Protein AF-A0A4S8KDY4-F1 (afdb_monomer_lite)

Sequence (466 aa):
MEKLSLEQLRSLKEQSDLEVNLLQDSLTKIRTAAARLENAAAALHDLSLRPRGKKLLVPLTASLYVPGKLDDAEKVLVDVGTGYFIEVQHFLLLANSDPSRAVRSRGQSPPGQPHQDPHCRLPRLENAAAALHDLSLRPRGKKLLVPLTASLYVPGKLDDAEKVLVDVGTGYFIESIMVALRGAELLPDELMLEDDDVGEESESGSESEPEEVALSEPSKNAVYNKEALLEKLDDITWPENVEWIHKLTVDHAQEQEIDVNDDLARELAFYTQALDGTRQAFEKLQAVGIPFLRPPDYYAEMVKSDSHMLKVKGKLLVEKKKIEEAEERKKAREAKKLAKEVQAQKTKERAKRKKEDIESVKKWRKQRQQSGFARGNDEELDLPLDEEKGFERSKKRRTGVAPGDRTGGFKRKVGNEKGRKKREFREAKFGHGGRKGMKKQNTAVSTNDFRGFNKDKFRERKRMKK

Structure (mmCIF, N/CA/C/O backbone):
data_AF-A0A4S8KDY4-F1
#
_entry.id   AF-A0A4S8KDY4-F1
#
loop_
_atom_site.group_PDB
_atom_site.id
_atom_site.type_symbol
_atom_site.label_atom_id
_atom_site.label_alt_id
_atom_site.label_comp_id
_atom_site.label_asym_id
_atom_site.label_entity_id
_atom_site.label_seq_id
_atom_site.pdbx_PDB_ins_code
_atom_site.Cartn_x
_atom_site.Cartn_y
_atom_site.Cartn_z
_atom_site.occupancy
_atom_site.B_iso_or_equiv
_atom_site.auth_seq_id
_atom_site.auth_comp_id
_atom_site.auth_asym_id
_atom_site.auth_atom_id
_atom_site.pdbx_PDB_model_num
ATOM 1 N N . MET A 1 1 ? -16.822 41.650 -19.950 1.00 57.56 1 MET A N 1
ATOM 2 C CA . MET A 1 1 ? -16.197 40.488 -20.618 1.00 57.56 1 MET A CA 1
ATOM 3 C C . MET A 1 1 ? -16.114 40.666 -22.132 1.00 57.56 1 MET A C 1
ATOM 5 O O . MET A 1 1 ? -15.032 40.499 -22.665 1.00 57.56 1 MET A O 1
ATOM 9 N N . GLU A 1 2 ? -17.180 41.095 -22.820 1.00 65.19 2 GLU A N 1
ATOM 10 C CA . GLU A 1 2 ? -17.211 41.191 -24.301 1.00 65.19 2 GLU A CA 1
ATOM 11 C C . GLU A 1 2 ? -16.446 42.377 -24.932 1.00 65.19 2 GLU A C 1
ATOM 13 O O . GLU A 1 2 ? -16.324 42.449 -26.149 1.00 65.19 2 GLU A O 1
ATOM 18 N N . LYS A 1 3 ? -15.902 43.305 -24.130 1.00 75.56 3 LYS A N 1
ATOM 19 C CA . LYS A 1 3 ? -15.096 44.454 -24.605 1.00 75.56 3 LYS A CA 1
ATOM 20 C C . LYS A 1 3 ? -13.594 44.335 -24.299 1.00 75.56 3 LYS A C 1
ATOM 22 O O . LYS A 1 3 ? -12.858 45.288 -24.527 1.00 75.56 3 LYS A O 1
ATOM 27 N N . LEU A 1 4 ? -13.150 43.213 -23.727 1.00 78.06 4 LEU A N 1
ATOM 28 C CA . LEU A 1 4 ? -11.756 43.001 -23.316 1.00 78.06 4 LEU A CA 1
ATOM 29 C C . LEU A 1 4 ? -10.984 42.287 -24.427 1.00 78.06 4 LEU A C 1
ATOM 31 O O . LEU A 1 4 ? -11.507 41.367 -25.057 1.00 78.06 4 LEU A O 1
ATOM 35 N N . SER A 1 5 ? -9.736 42.691 -24.661 1.00 84.06 5 SER A N 1
ATOM 36 C CA . SER A 1 5 ? -8.870 41.985 -25.605 1.00 84.06 5 SER A CA 1
ATOM 37 C C . SER A 1 5 ? -8.525 40.585 -25.077 1.00 84.06 5 SER A C 1
ATOM 39 O O . SER A 1 5 ? -8.542 40.326 -23.871 1.00 84.06 5 SER A O 1
ATOM 41 N N . LEU A 1 6 ? -8.182 39.660 -25.978 1.00 82.50 6 LEU A N 1
ATOM 42 C CA . LEU A 1 6 ? -7.815 38.285 -25.607 1.00 82.50 6 LEU A CA 1
ATOM 43 C C . LEU A 1 6 ? -6.642 38.225 -24.616 1.00 82.50 6 LEU A C 1
ATOM 45 O O . LEU A 1 6 ? -6.562 37.305 -23.806 1.00 82.50 6 LEU A O 1
ATOM 49 N N . GLU A 1 7 ? -5.744 39.204 -24.669 1.00 86.50 7 GLU A N 1
ATOM 50 C CA . GLU A 1 7 ? -4.597 39.314 -23.769 1.00 86.50 7 GLU A CA 1
ATOM 51 C C . GLU A 1 7 ? -5.019 39.769 -22.364 1.00 86.50 7 GLU A C 1
ATOM 53 O O . GLU A 1 7 ? -4.597 39.179 -21.370 1.00 86.50 7 GLU A O 1
ATOM 58 N N . GLN A 1 8 ? -5.952 40.723 -22.272 1.00 86.88 8 GLN A N 1
ATOM 59 C CA . GLN A 1 8 ? -6.537 41.156 -20.998 1.00 86.88 8 GLN A CA 1
ATOM 60 C C . GLN A 1 8 ? -7.339 40.036 -20.323 1.00 86.88 8 GLN A C 1
ATOM 62 O O . GLN A 1 8 ? -7.266 39.872 -19.109 1.00 86.88 8 GLN A O 1
ATOM 67 N N . LEU A 1 9 ? -8.065 39.224 -21.100 1.00 86.62 9 LEU A N 1
ATOM 68 C CA . LEU A 1 9 ? -8.805 38.071 -20.574 1.00 86.62 9 LEU A CA 1
ATOM 69 C C . LEU A 1 9 ? -7.879 36.978 -20.022 1.00 86.62 9 LEU A C 1
ATOM 71 O O . LEU A 1 9 ? -8.213 36.349 -19.020 1.00 86.62 9 LEU A O 1
ATOM 75 N N . ARG A 1 10 ? -6.711 36.759 -20.640 1.00 88.81 10 ARG A N 1
ATOM 76 C CA . ARG A 1 10 ? -5.704 35.816 -20.125 1.00 88.81 10 ARG A CA 1
ATOM 77 C C . ARG A 1 10 ? -5.081 36.304 -18.824 1.00 88.81 10 ARG A C 1
ATOM 79 O O . ARG A 1 10 ? -4.996 35.523 -17.885 1.00 88.81 10 ARG A O 1
ATOM 86 N N . SER A 1 11 ? -4.724 37.586 -18.751 1.00 90.25 11 SER A N 1
ATOM 87 C CA . SER A 1 11 ? -4.195 38.180 -17.519 1.00 90.25 11 SER A CA 1
ATOM 88 C C . SER A 1 11 ? -5.213 38.130 -16.373 1.00 90.25 11 SER A C 1
ATOM 90 O O . SER A 1 11 ? -4.851 37.756 -15.262 1.00 90.25 11 SER A O 1
ATOM 92 N N . LEU A 1 12 ? -6.493 38.411 -16.646 1.00 92.38 12 LEU A N 1
ATOM 93 C CA . LEU A 1 12 ? -7.568 38.277 -15.655 1.00 92.38 12 LEU A CA 1
ATOM 94 C C . LEU A 1 12 ? -7.747 36.831 -15.188 1.00 92.38 12 LEU A C 1
ATOM 96 O O . LEU A 1 12 ? -7.930 36.600 -13.999 1.00 92.38 12 LEU A O 1
ATOM 100 N N . LYS A 1 13 ? -7.656 35.857 -16.101 1.00 92.44 13 LYS A N 1
ATOM 101 C CA . LYS A 1 13 ? -7.699 34.439 -15.736 1.00 92.44 13 LYS A CA 1
ATOM 102 C C . LYS A 1 13 ? -6.553 34.081 -14.785 1.00 92.44 13 LYS A C 1
ATOM 104 O O . LYS A 1 13 ? -6.805 33.483 -13.750 1.00 92.44 13 LYS A O 1
ATOM 109 N N . GLU A 1 14 ? -5.320 34.462 -15.116 1.00 94.62 14 GLU A N 1
ATOM 110 C CA . GLU A 1 14 ? -4.153 34.189 -14.266 1.00 94.62 14 GLU A CA 1
ATOM 111 C C . GLU A 1 14 ? -4.283 34.849 -12.886 1.00 94.62 14 GLU A C 1
ATOM 113 O O . GLU A 1 14 ? -3.970 34.222 -11.877 1.00 94.62 14 GLU A O 1
ATOM 118 N N . GLN A 1 15 ? -4.804 36.078 -12.820 1.00 95.19 15 GLN A N 1
ATOM 119 C CA . GLN A 1 15 ? -5.096 36.756 -11.553 1.00 95.19 15 GLN A CA 1
ATOM 120 C C . GLN A 1 15 ? -6.157 36.013 -10.734 1.00 95.19 15 GLN A C 1
ATOM 122 O O . GLN A 1 15 ? -5.937 35.752 -9.554 1.00 95.19 15 GLN A O 1
ATOM 127 N N . SER A 1 16 ? -7.271 35.615 -11.352 1.00 93.75 16 SER A N 1
ATOM 128 C CA . SER A 1 16 ? -8.315 34.845 -10.670 1.00 93.75 16 SER A CA 1
ATOM 129 C C . SER A 1 16 ? -7.817 33.473 -10.208 1.00 93.75 16 SER A C 1
ATOM 131 O O . SER A 1 16 ? -8.140 33.058 -9.100 1.00 93.75 16 SER A O 1
ATOM 133 N N . ASP A 1 17 ? -6.996 32.786 -11.005 1.00 95.38 17 ASP A N 1
ATOM 134 C CA . ASP A 1 17 ? -6.398 31.503 -10.620 1.00 95.38 17 ASP A CA 1
ATOM 135 C C . ASP A 1 17 ? -5.473 31.678 -9.395 1.00 95.38 17 ASP A C 1
ATOM 137 O O . ASP A 1 17 ? -5.507 30.867 -8.468 1.00 95.38 17 ASP A O 1
ATOM 141 N N . LEU A 1 18 ? -4.691 32.765 -9.333 1.00 96.38 18 LEU A N 1
ATOM 142 C CA . LEU A 1 18 ? -3.864 33.100 -8.165 1.00 96.38 18 LEU A CA 1
ATOM 143 C C . LEU A 1 18 ? -4.704 33.415 -6.921 1.00 96.38 18 LEU A C 1
ATOM 145 O O . LEU A 1 18 ? -4.385 32.930 -5.835 1.00 96.38 18 LEU A O 1
ATOM 149 N N . GLU A 1 19 ? -5.778 34.193 -7.065 1.00 95.88 19 GLU A N 1
ATOM 150 C CA . GLU A 1 19 ? -6.697 34.501 -5.963 1.00 95.88 19 GLU A CA 1
ATOM 151 C C . GLU A 1 19 ? -7.376 33.238 -5.429 1.00 95.88 19 GLU A C 1
ATOM 153 O O . GLU A 1 19 ? -7.446 33.039 -4.217 1.00 95.88 19 GLU A O 1
ATOM 158 N N . VAL A 1 20 ? -7.818 32.342 -6.315 1.00 96.38 20 VAL A N 1
ATOM 159 C CA . VAL A 1 20 ? -8.419 31.062 -5.920 1.00 96.38 20 VAL A CA 1
ATOM 160 C C . VAL A 1 20 ? -7.413 30.197 -5.163 1.00 96.38 20 VAL A C 1
ATOM 162 O O . VAL A 1 20 ? -7.766 29.645 -4.121 1.00 96.38 20 VAL A O 1
ATOM 165 N N . ASN A 1 21 ? -6.162 30.118 -5.621 1.00 95.00 21 ASN A N 1
ATOM 166 C CA . ASN A 1 21 ? -5.112 29.378 -4.915 1.00 95.00 21 ASN A CA 1
ATOM 167 C C . ASN A 1 21 ? -4.838 29.973 -3.525 1.00 95.00 21 ASN A C 1
ATOM 169 O O . ASN A 1 21 ? -4.801 29.244 -2.535 1.00 95.00 21 ASN A O 1
ATOM 173 N N . LEU A 1 22 ? -4.745 31.302 -3.415 1.00 96.62 22 LEU A N 1
ATOM 174 C CA . LEU A 1 22 ? -4.582 31.979 -2.127 1.00 96.62 22 LEU A CA 1
ATOM 175 C C . LEU A 1 22 ? -5.762 31.704 -1.181 1.00 96.62 22 LEU A C 1
ATOM 177 O O . LEU A 1 22 ? -5.569 31.475 0.017 1.00 96.62 22 LEU A O 1
ATOM 181 N N . LEU A 1 23 ? -6.991 31.705 -1.705 1.00 95.25 23 LEU A N 1
ATOM 182 C CA . LEU A 1 23 ? -8.186 31.389 -0.926 1.00 95.25 23 LEU A CA 1
ATOM 183 C C . LEU A 1 23 ? -8.181 29.929 -0.462 1.00 95.25 23 LEU A C 1
ATOM 185 O O . LEU A 1 23 ? -8.486 29.670 0.702 1.00 95.25 23 LEU A O 1
ATOM 189 N N . GLN A 1 24 ? -7.764 28.985 -1.305 1.00 95.44 24 GLN A N 1
ATOM 190 C CA . GLN A 1 24 ? -7.598 27.582 -0.914 1.00 95.44 24 GLN A CA 1
ATOM 191 C C . GLN A 1 24 ? -6.543 27.420 0.191 1.00 95.44 24 GLN A C 1
ATOM 193 O O . GLN A 1 24 ? -6.794 26.736 1.188 1.00 95.44 24 GLN A O 1
ATOM 198 N N . ASP A 1 25 ? -5.410 28.112 0.084 1.00 95.94 25 ASP A N 1
ATOM 199 C CA . ASP A 1 25 ? -4.365 28.122 1.112 1.00 95.94 25 ASP A CA 1
ATOM 200 C C . ASP A 1 25 ? -4.856 28.734 2.431 1.00 95.94 25 ASP A C 1
ATOM 202 O O . ASP A 1 25 ? -4.552 28.243 3.519 1.00 95.94 25 ASP A O 1
ATOM 206 N N . SER A 1 26 ? -5.641 29.810 2.373 1.00 96.31 26 SER A N 1
ATOM 207 C CA . SER A 1 26 ? -6.217 30.415 3.580 1.00 96.31 26 SER A CA 1
ATOM 208 C C . SER A 1 26 ? -7.260 29.505 4.237 1.00 96.31 26 SER A C 1
ATOM 210 O O . SER A 1 26 ? -7.258 29.342 5.457 1.00 96.31 26 SER A O 1
ATOM 212 N N . LEU A 1 27 ? -8.092 28.830 3.442 1.00 94.75 27 LEU A N 1
ATOM 213 C CA . LEU A 1 27 ? -9.092 27.886 3.925 1.00 94.75 27 LEU A CA 1
ATOM 214 C C . LEU A 1 27 ? -8.436 26.663 4.577 1.00 94.75 27 LEU A C 1
ATOM 216 O O . LEU A 1 27 ? -8.876 26.233 5.643 1.00 94.75 27 LEU A O 1
ATOM 220 N N . THR A 1 28 ? -7.361 26.123 4.001 1.00 94.19 28 THR A N 1
ATOM 221 C CA . THR A 1 28 ? -6.609 25.017 4.622 1.00 94.19 28 THR A CA 1
ATOM 222 C C . THR A 1 28 ? -5.930 25.450 5.925 1.00 94.19 28 THR A C 1
ATOM 224 O O . THR A 1 28 ? -5.984 24.714 6.915 1.00 94.19 28 THR A O 1
ATOM 227 N N . LYS A 1 29 ? -5.384 26.672 5.995 1.00 92.38 29 LYS A N 1
ATOM 228 C CA . LYS A 1 29 ? -4.855 27.254 7.244 1.00 92.38 29 LYS A CA 1
ATOM 229 C C . LYS A 1 29 ? -5.936 27.402 8.318 1.00 92.38 29 LYS A C 1
ATOM 231 O O . LYS A 1 29 ? -5.707 27.032 9.465 1.00 92.38 29 LYS A O 1
ATOM 236 N N . ILE A 1 30 ? -7.128 27.879 7.959 1.00 92.75 30 ILE A N 1
ATOM 237 C CA . ILE A 1 30 ? -8.248 28.011 8.904 1.00 92.75 30 ILE A CA 1
ATOM 238 C C . ILE A 1 30 ? -8.737 26.635 9.367 1.00 92.75 30 ILE A C 1
ATOM 240 O O . ILE A 1 30 ? -8.945 26.440 10.559 1.00 92.75 30 ILE A O 1
ATOM 244 N N . ARG A 1 31 ? -8.867 25.655 8.463 1.00 91.94 31 ARG A N 1
ATOM 245 C CA . ARG A 1 31 ? -9.265 24.284 8.826 1.00 91.94 31 ARG A CA 1
ATOM 246 C C . ARG A 1 31 ? -8.264 23.620 9.766 1.00 91.94 31 ARG A C 1
ATOM 248 O O . ARG A 1 31 ? -8.667 23.001 10.744 1.00 91.94 31 ARG A O 1
ATOM 255 N N . THR A 1 32 ? -6.968 23.773 9.504 1.00 87.81 32 THR A N 1
ATOM 256 C CA . THR A 1 32 ? -5.926 23.236 10.394 1.00 87.81 32 THR A CA 1
ATOM 257 C C . THR A 1 32 ? -5.910 23.950 11.747 1.00 87.81 32 THR A C 1
ATOM 259 O O . THR A 1 32 ? -5.736 23.292 12.769 1.00 87.81 32 THR A O 1
ATOM 262 N N . ALA A 1 33 ? -6.153 25.264 11.791 1.00 84.69 33 ALA A N 1
ATOM 263 C CA . ALA A 1 33 ? -6.317 26.003 13.043 1.00 84.69 33 ALA A CA 1
ATOM 264 C C . ALA A 1 33 ? -7.569 25.567 13.829 1.00 84.69 33 ALA A C 1
ATOM 266 O O . ALA A 1 33 ? -7.482 25.360 15.036 1.00 84.69 33 ALA A O 1
ATOM 267 N N . ALA A 1 34 ? -8.703 25.365 13.154 1.00 86.38 34 ALA A N 1
ATOM 268 C CA . ALA A 1 34 ? -9.939 24.882 13.770 1.00 86.38 34 ALA A CA 1
ATOM 269 C C . ALA A 1 34 ? -9.760 23.482 14.377 1.00 86.38 34 ALA A C 1
ATOM 271 O O . ALA A 1 34 ? -10.087 23.282 15.542 1.00 86.38 34 ALA A O 1
ATOM 272 N N . ALA A 1 35 ? -9.136 22.553 13.645 1.00 86.19 35 ALA A N 1
ATOM 273 C CA . ALA A 1 35 ? -8.830 21.217 14.158 1.00 86.19 35 ALA A CA 1
ATOM 274 C C . ALA A 1 35 ? -7.904 21.260 15.390 1.00 86.19 35 ALA A C 1
ATOM 276 O O . ALA A 1 35 ? -8.081 20.503 16.341 1.00 86.19 35 ALA A O 1
ATOM 277 N N . ARG A 1 36 ? -6.925 22.179 15.418 1.00 83.44 36 ARG A N 1
ATOM 278 C CA . ARG A 1 36 ? -6.066 22.384 16.600 1.00 83.44 36 ARG A CA 1
ATOM 279 C C . ARG A 1 36 ? -6.860 22.870 17.815 1.00 83.44 36 ARG A C 1
ATOM 281 O O . ARG A 1 36 ? -6.574 22.420 18.921 1.00 83.44 36 ARG A O 1
ATOM 288 N N . LEU A 1 37 ? -7.833 23.761 17.617 1.00 83.06 37 LEU A N 1
ATOM 289 C CA . LEU A 1 37 ? -8.709 24.249 18.688 1.00 83.06 37 LEU A CA 1
ATOM 290 C C . LEU A 1 37 ? -9.651 23.157 19.204 1.00 83.06 37 LEU A C 1
ATOM 292 O O . LEU A 1 37 ? -9.856 23.050 20.408 1.00 83.06 37 LEU A O 1
ATOM 296 N N . GLU A 1 38 ? -10.179 22.318 18.317 1.00 84.12 38 GLU A N 1
ATOM 297 C CA . GLU A 1 38 ? -11.033 21.190 18.692 1.00 84.12 38 GLU A CA 1
ATOM 298 C C . GLU A 1 38 ? -10.259 20.147 19.513 1.00 84.12 38 GLU A C 1
ATOM 300 O O . GLU A 1 38 ? -10.702 19.748 20.591 1.00 84.12 38 GLU A O 1
ATOM 305 N N . ASN A 1 39 ? -9.035 19.810 19.091 1.00 84.56 39 ASN A N 1
ATOM 306 C CA . ASN A 1 39 ? -8.132 18.951 19.863 1.00 84.56 39 ASN A CA 1
ATOM 307 C C . ASN A 1 39 ? -7.792 19.555 21.235 1.00 84.56 39 ASN A C 1
ATOM 309 O O . ASN A 1 39 ? -7.716 18.840 22.233 1.00 84.56 39 ASN A O 1
ATOM 313 N N . ALA A 1 40 ? -7.602 20.874 21.297 1.00 82.56 40 ALA A N 1
ATOM 314 C CA . ALA A 1 40 ? -7.370 21.594 22.545 1.00 82.56 40 ALA A CA 1
ATOM 315 C C . ALA A 1 40 ? -8.585 21.524 23.482 1.00 82.56 40 ALA A C 1
ATOM 317 O O . ALA A 1 40 ? -8.419 21.258 24.672 1.00 82.56 40 ALA A O 1
ATOM 318 N N . ALA A 1 41 ? -9.800 21.685 22.955 1.00 83.00 41 ALA A N 1
ATOM 319 C CA . ALA A 1 41 ? -11.031 21.541 23.725 1.00 83.00 41 ALA A CA 1
ATOM 320 C C . ALA A 1 41 ? -11.220 20.107 24.250 1.00 83.00 41 ALA A C 1
ATOM 322 O O . ALA A 1 41 ? -11.530 19.923 25.428 1.00 83.00 41 ALA A O 1
ATOM 323 N N . ALA A 1 42 ? -10.963 19.093 23.418 1.00 83.50 42 ALA A N 1
ATOM 324 C CA . ALA A 1 42 ? -11.025 17.689 23.820 1.00 83.50 42 ALA A CA 1
ATOM 325 C C . ALA A 1 42 ? -10.010 17.359 24.930 1.00 83.50 42 ALA A C 1
ATOM 327 O O . ALA A 1 42 ? -10.362 16.724 25.925 1.00 83.50 42 ALA A O 1
ATOM 328 N N . ALA A 1 43 ? -8.772 17.854 24.811 1.00 80.75 43 ALA A N 1
ATOM 329 C CA . ALA A 1 43 ? -7.738 17.679 25.830 1.00 80.75 43 ALA A CA 1
ATOM 330 C C . ALA A 1 43 ? -8.107 18.354 27.166 1.00 80.75 43 ALA A C 1
ATOM 332 O O . ALA A 1 43 ? -7.859 17.789 28.230 1.00 80.75 43 ALA A O 1
ATOM 333 N N . LEU A 1 44 ? -8.735 19.536 27.129 1.00 79.69 44 LEU A N 1
ATOM 334 C CA . LEU A 1 44 ? -9.242 20.214 28.331 1.00 79.69 44 LEU A CA 1
ATOM 335 C C . LEU A 1 44 ? -10.389 19.443 28.994 1.00 79.69 44 LEU A C 1
ATOM 337 O O . LEU A 1 44 ? -10.457 19.381 30.222 1.00 79.69 44 LEU A O 1
ATOM 341 N N . HIS A 1 45 ? -11.280 18.850 28.199 1.00 81.25 45 HIS A N 1
ATOM 342 C CA . HIS A 1 45 ? -12.364 18.020 28.715 1.00 81.25 45 HIS A CA 1
ATOM 343 C C . HIS A 1 45 ? -11.822 16.760 29.409 1.00 81.25 45 HIS A C 1
ATOM 345 O O . HIS A 1 45 ? -12.227 16.451 30.527 1.00 81.25 45 HIS A O 1
ATOM 351 N N . ASP A 1 46 ? -10.854 16.071 28.800 1.00 80.56 46 ASP A N 1
ATOM 352 C CA . ASP A 1 46 ? -10.185 14.916 29.414 1.00 80.56 46 ASP A CA 1
ATOM 353 C C . ASP A 1 46 ? -9.416 15.308 30.688 1.00 80.56 46 ASP A C 1
ATOM 355 O O . ASP A 1 46 ? -9.475 14.602 31.696 1.00 80.56 46 ASP A O 1
ATOM 359 N N . LEU A 1 47 ? -8.769 16.479 30.704 1.00 76.75 47 LEU A N 1
ATOM 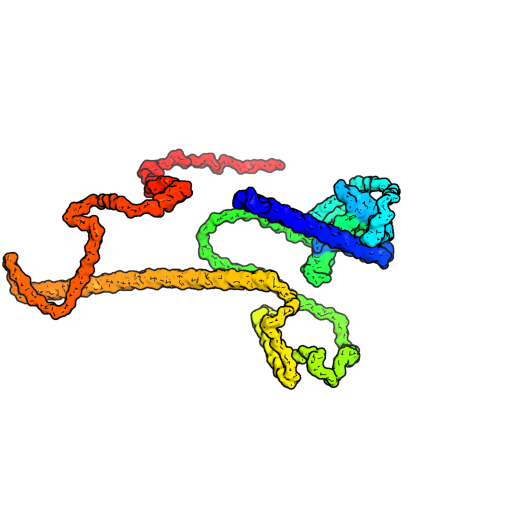360 C CA . LEU A 1 47 ? -8.127 16.999 31.911 1.00 76.75 47 LEU A CA 1
ATOM 361 C C . LEU A 1 47 ? -9.134 17.231 33.049 1.00 76.75 47 LEU A C 1
ATOM 363 O O . LEU A 1 47 ? -8.839 16.897 34.195 1.00 76.75 47 LEU A O 1
ATOM 367 N N . SER A 1 48 ? -10.331 17.735 32.733 1.00 74.06 48 SER A N 1
ATOM 368 C CA . SER A 1 48 ? -11.399 17.977 33.713 1.00 74.06 48 SER A CA 1
ATOM 369 C C . SER A 1 48 ? -11.857 16.717 34.446 1.00 74.06 48 SER A C 1
ATOM 371 O O . SER A 1 48 ? -12.369 16.811 35.560 1.00 74.06 48 SER A O 1
ATOM 373 N N . LEU A 1 49 ? -11.727 15.550 33.813 1.00 75.69 49 LEU A N 1
ATOM 374 C CA . LEU A 1 49 ? -12.164 14.266 34.361 1.00 75.69 49 LEU A CA 1
ATOM 375 C C . LEU A 1 49 ? -11.076 13.586 35.205 1.00 75.69 49 LEU A C 1
ATOM 377 O O . LEU A 1 49 ? -11.329 12.550 35.823 1.00 75.69 49 LEU A O 1
ATOM 381 N N . ARG A 1 50 ? -9.852 14.129 35.231 1.00 69.75 50 ARG A N 1
ATOM 382 C CA . ARG A 1 50 ? -8.694 13.483 35.859 1.00 69.75 50 ARG A CA 1
ATOM 383 C C . ARG A 1 50 ? -8.419 14.043 37.265 1.00 69.75 50 ARG A C 1
ATOM 385 O O . ARG A 1 50 ? -8.375 15.257 37.446 1.00 69.75 50 ARG A O 1
ATOM 392 N N . PRO A 1 51 ? -8.165 13.179 38.269 1.00 66.62 51 PRO A N 1
ATOM 393 C CA . PRO A 1 51 ? -7.779 13.617 39.610 1.00 66.62 51 PRO A CA 1
ATOM 394 C C . PRO A 1 51 ? -6.347 14.179 39.647 1.00 66.62 51 PRO A C 1
ATOM 396 O O . PRO A 1 51 ? -5.494 13.820 38.827 1.00 66.62 51 PRO A O 1
ATOM 399 N N . ARG A 1 52 ? -6.070 15.037 40.641 1.00 67.75 52 ARG A N 1
ATOM 400 C CA . ARG A 1 52 ? -4.746 15.646 40.871 1.00 67.75 52 ARG A CA 1
ATOM 401 C C . ARG A 1 52 ? -3.671 14.571 41.091 1.00 67.75 52 ARG A C 1
ATOM 403 O O . ARG A 1 52 ? -3.915 13.576 41.770 1.00 67.75 52 ARG A O 1
ATOM 410 N N . GLY A 1 53 ? -2.475 14.776 40.532 1.00 69.12 53 GLY A N 1
ATOM 411 C CA . GLY A 1 53 ? -1.323 13.887 40.733 1.00 69.12 53 GLY A CA 1
ATOM 412 C C . GLY A 1 53 ? -1.283 12.617 39.870 1.00 69.12 53 GLY A C 1
ATOM 413 O O . GLY A 1 53 ? -0.454 11.740 40.128 1.00 69.12 53 GLY A O 1
ATOM 414 N N . LYS A 1 54 ? -2.135 12.488 38.841 1.00 73.62 54 LYS A N 1
ATOM 415 C CA . LYS A 1 54 ? -2.065 11.360 37.895 1.00 73.62 54 LYS A CA 1
ATOM 416 C C . LYS A 1 54 ? -0.745 11.389 37.110 1.00 73.62 54 LYS A C 1
ATOM 418 O O . LYS A 1 54 ? -0.297 12.449 36.668 1.00 73.62 54 LYS A O 1
ATOM 423 N N . LYS A 1 55 ? -0.143 10.209 36.923 1.00 76.88 55 LYS A N 1
ATOM 424 C CA . LYS A 1 55 ? 1.030 10.024 36.058 1.00 76.88 55 LYS A CA 1
ATOM 425 C C . LYS A 1 55 ? 0.629 10.194 34.589 1.00 76.88 55 LYS A C 1
ATOM 427 O O . LYS A 1 55 ? -0.386 9.644 34.160 1.00 76.88 55 LYS A O 1
ATOM 432 N N . LEU A 1 56 ? 1.421 10.943 33.836 1.00 77.31 56 LEU A N 1
ATOM 433 C CA . LEU A 1 56 ? 1.262 11.219 32.412 1.00 77.31 56 LEU A CA 1
ATOM 434 C C . LEU A 1 56 ? 2.607 11.000 31.714 1.00 77.31 56 LEU A C 1
ATOM 436 O O . LEU A 1 56 ? 3.659 11.235 32.302 1.00 77.31 56 LEU A O 1
ATOM 440 N N . LEU A 1 57 ? 2.570 10.583 30.454 1.00 78.62 57 LEU A N 1
ATOM 441 C CA . LEU A 1 57 ? 3.739 10.590 29.586 1.00 78.62 57 LEU A CA 1
ATOM 442 C C . LEU A 1 57 ? 3.853 11.948 28.894 1.00 78.62 57 LEU A C 1
ATOM 444 O O . LEU A 1 57 ? 2.942 12.367 28.184 1.00 78.62 57 LEU A O 1
ATOM 448 N N . VAL A 1 58 ? 4.963 12.639 29.128 1.00 76.69 58 VAL A N 1
ATOM 449 C CA . VAL A 1 58 ? 5.262 13.936 28.522 1.00 76.69 58 VAL A CA 1
ATOM 450 C C . VAL A 1 58 ? 6.065 13.698 27.241 1.00 76.69 58 VAL A C 1
ATOM 452 O O . VAL A 1 58 ? 7.166 13.146 27.338 1.00 76.69 58 VAL A O 1
ATOM 455 N N . PRO A 1 59 ? 5.561 14.093 26.056 1.00 75.06 59 PRO A N 1
ATOM 456 C CA . PRO A 1 59 ? 6.319 13.981 24.816 1.00 75.06 59 PRO A CA 1
ATOM 457 C C . PRO A 1 59 ? 7.458 15.007 24.810 1.00 75.06 59 PRO A C 1
ATOM 459 O O . PRO A 1 59 ? 7.227 16.207 24.964 1.00 75.06 59 PRO A O 1
ATOM 462 N N . LEU A 1 60 ? 8.692 14.535 24.631 1.00 71.50 60 LEU A N 1
ATOM 463 C CA . LEU A 1 60 ? 9.861 15.386 24.391 1.00 71.50 60 LEU A CA 1
ATOM 464 C C . LEU A 1 60 ? 10.092 15.600 22.895 1.00 71.50 60 LEU A C 1
ATOM 466 O O . LEU A 1 60 ? 10.427 16.703 22.472 1.00 71.50 60 LEU A O 1
ATOM 470 N N . THR A 1 61 ? 9.900 14.544 22.106 1.00 71.50 61 THR A N 1
ATOM 471 C CA . THR A 1 61 ? 9.954 14.554 20.639 1.00 71.50 61 THR A CA 1
ATOM 472 C C . THR A 1 61 ? 8.868 13.646 20.069 1.00 71.50 61 THR A C 1
ATOM 474 O O . THR A 1 61 ? 8.074 13.084 20.820 1.00 71.50 61 THR A O 1
ATOM 477 N N . ALA A 1 62 ? 8.832 13.481 18.743 1.00 70.69 62 ALA A N 1
ATOM 478 C CA . ALA A 1 62 ? 7.871 12.610 18.065 1.00 70.69 62 ALA A CA 1
ATOM 479 C C . ALA A 1 62 ? 7.888 11.149 18.562 1.00 70.69 62 ALA A C 1
ATOM 481 O O . ALA A 1 62 ? 6.863 10.482 18.475 1.00 70.69 62 ALA A O 1
ATOM 482 N N . SER A 1 63 ? 9.017 10.675 19.101 1.00 78.31 63 SER A N 1
ATOM 483 C CA . SER A 1 63 ? 9.202 9.272 19.501 1.00 78.31 63 SER A CA 1
ATOM 484 C C . SER A 1 63 ? 9.751 9.102 20.919 1.00 78.31 63 SER A C 1
ATOM 486 O O . SER A 1 63 ? 10.014 7.978 21.326 1.00 78.31 63 SER A O 1
ATOM 488 N N . LEU A 1 64 ? 9.953 10.182 21.682 1.00 77.62 64 LEU A N 1
ATOM 489 C CA . LEU A 1 64 ? 10.508 10.120 23.040 1.00 77.62 64 LEU A CA 1
ATOM 490 C C . LEU A 1 64 ? 9.522 10.673 24.057 1.00 77.62 64 LEU A C 1
ATOM 492 O O . LEU A 1 64 ? 9.079 11.818 23.950 1.00 77.62 64 LEU A O 1
ATOM 496 N N . TYR A 1 65 ? 9.261 9.883 25.090 1.00 80.50 65 TYR A N 1
ATOM 497 C CA . TYR A 1 65 ? 8.320 10.192 26.154 1.00 80.50 65 TYR A CA 1
ATOM 498 C C . TYR A 1 65 ? 8.982 10.016 27.515 1.00 80.50 65 TYR A C 1
ATOM 500 O O . TYR A 1 65 ? 9.751 9.082 27.730 1.00 80.50 65 TYR A O 1
ATOM 508 N N . VAL A 1 66 ? 8.663 10.891 28.466 1.00 79.88 66 VAL A N 1
ATOM 509 C CA . VAL A 1 66 ? 9.154 10.769 29.844 1.00 79.88 66 VAL A CA 1
ATOM 510 C C . VAL A 1 66 ? 7.982 10.758 30.819 1.00 79.88 66 VAL A C 1
ATOM 512 O O . VAL A 1 66 ? 7.073 11.583 30.684 1.00 79.88 66 VAL A O 1
ATOM 515 N N . PRO A 1 67 ? 7.962 9.842 31.804 1.00 79.88 67 PRO A N 1
ATOM 516 C CA . PRO A 1 67 ? 6.942 9.858 32.841 1.00 79.88 67 PRO A CA 1
ATOM 517 C C . PRO A 1 67 ? 7.024 11.137 33.687 1.00 79.88 67 PRO A C 1
ATOM 519 O O . PRO A 1 67 ? 8.084 11.555 34.149 1.00 79.88 67 PRO A O 1
ATOM 522 N N . GLY A 1 68 ? 5.874 11.758 33.917 1.00 78.94 68 GLY A N 1
ATOM 523 C CA . GLY A 1 68 ? 5.715 12.927 34.771 1.00 78.94 68 GLY A CA 1
ATOM 524 C C . GLY A 1 68 ? 4.392 12.899 35.528 1.00 78.94 68 GLY A C 1
ATOM 525 O O . GLY A 1 68 ? 3.518 12.069 35.282 1.00 78.94 68 GLY A O 1
ATOM 526 N N . LYS A 1 69 ? 4.235 13.823 36.470 1.00 79.69 69 LYS A N 1
ATOM 527 C CA . LYS A 1 69 ? 3.024 14.034 37.266 1.00 79.69 69 LYS A CA 1
ATOM 528 C C . LYS A 1 69 ? 2.527 15.453 37.074 1.00 79.69 69 LYS A C 1
ATOM 530 O O . LYS A 1 69 ? 3.312 16.397 37.051 1.00 79.69 69 LYS A O 1
ATOM 535 N N . LEU A 1 70 ? 1.216 15.606 36.973 1.00 76.94 70 LEU A N 1
ATOM 536 C CA . LEU A 1 70 ? 0.587 16.918 36.881 1.00 76.94 70 LEU A CA 1
ATOM 537 C C . LEU A 1 70 ? 0.347 17.498 38.281 1.00 76.94 70 LEU A C 1
ATOM 539 O O . LEU A 1 70 ? -0.188 16.788 39.135 1.00 76.94 70 LEU A O 1
ATOM 543 N N . ASP A 1 71 ? 0.729 18.760 38.506 1.00 69.62 71 ASP A N 1
ATOM 544 C CA . ASP A 1 71 ? 0.551 19.428 39.805 1.00 69.62 71 ASP A CA 1
ATOM 545 C C . ASP A 1 71 ? -0.909 19.904 39.981 1.00 69.62 71 ASP A C 1
ATOM 547 O O . ASP A 1 71 ? -1.622 19.375 40.834 1.00 69.62 71 ASP A O 1
ATOM 551 N N . ASP A 1 72 ? -1.385 20.831 39.136 1.00 69.31 72 ASP A N 1
ATOM 552 C CA . ASP A 1 72 ? -2.733 21.418 39.215 1.00 69.31 72 ASP A CA 1
ATOM 553 C C . ASP A 1 72 ? -3.497 21.255 37.890 1.00 69.31 72 ASP A C 1
ATOM 555 O O . ASP A 1 72 ? -3.050 21.720 36.846 1.00 69.31 72 ASP A O 1
ATOM 559 N N . ALA A 1 73 ? -4.675 20.622 37.932 1.00 69.12 73 ALA A N 1
ATOM 560 C CA . ALA A 1 73 ? -5.537 20.417 36.757 1.00 69.12 73 ALA A CA 1
ATOM 561 C C . ALA A 1 73 ? -6.516 21.581 36.493 1.00 69.12 73 ALA A C 1
ATOM 563 O O . ALA A 1 73 ? -7.151 21.634 35.446 1.00 69.12 73 ALA A O 1
ATOM 564 N N . GLU A 1 74 ? -6.647 22.515 37.440 1.00 73.81 74 GLU A N 1
ATOM 565 C CA . GLU A 1 74 ? -7.617 23.619 37.366 1.00 73.81 74 GLU A CA 1
ATOM 566 C C . GLU A 1 74 ? -7.109 24.809 36.551 1.00 73.81 74 GLU A C 1
ATOM 568 O O . GLU A 1 74 ? -7.905 25.624 36.078 1.00 73.81 74 GLU A O 1
ATOM 573 N N . LYS A 1 75 ? -5.787 24.926 36.396 1.00 78.94 75 LYS A N 1
ATOM 574 C CA . LYS A 1 75 ? -5.136 26.079 35.783 1.00 78.94 75 LYS A CA 1
ATOM 575 C C . LYS A 1 75 ? -4.327 25.656 34.572 1.00 78.94 75 LYS A C 1
ATOM 577 O O . LYS A 1 75 ? -3.503 24.748 34.649 1.00 78.94 75 LYS A O 1
ATOM 582 N N . VAL A 1 76 ? -4.550 26.344 33.462 1.00 81.50 76 VAL A N 1
ATOM 583 C CA . VAL A 1 76 ? -3.916 26.056 32.177 1.00 81.50 76 VAL A CA 1
ATOM 584 C C . VAL A 1 76 ? -3.296 27.339 31.645 1.00 81.50 76 VAL A C 1
ATOM 586 O O . VAL A 1 76 ? -3.881 28.414 31.751 1.00 81.50 76 VAL A O 1
ATOM 589 N N . LEU A 1 77 ? -2.103 27.228 31.073 1.00 82.69 77 LEU A N 1
ATOM 590 C CA . LEU A 1 77 ? -1.423 28.314 30.383 1.00 82.69 77 LEU A CA 1
ATOM 591 C C . LEU A 1 77 ? -1.737 28.240 28.891 1.00 82.69 77 LEU A C 1
ATOM 593 O O . LEU A 1 77 ? -1.481 27.225 28.241 1.00 82.69 77 LEU A O 1
ATOM 597 N N . VAL A 1 78 ? -2.278 29.325 28.350 1.00 82.56 78 VAL A N 1
ATOM 598 C CA . VAL A 1 78 ? -2.602 29.463 26.927 1.00 82.56 78 VAL A CA 1
ATOM 599 C C . VAL A 1 78 ? -1.578 30.389 26.280 1.00 82.56 78 VAL A C 1
ATOM 601 O O . VAL A 1 78 ? -1.384 31.512 26.746 1.00 82.56 78 VAL A O 1
ATOM 604 N N . ASP A 1 79 ? -0.928 29.923 25.213 1.00 83.25 79 ASP A N 1
ATOM 605 C CA . ASP A 1 79 ? -0.046 30.751 24.383 1.00 83.25 79 ASP A CA 1
ATOM 606 C C . ASP A 1 79 ? -0.887 31.706 23.526 1.00 83.25 79 ASP A C 1
ATOM 608 O O . ASP A 1 79 ? -1.709 31.275 22.714 1.00 83.25 79 ASP A O 1
ATOM 612 N N . VAL A 1 80 ? -0.677 33.009 23.706 1.00 76.56 80 VAL A N 1
ATOM 613 C CA . VAL A 1 80 ? -1.376 34.072 22.958 1.00 76.56 80 VAL A CA 1
ATOM 614 C C . VAL A 1 80 ? -0.586 34.479 21.706 1.00 76.56 80 VAL A C 1
ATOM 616 O O . VAL A 1 80 ? -1.027 35.306 20.908 1.00 76.56 80 VAL A O 1
ATOM 619 N N . GLY A 1 81 ? 0.583 33.873 21.497 1.00 68.88 81 GLY A N 1
ATOM 620 C CA . GLY A 1 81 ? 1.545 34.244 20.476 1.00 68.88 81 GLY A CA 1
ATOM 621 C C . GLY A 1 81 ? 2.554 35.267 20.993 1.00 68.88 81 GLY A C 1
ATOM 622 O O . GLY A 1 81 ? 2.407 35.864 22.059 1.00 68.88 81 GLY A O 1
ATOM 623 N N . THR A 1 82 ? 3.631 35.475 20.230 1.00 69.06 82 THR A N 1
ATOM 624 C CA . THR A 1 82 ? 4.752 36.385 20.568 1.00 69.06 82 THR A CA 1
ATOM 625 C C . THR A 1 82 ? 5.519 36.048 21.859 1.00 69.06 82 THR A C 1
ATOM 627 O O . THR A 1 82 ? 6.347 36.839 22.300 1.00 69.06 82 THR A O 1
ATOM 630 N N . GLY A 1 83 ? 5.316 34.847 22.417 1.00 72.00 83 GLY A N 1
ATOM 631 C CA . GLY A 1 83 ? 6.033 34.353 23.599 1.00 72.00 83 GLY A CA 1
ATOM 632 C C . GLY A 1 83 ? 5.383 34.713 24.937 1.00 72.00 83 GLY A C 1
ATOM 633 O O . GLY A 1 83 ? 6.043 34.596 25.968 1.00 72.00 83 GLY A O 1
ATOM 634 N N . TYR A 1 84 ? 4.118 35.147 24.932 1.00 78.00 84 TYR A N 1
ATOM 635 C CA . TYR A 1 84 ? 3.347 35.423 26.144 1.00 78.00 84 TYR A CA 1
ATOM 636 C C . TYR A 1 84 ? 2.340 34.308 26.432 1.00 78.00 84 TYR A C 1
ATOM 638 O O . TYR A 1 84 ? 1.620 33.858 25.540 1.00 78.00 84 TYR A O 1
ATOM 646 N N . PHE A 1 85 ? 2.246 33.929 27.706 1.00 79.56 85 PHE A N 1
ATOM 647 C CA . PHE A 1 85 ? 1.319 32.914 28.198 1.00 79.56 85 PHE A CA 1
ATOM 648 C C . PHE A 1 85 ? 0.354 33.540 29.202 1.00 79.56 85 PHE A C 1
ATOM 650 O O . PHE A 1 85 ? 0.772 34.310 30.068 1.00 79.56 85 PHE A O 1
ATOM 657 N N . ILE A 1 86 ? -0.930 33.206 29.092 1.00 80.69 86 ILE A N 1
ATOM 658 C CA . ILE A 1 86 ? -1.955 33.620 30.055 1.00 80.69 86 ILE A CA 1
ATOM 659 C C . ILE A 1 86 ? -2.396 32.401 30.856 1.00 80.69 86 ILE A C 1
ATOM 661 O O . ILE A 1 86 ? -2.762 31.378 30.284 1.00 80.69 86 ILE A O 1
ATOM 665 N N . GLU A 1 87 ? -2.393 32.531 32.178 1.00 82.19 87 GLU A N 1
ATOM 666 C CA . GLU A 1 87 ? -2.976 31.554 33.095 1.00 82.19 87 GLU A CA 1
ATOM 667 C C . GLU A 1 87 ? -4.494 31.737 33.145 1.00 82.19 87 GLU A C 1
ATOM 669 O O . GLU A 1 87 ? -4.996 32.801 33.508 1.00 82.19 87 GLU A O 1
ATOM 674 N N . VAL A 1 88 ? -5.230 30.698 32.757 1.00 80.31 88 VAL A N 1
ATOM 675 C CA . VAL A 1 88 ? -6.694 30.685 32.721 1.00 80.31 88 VAL A CA 1
ATOM 676 C C . VAL A 1 88 ? -7.203 29.438 33.434 1.00 80.31 88 VAL A C 1
ATOM 678 O O . VAL A 1 88 ? -6.594 28.369 33.379 1.00 80.31 88 VAL A O 1
ATOM 681 N N . GLN A 1 89 ? -8.344 29.560 34.109 1.00 78.50 89 GLN A N 1
ATOM 682 C CA . GLN A 1 89 ? -9.025 28.411 34.702 1.00 78.50 89 GLN A CA 1
ATOM 683 C C . GLN A 1 89 ? -9.687 27.560 33.612 1.00 78.50 89 GLN A C 1
ATOM 685 O O . GLN A 1 89 ? -10.402 28.087 32.755 1.00 78.50 89 GLN A O 1
ATOM 690 N N . HIS A 1 90 ? -9.479 26.240 33.646 1.00 72.75 90 HIS A N 1
ATOM 691 C CA . HIS A 1 90 ? -9.908 25.347 32.560 1.00 72.75 90 HIS A CA 1
ATOM 692 C C . HIS A 1 90 ? -11.436 25.350 32.361 1.00 72.75 90 HIS A C 1
ATOM 694 O O . HIS A 1 90 ? -11.907 25.313 31.223 1.00 72.75 90 HIS A O 1
ATOM 700 N N . PHE A 1 91 ? -12.215 25.480 33.444 1.00 68.75 91 PHE A N 1
ATOM 701 C CA . PHE A 1 91 ? -13.682 25.534 33.377 1.00 68.75 91 PHE A CA 1
ATOM 702 C C . PHE A 1 91 ? -14.186 26.761 32.602 1.00 68.75 91 PHE A C 1
ATOM 704 O O . PHE A 1 91 ? -15.204 26.693 31.912 1.00 68.75 91 PHE A O 1
ATOM 711 N N . LEU A 1 92 ? -13.464 27.883 32.693 1.00 64.31 92 LEU A N 1
ATOM 712 C CA . LEU A 1 92 ? -13.818 29.124 32.010 1.00 64.31 92 LEU A CA 1
ATOM 713 C C . LEU A 1 92 ? -13.571 29.003 30.499 1.00 64.31 92 LEU A C 1
ATOM 715 O O . LEU A 1 92 ? -14.302 29.593 29.707 1.00 64.31 92 LEU A O 1
ATOM 719 N N . LEU A 1 93 ? -12.571 28.215 30.091 1.00 66.25 93 LEU A N 1
ATOM 720 C CA . LEU A 1 93 ? -12.297 27.922 28.682 1.00 66.25 93 LEU A CA 1
ATOM 721 C C . LEU A 1 93 ? -13.372 27.010 28.083 1.00 66.25 93 LEU A C 1
ATOM 723 O O . LEU A 1 93 ? -13.904 27.332 27.026 1.00 66.25 93 LEU A O 1
ATOM 727 N N . LEU A 1 94 ? -13.767 25.941 28.786 1.00 65.12 94 LEU A N 1
ATOM 728 C CA . LEU A 1 94 ? -14.838 25.036 28.339 1.00 65.12 94 LEU A CA 1
ATOM 729 C C . LEU A 1 94 ? -16.159 25.778 28.079 1.00 65.12 94 LEU A C 1
ATOM 731 O O . LEU A 1 94 ? -16.829 25.510 27.087 1.00 65.12 94 LEU A O 1
ATOM 735 N N . ALA A 1 95 ? -16.500 26.763 28.915 1.00 60.84 95 ALA A N 1
ATOM 736 C CA . ALA A 1 95 ? -17.717 27.560 28.754 1.00 60.84 95 ALA A CA 1
ATOM 737 C C . ALA A 1 95 ? -17.711 28.493 27.522 1.00 60.84 95 ALA A C 1
ATOM 739 O O . ALA A 1 95 ? -18.782 28.892 27.061 1.00 60.84 95 ALA A O 1
ATOM 740 N N . ASN A 1 96 ? -16.529 28.855 27.008 1.00 58.69 96 ASN A N 1
ATOM 741 C CA . ASN A 1 96 ? -16.354 29.753 25.859 1.00 58.69 96 ASN A CA 1
ATOM 742 C C . ASN A 1 96 ? -16.082 29.011 24.537 1.00 58.69 96 ASN A C 1
ATOM 744 O O . ASN A 1 96 ? -16.146 29.628 23.476 1.00 58.69 96 ASN A O 1
ATOM 748 N N . SER A 1 97 ? -15.804 27.706 24.591 1.00 57.97 97 SER A N 1
ATOM 749 C CA . SER A 1 97 ? -15.568 26.860 23.414 1.00 57.97 97 SER A CA 1
ATOM 750 C C . SER A 1 97 ? -16.846 26.492 22.650 1.00 57.97 97 SER A C 1
ATOM 752 O O . SER A 1 97 ? -16.749 26.039 21.513 1.00 57.97 97 SER A O 1
ATOM 754 N N . ASP A 1 98 ? -18.035 26.706 23.230 1.00 53.81 98 ASP A N 1
ATOM 755 C CA . ASP A 1 98 ? -19.317 26.490 22.551 1.00 53.81 98 ASP A CA 1
ATOM 756 C C . ASP A 1 98 ? -19.614 27.631 21.550 1.00 53.81 98 ASP A C 1
ATOM 758 O O . ASP A 1 98 ? -19.928 28.760 21.961 1.00 53.81 98 ASP A O 1
ATOM 762 N N . PRO A 1 99 ? -19.603 27.370 20.225 1.00 49.44 99 PRO A N 1
ATOM 763 C CA . PRO A 1 99 ? -19.809 28.407 19.208 1.00 49.44 99 PRO A CA 1
ATOM 764 C C . PRO A 1 99 ? -21.204 29.055 19.285 1.00 49.44 99 PRO A C 1
ATOM 766 O O . PRO A 1 99 ? -21.392 30.191 18.851 1.00 49.44 99 PRO A O 1
ATOM 769 N N . SER A 1 100 ? -22.172 28.378 19.909 1.00 45.81 100 SER A N 1
ATOM 770 C CA . SER A 1 100 ? -23.549 28.839 20.130 1.00 45.81 100 SER A CA 1
ATOM 771 C C . SER A 1 100 ? -23.657 30.036 21.087 1.00 45.81 100 SER A C 1
ATOM 773 O O . SER A 1 100 ? -24.661 30.751 21.076 1.00 45.81 100 SER A O 1
ATOM 775 N N . ARG A 1 101 ? -22.645 30.267 21.939 1.00 45.47 101 ARG A N 1
ATOM 776 C CA . ARG A 1 101 ? -22.687 31.264 23.028 1.00 45.47 101 ARG A CA 1
ATOM 777 C C . ARG A 1 101 ? -21.792 32.487 22.781 1.00 45.47 101 ARG A C 1
ATOM 779 O O . ARG A 1 101 ? -22.043 33.547 23.357 1.00 45.47 101 ARG A O 1
ATOM 786 N N . ALA A 1 102 ? -20.831 32.381 21.860 1.00 42.16 102 ALA A N 1
ATOM 787 C CA . ALA A 1 102 ? -19.811 33.394 21.558 1.00 42.16 102 ALA A CA 1
ATOM 788 C C . ALA A 1 102 ? -20.348 34.728 20.986 1.00 42.16 102 ALA A C 1
ATOM 790 O O . ALA A 1 102 ? -19.629 35.725 20.944 1.00 42.16 102 ALA A O 1
ATOM 791 N N . VAL A 1 103 ? -21.623 34.797 20.584 1.00 42.75 103 VAL A N 1
ATOM 792 C CA . VAL A 1 103 ? -22.240 36.033 20.060 1.00 42.75 103 VAL A CA 1
ATOM 793 C C . VAL A 1 103 ? -22.657 37.007 21.181 1.00 42.75 103 VAL A C 1
ATOM 795 O O . VAL A 1 103 ? -22.906 38.177 20.903 1.00 42.75 103 VAL A O 1
ATOM 798 N N . ARG A 1 104 ? -22.706 36.586 22.459 1.00 38.75 104 ARG A N 1
ATOM 799 C CA . ARG A 1 104 ? -23.292 37.407 23.546 1.00 38.75 104 ARG A CA 1
ATOM 800 C C . ARG A 1 104 ? -22.321 38.078 24.522 1.00 38.75 104 ARG A C 1
ATOM 802 O O . ARG A 1 104 ? -22.783 38.866 25.338 1.00 38.75 104 ARG A O 1
ATOM 809 N N . SER A 1 105 ? -21.011 37.858 24.440 1.00 36.69 105 SER A N 1
ATOM 810 C CA . SER A 1 105 ? -20.051 38.435 25.400 1.00 36.69 105 SER A CA 1
ATOM 811 C C . SER A 1 105 ? -18.948 39.257 24.728 1.00 36.69 105 SER A C 1
ATOM 813 O O . SER A 1 105 ? -17.760 38.997 24.898 1.00 36.69 105 SER A O 1
ATOM 815 N N . ARG A 1 106 ? -19.323 40.302 23.979 1.00 35.47 106 ARG A N 1
ATOM 816 C CA . ARG A 1 106 ? -18.409 41.430 23.733 1.00 35.47 106 ARG A CA 1
ATOM 817 C C . ARG A 1 106 ? -18.529 42.406 24.899 1.00 35.47 106 ARG A C 1
ATOM 819 O O . ARG A 1 106 ? -19.388 43.278 24.880 1.00 35.47 106 ARG A O 1
ATOM 826 N N . GLY A 1 107 ? -17.678 42.241 25.905 1.00 33.84 107 GLY A N 1
ATOM 827 C CA . GLY A 1 107 ? -17.523 43.238 26.964 1.00 33.84 107 GLY A CA 1
ATOM 828 C C . GLY A 1 107 ? -17.385 42.641 28.352 1.00 33.84 107 GLY A C 1
ATOM 829 O O . GLY A 1 107 ? -18.293 42.793 29.155 1.00 33.84 107 GLY A O 1
ATOM 830 N N . GLN A 1 108 ? -16.262 41.975 28.625 1.00 30.38 108 GLN A N 1
ATOM 831 C CA . GLN A 1 108 ? -15.628 41.936 29.948 1.00 30.38 108 GLN A CA 1
ATOM 832 C C . GLN A 1 108 ? -14.305 41.173 29.837 1.00 30.38 108 GLN A C 1
ATOM 834 O O . GLN A 1 108 ? -14.276 39.958 29.668 1.00 30.38 108 GLN A O 1
ATOM 839 N N . SER A 1 109 ? -13.202 41.915 29.888 1.00 28.00 109 SER A N 1
ATOM 840 C CA . SER A 1 109 ? -11.854 41.369 30.031 1.00 28.00 109 SER A CA 1
ATOM 841 C C . SER A 1 109 ? -11.646 40.957 31.494 1.00 28.00 109 SER A C 1
ATOM 843 O O . SER A 1 109 ? -11.889 41.794 32.368 1.00 28.00 109 SER A O 1
ATOM 845 N N . PRO A 1 110 ? -11.189 39.734 31.812 1.00 35.28 110 PRO A N 1
ATOM 846 C CA . PRO A 1 110 ? -10.771 39.427 33.172 1.00 35.28 110 PRO A CA 1
ATOM 847 C C . PRO A 1 110 ? -9.409 40.088 33.468 1.00 35.28 110 PRO A C 1
ATOM 849 O O . PRO A 1 110 ? -8.527 40.080 32.604 1.00 35.28 110 PRO A O 1
ATOM 852 N N . PRO A 1 111 ? -9.207 40.666 34.666 1.00 32.69 111 PRO A N 1
ATOM 853 C CA . PRO A 1 111 ? -7.930 41.237 35.059 1.00 32.69 111 PRO A CA 1
ATOM 854 C C . PRO A 1 111 ? -7.026 40.113 35.578 1.00 32.69 111 PRO A C 1
ATOM 856 O O . PRO A 1 111 ? -7.215 39.607 36.679 1.00 32.69 111 PRO A O 1
ATOM 859 N N . GLY A 1 112 ? -6.038 39.713 34.784 1.00 36.19 112 GLY A N 1
ATOM 860 C CA . GLY A 1 112 ? -4.947 38.845 35.221 1.00 36.19 112 GLY A CA 1
ATOM 861 C C . GLY A 1 112 ? -3.637 39.462 34.759 1.00 36.19 112 GLY A C 1
ATOM 862 O O . GLY A 1 112 ? -3.447 39.666 33.562 1.00 36.19 112 GLY A O 1
ATOM 863 N N . GLN A 1 113 ? -2.764 39.840 35.692 1.00 31.45 113 GLN A N 1
ATOM 864 C CA . GLN A 1 113 ? -1.455 40.388 35.343 1.00 31.45 113 GLN A CA 1
ATOM 865 C C . GLN A 1 113 ? -0.635 39.326 34.589 1.00 31.45 113 GLN A C 1
ATOM 867 O O . GLN A 1 113 ? -0.613 38.171 35.018 1.00 31.45 113 GLN A O 1
ATOM 872 N N . PRO A 1 114 ? 0.050 39.684 33.489 1.00 35.41 114 PRO A N 1
ATOM 873 C CA . PRO A 1 114 ? 0.935 38.761 32.793 1.00 35.41 114 PRO A CA 1
ATOM 874 C C . PRO A 1 114 ? 2.106 38.395 33.713 1.00 35.41 114 PRO A C 1
ATOM 876 O O . PRO A 1 114 ? 2.944 39.241 34.030 1.00 35.41 114 PRO A O 1
ATOM 879 N N . HIS A 1 115 ? 2.163 37.139 34.154 1.00 38.81 115 HIS A N 1
ATOM 880 C CA . HIS A 1 115 ? 3.282 36.630 34.939 1.00 38.81 115 HIS A CA 1
ATOM 881 C C . HIS A 1 115 ? 4.482 36.441 34.001 1.00 38.81 115 HIS A C 1
ATOM 883 O O . HIS A 1 115 ? 4.513 35.526 33.181 1.00 38.81 115 HIS A O 1
ATOM 889 N N . GLN A 1 116 ? 5.478 37.325 34.090 1.00 38.03 116 GLN A N 1
ATOM 890 C CA . GLN A 1 116 ? 6.782 37.086 33.473 1.00 38.03 116 GLN A CA 1
ATOM 891 C C . GLN A 1 116 ? 7.596 36.214 34.426 1.00 38.03 116 GLN A C 1
ATOM 893 O O . GLN A 1 116 ? 8.125 36.722 35.409 1.00 38.03 116 GLN A O 1
ATOM 898 N N . ASP A 1 117 ? 7.689 34.913 34.154 1.00 36.81 117 ASP A N 1
ATOM 899 C CA . ASP A 1 117 ? 8.716 34.072 34.772 1.00 36.81 117 ASP A CA 1
ATOM 900 C C . ASP A 1 117 ? 9.967 34.070 33.871 1.00 36.81 117 ASP A C 1
ATOM 902 O O . ASP A 1 117 ? 9.979 33.420 32.820 1.00 36.81 117 ASP A O 1
ATOM 906 N N . PRO A 1 118 ? 11.055 34.779 34.244 1.00 34.09 118 PRO A N 1
ATOM 907 C CA . PRO A 1 118 ? 12.271 34.870 33.428 1.00 34.09 118 PRO A CA 1
ATOM 908 C C . PRO A 1 118 ? 13.038 33.539 33.320 1.00 34.09 118 PRO A C 1
ATOM 910 O O . PRO A 1 118 ? 13.988 33.436 32.546 1.00 34.09 118 PRO A O 1
ATOM 913 N N . HIS A 1 119 ? 12.617 32.502 34.051 1.00 36.38 119 HIS A N 1
ATOM 914 C CA . HIS A 1 119 ? 13.174 31.150 33.980 1.00 36.38 119 HIS A CA 1
ATOM 915 C C . HIS A 1 119 ? 12.540 30.259 32.896 1.00 36.38 119 HIS A C 1
ATOM 917 O O . HIS A 1 119 ? 12.985 29.126 32.710 1.00 36.38 119 HIS A O 1
ATOM 923 N N . CYS A 1 120 ? 11.550 30.758 32.149 1.00 38.38 120 CYS A N 1
ATOM 924 C CA . CYS A 1 120 ? 10.779 29.971 31.187 1.00 38.38 120 CYS A CA 1
ATOM 925 C C . CYS A 1 120 ? 10.862 30.526 29.755 1.00 38.38 120 CYS A C 1
ATOM 927 O O . CYS A 1 120 ? 9.847 30.767 29.110 1.00 38.38 120 CYS A O 1
ATOM 929 N N . ARG A 1 121 ? 12.072 30.672 29.195 1.00 34.06 121 ARG A N 1
ATOM 930 C CA . ARG A 1 121 ? 12.211 30.555 27.733 1.00 34.06 121 ARG A CA 1
ATOM 931 C C . ARG A 1 121 ? 12.089 29.075 27.394 1.00 34.06 121 ARG A C 1
ATOM 933 O O . ARG A 1 121 ? 13.044 28.332 27.594 1.00 34.06 121 ARG A O 1
ATOM 940 N N . LEU A 1 122 ? 10.919 28.643 26.927 1.00 39.50 122 LEU A N 1
ATOM 941 C CA . LEU A 1 122 ? 10.775 27.319 26.325 1.00 39.50 122 LEU A CA 1
ATOM 942 C C . LEU A 1 122 ? 11.681 27.271 25.084 1.00 39.50 122 LEU A C 1
ATOM 944 O O . LEU A 1 122 ? 11.447 28.045 24.150 1.00 39.50 122 LEU A O 1
ATOM 948 N N . PRO A 1 123 ? 12.718 26.417 25.036 1.00 37.53 123 PRO A N 1
ATOM 949 C CA . PRO A 1 123 ? 13.323 26.107 23.758 1.00 37.53 123 PRO A CA 1
ATOM 950 C C . PRO A 1 123 ? 12.247 25.406 22.925 1.00 37.53 123 PRO A C 1
ATOM 952 O O . PRO A 1 123 ? 11.604 24.466 23.397 1.00 37.53 123 PRO A O 1
ATOM 955 N N . ARG A 1 124 ? 12.028 25.853 21.685 1.00 40.25 124 ARG A N 1
ATOM 956 C CA . ARG A 1 124 ? 11.407 24.969 20.697 1.00 40.25 124 ARG A CA 1
ATOM 957 C C . ARG A 1 124 ? 12.362 23.789 20.566 1.00 40.25 124 ARG A C 1
ATOM 959 O O . ARG A 1 124 ? 13.467 23.952 20.056 1.00 40.25 124 ARG A O 1
ATOM 966 N N . LEU A 1 125 ? 11.988 22.647 21.132 1.00 43.09 125 LEU A N 1
ATOM 967 C CA . LEU A 1 125 ? 12.762 21.417 21.034 1.00 43.09 125 LEU A CA 1
ATOM 968 C C . LEU A 1 125 ? 12.602 20.884 19.610 1.00 43.09 125 LEU A C 1
ATOM 970 O O . LEU A 1 125 ? 11.811 19.989 19.349 1.00 43.09 125 LEU A O 1
ATOM 974 N N . GLU A 1 126 ? 13.312 21.506 18.671 1.00 42.75 126 GLU A N 1
ATOM 975 C CA . GLU A 1 126 ? 13.337 21.082 17.269 1.00 42.75 126 GLU A CA 1
ATOM 976 C C . GLU A 1 126 ? 14.191 19.811 17.101 1.00 42.75 126 GLU A C 1
ATOM 978 O O . GLU A 1 126 ? 13.966 19.052 16.166 1.00 42.75 126 GLU A O 1
ATOM 983 N N . ASN A 1 127 ? 15.085 19.511 18.061 1.00 50.09 127 ASN A N 1
ATOM 984 C CA . ASN A 1 127 ? 16.019 18.382 18.007 1.00 50.09 127 ASN A CA 1
ATOM 985 C C . ASN A 1 127 ? 15.988 17.518 19.284 1.00 50.09 127 ASN A C 1
ATOM 987 O O . ASN A 1 127 ? 16.097 18.036 20.400 1.00 50.09 127 ASN A O 1
ATOM 991 N N . ALA A 1 128 ? 15.948 16.189 19.114 1.00 51.94 128 ALA A N 1
ATOM 992 C CA . ALA A 1 128 ? 15.975 15.206 20.205 1.00 51.94 128 ALA A CA 1
ATOM 993 C C . ALA A 1 128 ? 17.235 15.307 21.077 1.00 51.94 128 ALA A C 1
ATOM 995 O O . ALA A 1 128 ? 17.140 15.300 22.302 1.00 51.94 128 ALA A O 1
ATOM 996 N N . ALA A 1 129 ? 18.404 15.497 20.461 1.00 53.81 129 ALA A N 1
ATOM 997 C CA . ALA A 1 129 ? 19.672 15.643 21.174 1.00 53.81 129 ALA A CA 1
ATOM 998 C C . ALA A 1 129 ? 19.713 16.896 22.070 1.00 53.81 129 ALA A C 1
ATOM 1000 O O . ALA A 1 129 ? 20.219 16.847 23.192 1.00 53.81 129 ALA A O 1
ATOM 1001 N N . ALA A 1 130 ? 19.127 18.012 21.617 1.00 58.00 130 ALA A N 1
ATOM 1002 C CA . ALA A 1 130 ? 19.044 19.242 22.406 1.00 58.00 130 ALA A CA 1
ATOM 1003 C C . ALA A 1 130 ? 18.086 19.084 23.598 1.00 58.00 130 ALA A C 1
ATOM 1005 O O . ALA A 1 130 ? 18.403 19.536 24.699 1.00 58.00 130 ALA A O 1
ATOM 1006 N N . ALA A 1 131 ? 16.960 18.387 23.398 1.00 58.91 131 ALA A N 1
ATOM 1007 C CA . ALA A 1 131 ? 16.023 18.036 24.465 1.00 58.91 131 ALA A CA 1
ATOM 1008 C C . ALA A 1 131 ? 16.685 17.151 25.529 1.00 58.91 131 ALA A C 1
ATOM 1010 O O . ALA A 1 131 ? 16.627 17.454 26.718 1.00 58.91 131 ALA A O 1
ATOM 1011 N N . LEU A 1 132 ? 17.375 16.092 25.104 1.00 60.50 132 LEU A N 1
ATOM 1012 C CA . LEU A 1 132 ? 18.054 15.151 25.997 1.00 60.50 132 LEU A CA 1
ATOM 1013 C C . LEU A 1 132 ? 19.215 15.807 26.763 1.00 60.50 132 LEU A C 1
ATOM 1015 O O . LEU A 1 132 ? 19.401 15.541 27.952 1.00 60.50 132 LEU A O 1
ATOM 1019 N N . HIS A 1 133 ? 19.971 16.701 26.118 1.00 59.47 133 HIS A N 1
ATOM 1020 C CA . HIS A 1 133 ? 21.033 17.468 26.771 1.00 59.47 133 HIS A CA 1
ATOM 1021 C C . HIS A 1 133 ? 20.477 18.424 27.841 1.00 59.47 133 HIS A C 1
ATOM 1023 O O . HIS A 1 133 ? 21.015 18.496 28.945 1.00 59.47 133 HIS A O 1
ATOM 1029 N N . ASP A 1 134 ? 19.376 19.120 27.548 1.00 61.03 134 ASP A N 1
ATOM 1030 C CA . ASP A 1 134 ? 18.717 20.034 28.487 1.00 61.03 134 ASP A CA 1
ATOM 1031 C C . ASP A 1 134 ? 18.073 19.288 29.674 1.00 61.03 134 ASP A C 1
ATOM 1033 O O . ASP A 1 134 ? 18.161 19.743 30.815 1.00 61.03 134 ASP A O 1
ATOM 1037 N N . LEU A 1 135 ? 17.506 18.094 29.459 1.00 61.62 135 LEU A N 1
ATOM 1038 C CA . LEU A 1 135 ? 17.016 17.237 30.547 1.00 61.62 135 LEU A CA 1
ATOM 1039 C C . LEU A 1 135 ? 18.140 16.657 31.416 1.00 61.62 135 LEU A C 1
ATOM 1041 O O . LEU A 1 135 ? 17.990 16.603 32.635 1.00 61.62 135 LEU A O 1
ATOM 1045 N N . SER A 1 136 ? 19.279 16.283 30.825 1.00 58.31 136 SER A N 1
ATOM 1046 C CA . SER A 1 136 ? 20.438 15.748 31.560 1.00 58.31 136 SER A CA 1
ATOM 1047 C C . SER A 1 136 ? 21.024 16.738 32.572 1.00 58.31 136 SER A C 1
ATOM 1049 O O . SER A 1 136 ? 21.706 16.319 33.506 1.00 58.31 136 SER A O 1
ATOM 1051 N N . LEU A 1 137 ? 20.790 18.040 32.383 1.00 56.03 137 LEU A N 1
ATOM 1052 C CA . LEU A 1 137 ? 21.256 19.113 33.265 1.00 56.03 137 LEU A CA 1
ATOM 1053 C C . LEU A 1 137 ? 20.237 19.473 34.364 1.00 56.03 137 LEU A C 1
ATOM 1055 O O . LEU A 1 137 ? 20.512 20.327 35.214 1.00 56.03 137 LEU A O 1
ATOM 1059 N N . ARG A 1 138 ? 19.046 18.859 34.365 1.00 56.38 138 ARG A N 1
ATOM 1060 C CA . ARG A 1 138 ? 17.941 19.215 35.265 1.00 56.38 138 ARG A CA 1
ATOM 1061 C C . ARG A 1 138 ? 17.818 18.197 36.414 1.00 56.38 138 ARG A C 1
ATOM 1063 O O . ARG A 1 138 ? 17.510 17.037 36.168 1.00 56.38 138 ARG A O 1
ATOM 1070 N N . PRO A 1 139 ? 18.017 18.607 37.684 1.00 53.75 139 PRO A N 1
ATOM 1071 C CA . PRO A 1 139 ? 17.829 17.723 38.833 1.00 53.75 139 PRO A CA 1
ATOM 1072 C C . PRO A 1 139 ? 16.346 17.396 39.087 1.00 53.75 139 PRO A C 1
ATOM 1074 O O . PRO A 1 139 ? 15.450 18.150 38.690 1.00 53.75 139 PRO A O 1
ATOM 1077 N N . ARG A 1 140 ? 16.121 16.273 39.786 1.00 56.84 140 ARG A N 1
ATOM 1078 C CA . ARG A 1 140 ? 14.816 15.670 40.120 1.00 56.84 140 ARG A CA 1
ATOM 1079 C C . ARG A 1 140 ? 13.823 16.693 40.698 1.00 56.84 140 ARG A C 1
ATOM 1081 O O . ARG A 1 140 ? 14.170 17.468 41.587 1.00 56.84 140 ARG A O 1
ATOM 1088 N N . GLY A 1 141 ? 12.576 16.670 40.216 1.00 57.97 141 GLY A N 1
ATOM 1089 C CA . GLY A 1 141 ? 11.453 17.408 40.815 1.00 57.97 141 GLY A CA 1
ATOM 1090 C C . GLY A 1 141 ? 11.266 18.872 40.391 1.00 57.97 141 GLY A C 1
ATOM 1091 O O . GLY A 1 141 ? 10.476 19.580 41.019 1.00 57.97 141 GLY A O 1
ATOM 1092 N N . LYS A 1 142 ? 11.946 19.356 39.341 1.00 62.94 142 LYS A N 1
ATOM 1093 C CA . LYS A 1 142 ? 11.685 20.701 38.795 1.00 62.94 142 LYS A CA 1
ATOM 1094 C C . LYS A 1 142 ? 10.344 20.763 38.053 1.00 62.94 142 LYS A C 1
ATOM 1096 O O . LYS A 1 142 ? 9.966 19.829 37.348 1.00 62.94 142 LYS A O 1
ATOM 1101 N N . LYS A 1 143 ? 9.653 21.900 38.200 1.00 64.56 143 LYS A N 1
ATOM 1102 C CA . LYS A 1 143 ? 8.426 22.214 37.461 1.00 64.56 143 LYS A CA 1
ATOM 1103 C C . LYS A 1 143 ? 8.749 22.383 35.973 1.00 64.56 143 LYS A C 1
ATOM 1105 O O . LYS A 1 143 ? 9.674 23.115 35.624 1.00 64.56 143 LYS A O 1
ATOM 1110 N N . LEU A 1 144 ? 7.993 21.711 35.116 1.00 72.69 144 LEU A N 1
ATOM 1111 C CA . LEU A 1 144 ? 8.025 21.827 33.663 1.00 72.69 144 LEU A CA 1
ATOM 1112 C C . LEU A 1 144 ? 6.609 22.102 33.152 1.00 72.69 144 LEU A C 1
ATOM 1114 O O . LEU A 1 144 ? 5.622 21.651 33.724 1.00 72.69 144 LEU A O 1
ATOM 1118 N N . LEU A 1 145 ? 6.523 22.853 32.060 1.00 72.00 145 LEU A N 1
ATOM 1119 C CA . LEU A 1 145 ? 5.284 23.030 31.319 1.00 72.00 145 LEU A CA 1
ATOM 1120 C C . LEU A 1 145 ? 5.067 21.835 30.394 1.00 72.00 145 LEU A C 1
ATOM 1122 O O . LEU A 1 145 ? 5.807 21.646 29.432 1.00 72.00 145 LEU A O 1
ATOM 1126 N N . VAL A 1 146 ? 4.058 21.030 30.705 1.00 73.44 146 VAL A N 1
ATOM 1127 C CA . VAL A 1 146 ? 3.632 19.895 29.890 1.00 73.44 146 VAL A CA 1
ATOM 1128 C C . VAL A 1 146 ? 2.757 20.422 28.751 1.00 73.44 146 VAL A C 1
ATOM 1130 O O . VAL A 1 146 ? 1.709 21.009 29.042 1.00 73.44 146 VAL A O 1
ATOM 1133 N N . PRO A 1 147 ? 3.133 20.230 27.474 1.00 74.31 147 PRO A N 1
ATOM 1134 C CA . PRO A 1 147 ? 2.263 20.576 26.359 1.00 74.31 147 PRO A CA 1
ATOM 1135 C C . PRO A 1 147 ? 1.099 19.579 26.294 1.00 74.31 147 PRO A C 1
ATOM 1137 O O . PRO A 1 147 ? 1.309 18.380 26.128 1.00 74.31 147 PRO A O 1
ATOM 1140 N N . LEU A 1 148 ? -0.135 20.069 26.422 1.00 72.69 148 LEU A N 1
ATOM 1141 C CA . LEU A 1 148 ? -1.336 19.274 26.136 1.00 72.69 148 LEU A CA 1
ATOM 1142 C C . LEU A 1 148 ? -1.678 19.328 24.648 1.00 72.69 148 LEU A C 1
ATOM 1144 O O . LEU A 1 148 ? -2.070 18.332 24.051 1.00 72.69 148 LEU A O 1
ATOM 1148 N N . THR A 1 149 ? -1.516 20.506 24.050 1.00 77.94 149 THR A N 1
ATOM 1149 C CA . THR A 1 149 ? -1.634 20.743 22.608 1.00 77.94 149 THR A CA 1
ATOM 1150 C C . THR A 1 149 ? -0.626 21.809 22.184 1.00 77.94 149 THR A C 1
ATOM 1152 O O . THR A 1 149 ? 0.130 22.317 23.008 1.00 77.94 149 THR A O 1
ATOM 1155 N N . ALA A 1 150 ? -0.621 22.189 20.903 1.00 73.25 150 ALA A N 1
ATOM 1156 C CA . ALA A 1 150 ? 0.311 23.179 20.358 1.00 73.25 150 ALA A CA 1
ATOM 1157 C C . ALA A 1 150 ? 0.297 24.549 21.075 1.00 73.25 150 ALA A C 1
ATOM 1159 O O . ALA A 1 150 ? 1.285 25.276 21.000 1.00 73.25 150 ALA A O 1
ATOM 1160 N N . SER A 1 151 ? -0.800 24.908 21.753 1.00 76.06 151 SER A N 1
ATOM 1161 C CA . SER A 1 151 ? -0.973 26.222 22.398 1.00 76.06 151 SER A CA 1
ATOM 1162 C C . SER A 1 151 ? -1.468 26.146 23.847 1.00 76.06 151 SER A C 1
ATOM 1164 O O . SER A 1 151 ? -1.717 27.188 24.447 1.00 76.06 151 SER A O 1
ATOM 1166 N N . LEU A 1 152 ? -1.611 24.942 24.414 1.00 79.44 152 LEU A N 1
ATOM 1167 C CA . LEU A 1 152 ? -2.039 24.738 25.801 1.00 79.44 152 LEU A CA 1
ATOM 1168 C C . LEU A 1 152 ? -0.976 23.988 26.589 1.00 79.44 152 LEU A C 1
ATOM 1170 O O . LEU A 1 152 ? -0.559 22.896 26.199 1.00 79.44 152 LEU A O 1
ATOM 1174 N N . TYR A 1 153 ? -0.621 24.548 27.736 1.00 80.50 153 TYR A N 1
ATOM 1175 C CA . TYR A 1 153 ? 0.408 24.028 28.620 1.00 80.50 153 TYR A CA 1
ATOM 1176 C C . TYR A 1 153 ? -0.121 23.931 30.044 1.00 80.50 153 TYR A C 1
ATOM 1178 O O . TYR A 1 153 ? -0.866 24.798 30.497 1.00 80.50 153 TYR A O 1
ATOM 1186 N N . VAL A 1 154 ? 0.291 22.902 30.776 1.00 78.50 154 VAL A N 1
ATOM 1187 C CA . VAL A 1 154 ? -0.048 22.758 32.196 1.00 78.50 154 VAL A CA 1
ATOM 1188 C C . VAL A 1 154 ? 1.225 22.555 33.009 1.00 78.50 154 VAL A C 1
ATOM 1190 O O . VAL A 1 154 ? 2.095 21.786 32.592 1.00 78.50 154 VAL A O 1
ATOM 1193 N N . PRO A 1 155 ? 1.380 23.231 34.159 1.00 75.56 155 PRO A N 1
ATOM 1194 C CA . PRO A 1 155 ? 2.503 22.980 35.048 1.00 75.56 155 PRO A CA 1
ATOM 1195 C C . PRO A 1 155 ? 2.459 21.548 35.605 1.00 75.56 155 PRO A C 1
ATOM 1197 O O . PRO A 1 155 ? 1.474 21.104 36.196 1.00 75.56 155 PRO A O 1
ATOM 1200 N N . GLY A 1 156 ? 3.561 20.825 35.441 1.00 76.06 156 GLY A N 1
ATOM 1201 C CA . GLY A 1 156 ? 3.777 19.489 35.982 1.00 76.06 156 GLY A CA 1
ATOM 1202 C C . GLY A 1 156 ? 5.200 19.307 36.499 1.00 76.06 156 GLY A C 1
ATOM 1203 O O . GLY A 1 156 ? 6.047 20.191 36.382 1.00 76.06 156 GLY A O 1
ATOM 1204 N N . LYS A 1 157 ? 5.475 18.146 37.080 1.00 76.12 157 LYS A N 1
ATOM 1205 C CA . LYS A 1 157 ? 6.799 17.717 37.539 1.00 76.12 157 LYS A CA 1
ATOM 1206 C C . LYS A 1 157 ? 7.199 16.458 36.794 1.00 76.12 157 LYS A C 1
ATOM 1208 O O . LYS A 1 157 ? 6.389 15.553 36.627 1.00 76.12 157 LYS A O 1
ATOM 1213 N N . LEU A 1 158 ? 8.450 16.391 36.367 1.00 71.25 158 LEU A N 1
ATOM 1214 C CA . LEU A 1 158 ? 8.994 15.188 35.747 1.00 71.25 158 LEU A CA 1
ATOM 1215 C C . LEU A 1 158 ? 9.390 14.175 36.833 1.00 71.25 158 LEU A C 1
ATOM 1217 O O . LEU A 1 158 ? 10.000 14.572 37.832 1.00 71.25 158 LEU A O 1
ATOM 1221 N N . ASP A 1 159 ? 9.049 12.897 36.642 1.00 67.62 159 ASP A N 1
ATOM 1222 C CA . ASP A 1 159 ? 9.655 11.808 37.418 1.00 67.62 159 ASP A CA 1
ATOM 1223 C C . ASP A 1 159 ? 11.100 11.561 36.886 1.00 67.62 159 ASP A C 1
ATOM 1225 O O . ASP A 1 159 ? 11.540 12.226 35.947 1.00 67.62 159 ASP A O 1
ATOM 1229 N N . ASP A 1 160 ? 11.891 10.690 37.529 1.00 64.69 160 ASP A N 1
ATOM 1230 C CA . ASP A 1 160 ? 13.341 10.527 37.283 1.00 64.69 160 ASP A CA 1
ATOM 1231 C C . ASP A 1 160 ? 13.735 10.475 35.784 1.00 64.69 160 ASP A C 1
ATOM 1233 O O . ASP A 1 160 ? 13.379 9.545 35.063 1.00 64.69 160 ASP A O 1
ATOM 1237 N N . ALA A 1 161 ? 14.551 11.441 35.338 1.00 62.94 161 ALA A N 1
ATOM 1238 C CA . ALA A 1 161 ? 14.961 11.636 33.936 1.00 62.94 161 ALA A CA 1
ATOM 1239 C C . ALA A 1 161 ? 15.965 10.594 33.394 1.00 62.94 161 ALA A C 1
ATOM 1241 O O . ALA A 1 161 ? 16.456 10.721 32.277 1.00 62.94 161 ALA A O 1
ATOM 1242 N N . GLU A 1 162 ? 16.309 9.572 34.178 1.00 67.62 162 GLU A N 1
ATOM 1243 C CA . GLU A 1 162 ? 17.242 8.517 33.760 1.00 67.62 162 GLU A CA 1
ATOM 1244 C C . GLU A 1 162 ? 16.573 7.483 32.838 1.00 67.62 162 GLU A C 1
ATOM 1246 O O . GLU A 1 162 ? 17.265 6.826 32.056 1.00 67.62 162 GLU A O 1
ATOM 1251 N N . LYS A 1 163 ? 15.238 7.366 32.905 1.00 73.81 163 LYS A N 1
ATOM 1252 C CA . LYS A 1 163 ? 14.429 6.420 32.128 1.00 73.81 163 LYS A CA 1
ATOM 1253 C C . LYS A 1 163 ? 13.551 7.171 31.128 1.00 73.81 163 LYS A C 1
ATOM 1255 O O . LYS A 1 163 ? 12.723 7.991 31.522 1.00 73.81 163 LYS A O 1
ATOM 1260 N N . VAL A 1 164 ? 13.721 6.873 29.844 1.00 77.00 164 VAL A N 1
ATOM 1261 C CA . VAL A 1 164 ? 12.957 7.462 28.737 1.00 77.00 164 VAL A CA 1
ATOM 1262 C C . VAL A 1 164 ? 12.245 6.342 27.989 1.00 77.00 164 VAL A C 1
ATOM 1264 O O . VAL A 1 164 ? 12.807 5.272 27.787 1.00 77.00 164 VAL A O 1
ATOM 1267 N N . LEU A 1 165 ? 11.006 6.579 27.581 1.00 78.00 165 LEU A N 1
ATOM 1268 C CA . LEU A 1 165 ? 10.221 5.664 26.762 1.00 78.00 165 LEU A CA 1
ATOM 1269 C C . LEU A 1 165 ? 10.382 6.047 25.289 1.00 78.00 165 LEU A C 1
ATOM 1271 O O . LEU A 1 165 ? 10.092 7.183 24.913 1.00 78.00 165 LEU A O 1
ATOM 1275 N N . VAL A 1 166 ? 10.844 5.107 24.467 1.00 79.69 166 VAL A N 1
ATOM 1276 C CA . VAL A 1 166 ? 11.012 5.277 23.019 1.00 79.69 166 VAL A CA 1
ATOM 1277 C C . VAL A 1 166 ? 9.870 4.571 22.294 1.00 79.69 166 VAL A C 1
ATOM 1279 O O . VAL A 1 166 ? 9.682 3.369 22.472 1.00 79.69 166 VAL A O 1
ATOM 1282 N N . ASP A 1 167 ? 9.105 5.312 21.497 1.00 80.31 167 ASP A N 1
ATOM 1283 C CA . ASP A 1 167 ? 8.059 4.777 20.622 1.00 80.31 167 ASP A CA 1
ATOM 1284 C C . ASP A 1 167 ? 8.682 4.215 19.341 1.00 80.31 167 ASP A C 1
ATOM 1286 O O . ASP A 1 167 ? 9.362 4.932 18.603 1.00 80.31 167 ASP A O 1
ATOM 1290 N N . VAL A 1 168 ? 8.443 2.928 19.087 1.00 76.75 168 VAL A N 1
ATOM 1291 C CA . VAL A 1 168 ? 8.977 2.197 17.926 1.00 76.75 168 VAL A CA 1
ATOM 1292 C C . VAL A 1 168 ? 8.000 2.178 16.737 1.00 76.75 168 VAL A C 1
ATOM 1294 O O . VAL A 1 168 ? 8.274 1.543 15.723 1.00 76.75 168 VAL A O 1
ATOM 1297 N N . GLY A 1 169 ? 6.861 2.881 16.827 1.00 57.06 169 GLY A N 1
ATOM 1298 C CA . GLY A 1 169 ? 5.928 3.096 15.711 1.00 57.06 169 GLY A CA 1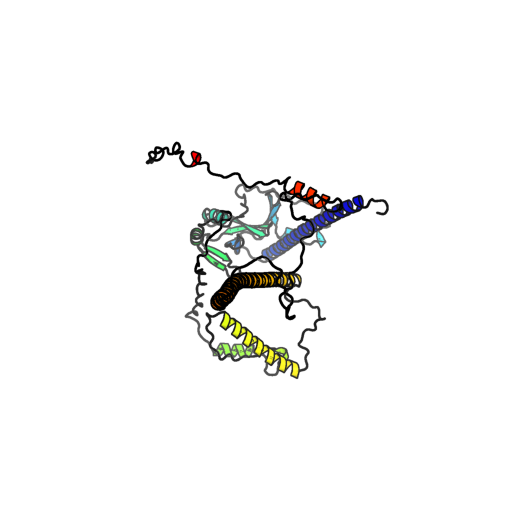
ATOM 1299 C C . GLY A 1 169 ? 4.815 2.050 15.565 1.00 57.06 169 GLY A C 1
ATOM 1300 O O . GLY A 1 169 ? 4.025 2.126 14.626 1.00 57.06 169 GLY A O 1
ATOM 1301 N N . THR A 1 170 ? 4.715 1.096 16.493 1.00 60.00 170 THR A N 1
ATOM 1302 C CA . THR A 1 170 ? 3.707 0.014 16.498 1.00 60.00 170 THR A CA 1
ATOM 1303 C C . THR A 1 170 ? 2.820 0.018 17.748 1.00 60.00 170 THR A C 1
ATOM 1305 O O . THR A 1 170 ? 2.110 -0.949 18.011 1.00 60.00 170 THR A O 1
ATOM 1308 N N . GLY A 1 171 ? 2.839 1.106 18.529 1.00 60.81 171 GLY A N 1
ATOM 1309 C CA . GLY A 1 171 ? 2.110 1.211 19.800 1.00 60.81 171 GLY A CA 1
ATOM 1310 C C . GLY A 1 171 ? 2.832 0.572 20.992 1.00 60.81 171 GLY A C 1
ATOM 1311 O O . GLY A 1 171 ? 2.264 0.499 22.082 1.00 60.81 171 GLY A O 1
ATOM 1312 N N . TYR A 1 172 ? 4.080 0.138 20.803 1.00 71.38 172 TYR A N 1
ATOM 1313 C CA . TYR A 1 172 ? 4.960 -0.348 21.861 1.00 71.38 172 TYR A CA 1
ATOM 1314 C C . TYR A 1 172 ? 5.970 0.732 22.249 1.00 71.38 172 TYR A C 1
ATOM 1316 O O . TYR A 1 172 ? 6.552 1.393 21.390 1.00 71.38 172 TYR A O 1
ATOM 1324 N N . PHE A 1 173 ? 6.197 0.874 23.555 1.00 76.81 173 PHE A N 1
ATOM 1325 C CA . PHE A 1 173 ? 7.193 1.783 24.111 1.00 76.81 173 PHE A CA 1
ATOM 1326 C C . PHE A 1 173 ? 8.302 0.975 24.780 1.00 76.81 173 PHE A C 1
ATOM 1328 O O . PHE A 1 173 ? 8.024 0.137 25.639 1.00 76.81 173 PHE A O 1
ATOM 1335 N N . ILE A 1 174 ? 9.552 1.237 24.406 1.00 79.25 174 ILE A N 1
ATOM 1336 C CA . ILE A 1 174 ? 10.726 0.623 25.029 1.00 79.25 174 ILE A CA 1
ATOM 1337 C C . ILE A 1 174 ? 11.245 1.566 26.110 1.00 79.25 174 ILE A C 1
ATOM 1339 O O . ILE A 1 174 ? 11.582 2.714 25.825 1.00 79.25 174 ILE A O 1
ATOM 1343 N N . GLU A 1 175 ? 11.337 1.085 27.350 1.00 76.19 175 GLU A N 1
ATOM 1344 C CA . GLU A 1 175 ? 12.078 1.789 28.397 1.00 76.19 175 GLU A CA 1
ATOM 1345 C C . GLU A 1 175 ? 13.576 1.703 28.096 1.00 76.19 175 GLU A C 1
ATOM 1347 O O . GLU A 1 175 ? 14.176 0.631 28.135 1.00 76.19 175 GLU A O 1
ATOM 1352 N N . SER A 1 176 ? 14.184 2.846 27.800 1.00 71.19 176 SER A N 1
ATOM 1353 C CA . SER A 1 176 ? 15.611 2.977 27.539 1.00 71.19 176 SER A CA 1
ATOM 1354 C C . SER A 1 176 ? 16.261 3.909 28.556 1.00 71.19 176 SER A C 1
ATOM 1356 O O . SER A 1 176 ? 15.671 4.885 29.030 1.00 71.19 176 SER A O 1
ATOM 1358 N N . ILE A 1 177 ? 17.504 3.596 28.912 1.00 73.12 177 ILE A N 1
ATOM 1359 C CA . ILE A 1 177 ? 18.311 4.425 29.806 1.00 73.12 177 ILE A CA 1
ATOM 1360 C C . ILE A 1 177 ? 18.913 5.557 28.977 1.00 73.12 177 ILE A C 1
ATOM 1362 O O . ILE A 1 177 ? 19.550 5.313 27.953 1.00 73.12 177 ILE A O 1
ATOM 1366 N N . MET A 1 178 ? 18.779 6.800 29.442 1.00 60.91 178 MET A N 1
ATOM 1367 C CA . MET A 1 178 ? 19.191 7.993 28.684 1.00 60.91 178 MET A CA 1
ATOM 1368 C C . MET A 1 178 ? 20.686 7.991 28.290 1.00 60.91 178 MET A C 1
ATOM 1370 O O . MET A 1 178 ? 21.079 8.599 27.296 1.00 60.91 178 MET A O 1
ATOM 1374 N N . VAL A 1 179 ? 21.524 7.266 29.040 1.00 55.47 179 VAL A N 1
ATOM 1375 C CA . VAL A 1 179 ? 22.956 7.059 28.758 1.00 55.47 179 VAL A CA 1
ATOM 1376 C C . VAL A 1 179 ? 23.190 6.185 27.516 1.00 55.47 179 VAL A C 1
ATOM 1378 O O . VAL A 1 179 ? 24.138 6.441 26.780 1.00 55.47 179 VAL A O 1
ATOM 1381 N N . ALA A 1 180 ? 22.326 5.201 27.245 1.00 54.78 180 ALA A N 1
ATOM 1382 C CA . ALA A 1 180 ? 22.461 4.297 26.100 1.00 54.78 180 ALA A CA 1
ATOM 1383 C C . ALA A 1 180 ? 22.216 5.016 24.761 1.00 54.78 180 ALA A C 1
ATOM 1385 O O . ALA A 1 180 ? 22.921 4.765 23.789 1.00 54.78 180 ALA A O 1
ATOM 1386 N N . LEU A 1 181 ? 21.296 5.989 24.735 1.00 55.41 181 LEU A N 1
ATOM 1387 C CA . LEU A 1 181 ? 21.023 6.812 23.548 1.00 55.41 181 LEU A CA 1
ATOM 1388 C C . LEU A 1 181 ? 22.204 7.722 23.164 1.00 55.41 181 LEU A C 1
ATOM 1390 O O . LEU A 1 181 ? 22.378 8.037 21.994 1.00 55.41 181 LEU A O 1
ATOM 1394 N N . ARG A 1 182 ? 23.061 8.107 24.123 1.00 52.00 182 ARG A N 1
ATOM 1395 C CA . ARG A 1 182 ? 24.247 8.945 23.862 1.00 52.00 182 ARG A CA 1
ATOM 1396 C C . ARG A 1 182 ? 25.335 8.201 23.068 1.00 52.00 182 ARG A C 1
ATOM 1398 O O . ARG A 1 182 ? 26.178 8.849 22.458 1.00 52.00 182 ARG A O 1
ATOM 1405 N N . GLY A 1 183 ? 25.342 6.865 23.092 1.00 38.72 183 GLY A N 1
ATOM 1406 C CA . GLY A 1 183 ? 26.363 6.041 22.432 1.00 38.72 183 GLY A CA 1
ATOM 1407 C C . GLY A 1 183 ? 26.112 5.751 20.948 1.00 38.72 183 GLY A C 1
ATOM 1408 O O . GLY A 1 183 ? 27.018 5.258 20.286 1.00 38.72 183 GLY A O 1
ATOM 1409 N N . ALA A 1 184 ? 24.915 6.045 20.429 1.00 45.22 184 ALA A N 1
ATOM 1410 C CA . ALA A 1 184 ? 24.479 5.616 19.097 1.00 45.22 184 ALA A CA 1
ATOM 1411 C C . ALA A 1 184 ? 24.639 6.675 17.983 1.00 45.22 184 ALA A C 1
ATOM 1413 O O . ALA A 1 184 ? 24.344 6.386 16.828 1.00 45.22 184 ALA A O 1
ATOM 1414 N N . GLU A 1 185 ? 25.118 7.886 18.285 1.00 38.47 185 GLU A N 1
ATOM 1415 C CA . GLU A 1 185 ? 25.216 8.983 17.309 1.00 38.47 185 GLU A CA 1
ATOM 1416 C C . GLU A 1 185 ? 26.673 9.380 17.029 1.00 38.47 185 GLU A C 1
ATOM 1418 O O . GLU A 1 185 ? 27.205 10.317 17.620 1.00 38.47 185 GLU A O 1
ATOM 1423 N N . LEU A 1 186 ? 27.321 8.695 16.084 1.00 36.91 186 LEU A N 1
ATOM 1424 C CA . LEU A 1 186 ? 28.469 9.228 15.344 1.00 36.91 186 LEU A CA 1
ATOM 1425 C C . LEU A 1 186 ? 28.448 8.667 13.918 1.00 36.91 186 LEU A C 1
ATOM 1427 O O . LEU A 1 186 ? 28.980 7.589 13.686 1.00 36.91 186 LEU A O 1
ATOM 1431 N N . LEU A 1 187 ? 27.841 9.414 12.988 1.00 30.22 187 LEU A N 1
ATOM 1432 C CA . LEU A 1 187 ? 28.347 9.680 11.630 1.00 30.22 187 LEU A CA 1
ATOM 1433 C C . LEU A 1 187 ? 27.369 10.620 10.887 1.00 30.22 187 LEU A C 1
ATOM 1435 O O . LEU A 1 187 ? 26.217 10.249 10.674 1.00 30.22 187 LEU A O 1
ATOM 1439 N N . PRO A 1 188 ? 27.788 11.844 10.515 1.00 40.09 188 PRO A N 1
ATOM 1440 C CA . PRO A 1 188 ? 27.016 12.725 9.641 1.00 40.09 188 PRO A CA 1
ATOM 1441 C C . PRO A 1 188 ? 27.308 12.422 8.163 1.00 40.09 188 PRO A C 1
ATOM 1443 O O . PRO A 1 188 ? 28.431 12.633 7.703 1.00 40.09 188 PRO A O 1
ATOM 1446 N N . ASP A 1 189 ? 26.287 11.993 7.421 1.00 33.22 189 ASP A N 1
ATOM 1447 C CA . ASP A 1 189 ? 26.297 11.939 5.956 1.00 33.22 189 ASP A CA 1
ATOM 1448 C C . ASP A 1 189 ? 25.950 13.316 5.379 1.00 33.22 189 ASP A C 1
ATOM 1450 O O . ASP A 1 189 ? 24.783 13.682 5.245 1.00 33.22 189 ASP A O 1
ATOM 1454 N N . GLU A 1 190 ? 26.973 14.085 5.011 1.00 39.72 190 GLU A N 1
ATOM 1455 C CA . GLU A 1 190 ? 26.818 15.170 4.043 1.00 39.72 190 GLU A CA 1
ATOM 1456 C C . GLU A 1 190 ? 28.150 15.444 3.329 1.00 39.72 190 GLU A C 1
ATOM 1458 O O . GLU A 1 190 ? 28.929 16.308 3.722 1.00 39.72 190 GLU A O 1
ATOM 1463 N N . LEU A 1 191 ? 28.426 14.702 2.253 1.00 31.14 191 LEU A N 1
ATOM 1464 C CA . LEU A 1 191 ? 29.340 15.139 1.196 1.00 31.14 191 LEU A CA 1
ATOM 1465 C C . LEU A 1 191 ? 28.831 14.624 -0.153 1.00 31.14 191 LEU A C 1
ATOM 1467 O O . LEU A 1 191 ? 29.014 13.469 -0.525 1.00 31.14 191 LEU A O 1
ATOM 1471 N N . MET A 1 192 ? 28.191 15.531 -0.889 1.00 33.50 192 MET A N 1
ATOM 1472 C CA . MET A 1 192 ? 28.016 15.414 -2.330 1.00 33.50 192 MET A CA 1
ATOM 1473 C C . MET A 1 192 ? 29.386 15.372 -3.007 1.00 33.50 192 MET A C 1
ATOM 1475 O O . MET A 1 192 ? 30.159 16.318 -2.852 1.00 33.50 192 MET A O 1
ATOM 1479 N N . LEU A 1 193 ? 29.654 14.335 -3.801 1.00 35.84 193 LEU A N 1
ATOM 1480 C CA . LEU A 1 193 ? 30.682 14.378 -4.834 1.00 35.84 193 LEU A CA 1
ATOM 1481 C C . LEU A 1 193 ? 30.184 13.755 -6.137 1.00 35.84 193 LEU A C 1
ATOM 1483 O O . LEU A 1 193 ? 29.390 12.818 -6.162 1.00 35.84 193 LEU A O 1
ATOM 1487 N N . GLU A 1 194 ? 30.634 14.423 -7.188 1.00 32.97 194 GLU A N 1
ATOM 1488 C CA . GLU A 1 194 ? 30.241 14.375 -8.584 1.00 32.97 194 GLU A CA 1
ATOM 1489 C C . GLU A 1 194 ? 30.692 13.091 -9.293 1.00 32.97 194 GLU A C 1
ATOM 1491 O O . GLU A 1 194 ? 31.524 12.335 -8.798 1.00 32.97 194 GLU A O 1
ATOM 1496 N N . ASP A 1 195 ? 30.107 12.894 -10.475 1.00 39.84 195 ASP A N 1
ATOM 1497 C CA . ASP A 1 195 ? 30.386 11.842 -11.448 1.00 39.84 195 ASP A CA 1
ATOM 1498 C C . ASP A 1 195 ? 31.884 11.531 -11.621 1.00 39.84 195 ASP A C 1
ATOM 1500 O O . ASP A 1 195 ? 32.657 12.421 -11.968 1.00 39.84 195 ASP A O 1
ATOM 1504 N N . ASP A 1 196 ? 32.258 10.250 -11.547 1.00 31.77 196 ASP A N 1
ATOM 1505 C CA . ASP A 1 196 ? 33.353 9.727 -12.362 1.00 31.77 196 ASP A CA 1
ATOM 1506 C C . ASP A 1 196 ? 33.144 8.249 -12.736 1.00 31.77 196 ASP A C 1
ATOM 1508 O O . ASP A 1 196 ? 32.649 7.414 -11.982 1.00 31.77 196 ASP A O 1
ATOM 1512 N N . ASP A 1 197 ? 33.486 8.000 -13.994 1.00 37.53 197 ASP A N 1
ATOM 1513 C CA . ASP A 1 197 ? 33.390 6.783 -14.788 1.00 37.53 197 ASP A CA 1
ATOM 1514 C C . ASP A 1 197 ? 34.366 5.680 -14.316 1.00 37.53 197 ASP A C 1
ATOM 1516 O O . ASP A 1 197 ? 35.407 5.956 -13.725 1.00 37.53 197 ASP A O 1
ATOM 1520 N N . VAL A 1 198 ? 34.083 4.448 -14.761 1.00 34.78 198 VAL A N 1
ATOM 1521 C CA . VAL A 1 198 ? 34.947 3.246 -14.801 1.00 34.78 198 VAL A CA 1
ATOM 1522 C C . VAL A 1 198 ? 34.968 2.319 -13.571 1.00 34.78 198 VAL A C 1
ATOM 1524 O O . VAL A 1 198 ? 35.587 2.604 -12.554 1.00 34.78 198 VAL A O 1
ATOM 1527 N N . GLY A 1 199 ? 34.460 1.093 -13.771 1.00 29.48 199 GLY A N 1
ATOM 1528 C CA . GLY A 1 199 ? 34.909 -0.097 -13.035 1.00 29.48 199 GLY A CA 1
ATOM 1529 C C . GLY A 1 199 ? 33.830 -1.156 -12.833 1.00 29.48 199 GLY A C 1
ATOM 1530 O O . GLY A 1 199 ? 33.080 -1.090 -11.871 1.00 29.48 199 GLY A O 1
ATOM 1531 N N . GLU A 1 200 ? 33.756 -2.153 -13.722 1.00 42.03 200 GLU A N 1
ATOM 1532 C CA . GLU A 1 200 ? 33.134 -3.438 -13.377 1.00 42.03 200 GLU A CA 1
ATOM 1533 C C . GLU A 1 200 ? 33.981 -4.093 -12.275 1.00 42.03 200 GLU A C 1
ATOM 1535 O O . GLU A 1 200 ? 34.981 -4.738 -12.576 1.00 42.03 200 GLU A O 1
ATOM 1540 N N . GLU A 1 201 ? 33.574 -3.945 -11.017 1.00 28.77 201 GLU A N 1
ATOM 1541 C CA . GLU A 1 201 ? 33.936 -4.870 -9.948 1.00 28.77 201 GLU A CA 1
ATOM 1542 C C . GLU A 1 201 ? 32.662 -5.341 -9.248 1.00 28.77 201 GLU A C 1
ATOM 1544 O O . GLU A 1 201 ? 31.784 -4.575 -8.855 1.00 28.77 201 GLU A O 1
ATOM 1549 N N . SER A 1 202 ? 32.537 -6.660 -9.195 1.00 35.78 202 SER A N 1
ATOM 1550 C CA . SER A 1 202 ? 31.533 -7.402 -8.458 1.00 35.78 202 SER A CA 1
ATOM 1551 C C . SER A 1 202 ? 31.717 -7.166 -6.961 1.00 35.78 202 SER A C 1
ATOM 1553 O O . SER A 1 202 ? 32.474 -7.893 -6.317 1.00 35.78 202 SER A O 1
ATOM 1555 N N . GLU A 1 203 ? 31.021 -6.178 -6.406 1.00 27.50 203 GLU A N 1
ATOM 1556 C CA . GLU A 1 203 ? 30.820 -6.102 -4.964 1.00 27.50 203 GLU A CA 1
ATOM 1557 C C . GLU A 1 203 ? 29.676 -7.031 -4.562 1.00 27.50 203 GLU A C 1
ATOM 1559 O O . GLU A 1 203 ? 28.506 -6.839 -4.895 1.00 27.50 203 GLU A O 1
ATOM 1564 N N . SER A 1 204 ? 30.068 -8.092 -3.863 1.00 26.58 204 SER A N 1
ATOM 1565 C CA . SER A 1 204 ? 29.205 -8.910 -3.029 1.00 26.58 204 SER A CA 1
ATOM 1566 C C . SER A 1 204 ? 28.564 -8.000 -1.984 1.00 26.58 204 SER A C 1
ATOM 1568 O O . SER A 1 204 ? 29.184 -7.696 -0.967 1.00 26.58 204 SER A O 1
ATOM 1570 N N . GLY A 1 205 ? 27.337 -7.552 -2.241 1.00 27.81 205 GLY A N 1
ATOM 1571 C CA . GLY A 1 205 ? 26.515 -6.905 -1.230 1.00 27.81 205 GLY A CA 1
ATOM 1572 C C . GLY A 1 205 ? 26.257 -7.896 -0.100 1.00 27.81 205 GLY A C 1
ATOM 1573 O O . GLY A 1 205 ? 25.409 -8.771 -0.242 1.00 27.81 205 GLY A O 1
ATOM 1574 N N . SER A 1 206 ? 26.996 -7.788 1.009 1.00 28.14 206 SER A N 1
ATOM 1575 C CA . SER A 1 206 ? 26.492 -8.292 2.284 1.00 28.14 206 SER A CA 1
ATOM 1576 C C . SER A 1 206 ? 25.386 -7.332 2.700 1.00 28.14 206 SER A C 1
ATOM 1578 O O . SER A 1 206 ? 25.634 -6.349 3.403 1.00 28.14 206 SER A O 1
ATOM 1580 N N . GLU A 1 207 ? 24.175 -7.566 2.193 1.00 31.27 207 GLU A N 1
ATOM 1581 C CA . GLU A 1 207 ? 22.993 -7.119 2.909 1.00 31.27 207 GLU A CA 1
ATOM 1582 C C . GLU A 1 207 ? 23.143 -7.686 4.318 1.00 31.27 207 GLU A C 1
ATOM 1584 O O . GLU A 1 207 ? 23.321 -8.889 4.505 1.00 31.27 207 GLU A O 1
ATOM 1589 N N . SER A 1 208 ? 23.226 -6.793 5.297 1.00 31.56 208 SER A N 1
ATOM 1590 C CA . SER A 1 208 ? 23.098 -7.153 6.696 1.00 31.56 208 SER A CA 1
ATOM 1591 C C . SER A 1 208 ? 21.818 -7.967 6.822 1.00 31.56 208 SER A C 1
ATOM 1593 O O . SER A 1 208 ? 20.727 -7.416 6.652 1.00 31.56 208 SER A O 1
ATOM 1595 N N . GLU A 1 209 ? 21.993 -9.268 7.042 1.00 35.44 209 GLU A N 1
ATOM 1596 C CA . GLU A 1 209 ? 20.962 -10.206 7.465 1.00 35.44 209 GLU A CA 1
ATOM 1597 C C . GLU A 1 209 ? 20.041 -9.478 8.458 1.00 35.44 209 GLU A C 1
ATOM 1599 O O . GLU A 1 209 ? 20.554 -8.849 9.396 1.00 35.44 209 GLU A O 1
ATOM 1604 N N . PRO A 1 210 ? 18.709 -9.490 8.280 1.00 36.59 210 PRO A N 1
ATOM 1605 C CA . PRO A 1 210 ? 17.844 -9.108 9.379 1.00 36.59 210 PRO A CA 1
ATOM 1606 C C . PRO A 1 210 ? 18.178 -10.074 10.516 1.00 36.59 210 PRO A C 1
ATOM 1608 O O . PRO A 1 210 ? 18.005 -11.279 10.348 1.00 36.59 210 PRO A O 1
ATOM 1611 N N . GLU A 1 211 ? 18.723 -9.558 11.625 1.00 40.62 211 GLU A N 1
ATOM 1612 C CA . GLU A 1 211 ? 18.915 -10.333 12.852 1.00 40.62 211 GLU A CA 1
ATOM 1613 C C . GLU A 1 211 ? 17.662 -11.186 13.054 1.00 40.62 211 GLU A C 1
ATOM 1615 O O . GLU A 1 211 ? 16.562 -10.634 13.165 1.00 40.62 211 GLU A O 1
ATOM 1620 N N . GLU A 1 212 ? 17.822 -12.515 13.017 1.00 44.09 212 GLU A N 1
ATOM 1621 C CA . GLU A 1 212 ? 16.749 -13.456 13.314 1.00 44.09 212 GLU A CA 1
ATOM 1622 C C . GLU A 1 212 ? 16.113 -12.993 14.622 1.00 44.09 212 GLU A C 1
ATOM 1624 O O . GLU A 1 212 ? 16.732 -13.047 15.689 1.00 44.09 212 GLU A O 1
ATOM 1629 N N . VAL A 1 213 ? 14.893 -12.457 14.535 1.00 48.62 213 VAL A N 1
ATOM 1630 C CA . VAL A 1 213 ? 14.139 -12.037 15.709 1.00 48.62 213 VAL A CA 1
ATOM 1631 C C . VAL A 1 213 ? 13.804 -13.323 16.445 1.00 48.62 213 VAL A C 1
ATOM 1633 O O . VAL A 1 213 ? 12.813 -13.984 16.140 1.00 48.62 213 VAL A O 1
ATOM 1636 N N . ALA A 1 214 ? 14.682 -13.714 17.369 1.00 51.56 214 ALA A N 1
ATOM 1637 C CA . ALA A 1 214 ? 14.497 -14.878 18.209 1.00 51.56 214 ALA A CA 1
ATOM 1638 C C . ALA A 1 214 ? 13.119 -14.756 18.859 1.00 51.56 214 ALA A C 1
ATOM 1640 O O . ALA A 1 214 ? 12.841 -13.797 19.588 1.00 51.56 214 ALA A O 1
ATOM 1641 N N . LEU A 1 215 ? 12.234 -15.701 18.531 1.00 54.12 215 LEU A N 1
ATOM 1642 C CA . LEU A 1 215 ? 10.900 -15.776 19.108 1.00 54.12 215 LEU A CA 1
ATOM 1643 C C . LEU A 1 215 ? 11.037 -15.688 20.629 1.00 54.12 215 LEU A C 1
ATOM 1645 O O . LEU A 1 215 ? 11.833 -16.409 21.230 1.00 54.12 215 LEU A O 1
ATOM 1649 N N . SER A 1 216 ? 10.280 -14.781 21.247 1.00 57.25 216 SER A N 1
ATOM 1650 C CA . SER A 1 216 ? 10.286 -14.607 22.697 1.00 57.25 216 SER A CA 1
ATOM 1651 C C . SER A 1 216 ? 9.980 -15.947 23.363 1.00 57.25 216 SER A C 1
ATOM 1653 O O . SER A 1 216 ? 8.874 -16.470 23.199 1.00 57.25 216 SER A O 1
ATOM 1655 N N . GLU A 1 217 ? 10.949 -16.504 24.093 1.00 61.53 217 GLU A N 1
ATOM 1656 C CA . GLU A 1 217 ? 10.746 -17.756 24.817 1.00 61.53 217 GLU A CA 1
ATOM 1657 C C . GLU A 1 217 ? 9.527 -17.619 25.744 1.00 61.53 217 GLU A C 1
ATOM 1659 O O . GLU A 1 217 ? 9.383 -16.600 26.435 1.00 61.53 217 GLU A O 1
ATOM 1664 N N . PRO A 1 218 ? 8.626 -18.617 25.775 1.00 60.41 218 PRO A N 1
ATOM 1665 C CA . PRO A 1 218 ? 7.462 -18.559 26.639 1.00 60.41 218 PRO A CA 1
ATOM 1666 C C . PRO A 1 218 ? 7.897 -18.410 28.101 1.00 60.41 218 PRO A C 1
ATOM 1668 O O . PRO A 1 218 ? 8.819 -19.074 28.580 1.00 60.41 218 PRO A O 1
ATOM 1671 N N . SER A 1 219 ? 7.204 -17.523 28.821 1.00 63.22 219 SER A N 1
ATOM 1672 C CA . SER A 1 219 ? 7.369 -17.324 30.262 1.00 63.22 219 SER A CA 1
ATOM 1673 C C . SER A 1 219 ? 7.408 -18.670 30.990 1.00 63.22 219 SER A C 1
ATOM 1675 O O . SER A 1 219 ? 6.476 -19.468 30.889 1.00 63.22 219 SER A O 1
ATOM 1677 N N . LYS A 1 220 ? 8.458 -18.891 31.791 1.00 66.94 220 LYS A N 1
ATOM 1678 C CA . LYS A 1 220 ? 8.667 -20.119 32.585 1.00 66.94 220 LYS A CA 1
ATOM 1679 C C . LYS A 1 220 ? 7.523 -20.429 33.568 1.00 66.94 220 LYS A C 1
ATOM 1681 O O . LYS A 1 220 ? 7.475 -21.527 34.108 1.00 66.94 220 LYS A O 1
ATOM 1686 N N . ASN A 1 221 ? 6.605 -19.482 33.785 1.00 67.62 221 ASN A N 1
ATOM 1687 C CA . ASN A 1 221 ? 5.454 -19.600 34.683 1.00 67.62 221 ASN A CA 1
ATOM 1688 C C . ASN A 1 221 ? 4.122 -19.857 33.952 1.00 67.62 221 ASN A C 1
ATOM 1690 O O . ASN A 1 221 ? 3.063 -19.746 34.571 1.00 67.62 221 ASN A O 1
ATOM 1694 N N . ALA A 1 222 ? 4.130 -20.144 32.646 1.00 70.81 222 ALA A N 1
ATOM 1695 C CA . ALA A 1 222 ? 2.906 -20.437 31.906 1.00 70.81 222 ALA A CA 1
ATOM 1696 C C . ALA A 1 222 ? 2.317 -21.791 32.346 1.00 70.81 222 ALA A C 1
ATOM 1698 O O . ALA A 1 222 ? 2.780 -22.856 31.943 1.00 70.81 222 ALA A O 1
ATOM 1699 N N . VAL A 1 223 ? 1.285 -21.750 33.191 1.00 81.50 223 VAL A N 1
ATOM 1700 C CA . VAL A 1 223 ? 0.514 -22.934 33.587 1.00 81.50 223 VAL A CA 1
ATOM 1701 C C . VAL A 1 223 ? -0.562 -23.192 32.533 1.00 81.50 223 VAL A C 1
ATOM 1703 O O . VAL A 1 223 ? -1.462 -22.374 32.342 1.00 81.50 223 VAL A O 1
ATOM 1706 N N . TYR A 1 224 ? -0.487 -24.337 31.852 1.00 82.31 224 TYR A N 1
ATOM 1707 C CA . TYR A 1 224 ? -1.490 -24.761 30.874 1.00 82.31 224 TYR A CA 1
ATOM 1708 C C . TYR A 1 224 ? -2.729 -25.336 31.580 1.00 82.31 224 TYR A C 1
ATOM 1710 O O . TYR A 1 224 ? -2.814 -26.535 31.844 1.00 82.31 224 TYR A O 1
ATOM 1718 N N . ASN A 1 225 ? -3.695 -24.473 31.911 1.00 89.75 225 ASN A N 1
ATOM 1719 C CA . ASN A 1 225 ? -4.983 -24.900 32.461 1.00 89.75 225 ASN A CA 1
ATOM 1720 C C . ASN A 1 225 ? -5.967 -25.245 31.331 1.00 89.75 225 ASN A C 1
ATOM 1722 O O . ASN A 1 225 ? -6.719 -24.394 30.855 1.00 89.75 225 ASN A O 1
ATOM 1726 N N . LYS A 1 226 ? -5.945 -26.508 30.897 1.00 92.12 226 LYS A N 1
ATOM 1727 C CA . LYS A 1 226 ? -6.796 -27.015 29.812 1.00 92.12 226 LYS A CA 1
ATOM 1728 C C . LYS A 1 226 ? -8.292 -26.939 30.135 1.00 92.12 226 LYS A C 1
ATOM 1730 O O . LYS A 1 226 ? -9.081 -26.636 29.249 1.00 92.12 226 LYS A O 1
ATOM 1735 N N . GLU A 1 227 ? -8.672 -27.217 31.379 1.00 90.94 227 GLU A N 1
ATOM 1736 C CA . GLU A 1 227 ? -10.078 -27.292 31.798 1.00 90.94 227 GLU A CA 1
ATOM 1737 C C . GLU A 1 227 ? -10.746 -25.919 31.722 1.00 90.94 227 GLU A C 1
ATOM 1739 O O . GLU A 1 227 ? -11.787 -25.777 31.088 1.00 90.94 227 GLU A O 1
ATOM 1744 N N . ALA A 1 228 ? -10.083 -24.887 32.252 1.00 91.31 228 ALA A N 1
ATOM 1745 C CA . ALA A 1 228 ? -10.584 -23.517 32.173 1.00 91.31 228 ALA A CA 1
ATOM 1746 C C . ALA A 1 228 ? -10.649 -22.988 30.728 1.00 91.31 228 ALA A C 1
ATOM 1748 O O . ALA A 1 228 ? -11.522 -22.188 30.400 1.00 91.31 228 ALA A O 1
ATOM 1749 N N . LEU A 1 229 ? -9.730 -23.419 29.853 1.00 92.56 229 LEU A N 1
ATOM 1750 C CA . LEU A 1 229 ? -9.759 -23.052 28.433 1.00 92.56 229 LEU A CA 1
ATOM 1751 C C . LEU A 1 229 ? -10.953 -23.675 27.703 1.00 92.56 229 LEU A C 1
ATOM 1753 O O . LEU A 1 229 ? -11.560 -22.999 26.880 1.00 92.56 229 LEU A O 1
ATOM 1757 N N . LEU A 1 230 ? -11.293 -24.931 28.006 1.00 94.00 230 LEU A N 1
ATOM 1758 C CA . LEU A 1 230 ? -12.461 -25.599 27.428 1.00 94.00 230 LEU A CA 1
ATOM 1759 C C . LEU A 1 230 ? -13.768 -24.987 27.943 1.00 94.00 230 LEU A C 1
ATOM 1761 O O . LEU A 1 230 ? -14.634 -24.679 27.137 1.00 94.00 230 LEU A O 1
ATOM 1765 N N . GLU A 1 231 ? -13.866 -24.703 29.245 1.00 94.62 231 GLU A N 1
ATOM 1766 C CA . GLU A 1 231 ? -15.031 -24.016 29.825 1.00 94.62 231 GLU A CA 1
ATOM 1767 C C . GLU A 1 231 ? -15.265 -22.650 29.156 1.00 94.62 231 GLU A C 1
ATOM 1769 O O . GLU A 1 231 ? -16.379 -22.306 28.768 1.00 94.62 231 GLU A O 1
ATOM 1774 N N . LYS A 1 232 ? -14.191 -21.878 28.941 1.00 93.75 232 LYS A N 1
ATOM 1775 C CA . LYS A 1 232 ? -14.279 -20.589 28.243 1.00 93.75 232 LYS A CA 1
ATOM 1776 C C . LYS A 1 232 ? -14.566 -20.729 26.754 1.00 93.75 232 LYS A C 1
ATOM 1778 O O . LYS A 1 232 ? -15.180 -19.832 26.183 1.00 93.75 232 LYS A O 1
ATOM 1783 N N . LEU A 1 233 ? -14.104 -21.802 26.119 1.00 93.25 233 LEU A N 1
ATOM 1784 C CA . LEU A 1 233 ? -14.430 -22.081 24.728 1.00 93.25 233 LEU A CA 1
ATOM 1785 C C . LEU A 1 233 ? -15.934 -22.333 24.596 1.00 93.25 233 LEU A C 1
ATOM 1787 O O . LEU A 1 233 ? -16.568 -21.691 23.764 1.00 93.25 233 LEU A O 1
ATOM 1791 N N . ASP A 1 234 ? -16.506 -23.161 25.468 1.00 91.19 234 ASP A N 1
ATOM 1792 C CA . ASP A 1 234 ? -17.940 -23.457 25.479 1.00 91.19 234 ASP A CA 1
ATOM 1793 C C . ASP A 1 234 ? -18.775 -22.181 25.688 1.00 91.19 234 ASP A C 1
ATOM 1795 O O . ASP A 1 234 ? -19.733 -21.955 24.951 1.00 91.19 234 ASP A O 1
ATOM 1799 N N . ASP A 1 235 ? -18.351 -21.284 26.589 1.00 93.50 235 ASP A N 1
ATOM 1800 C CA . ASP A 1 235 ? -19.002 -19.982 26.819 1.00 93.50 235 ASP A CA 1
ATOM 1801 C C . ASP A 1 235 ? -19.028 -19.068 25.571 1.00 93.50 235 ASP A C 1
ATOM 1803 O O . ASP A 1 235 ? -19.948 -18.264 25.404 1.00 93.50 235 ASP A O 1
ATOM 1807 N N . ILE A 1 236 ? -17.989 -19.125 24.727 1.00 92.31 236 ILE A N 1
ATOM 1808 C CA . ILE A 1 236 ? -17.786 -18.209 23.586 1.00 92.31 236 ILE A CA 1
ATOM 1809 C C . ILE A 1 236 ? -18.300 -18.813 22.271 1.00 92.31 236 ILE A C 1
ATOM 1811 O O . ILE A 1 236 ? -18.630 -18.078 21.335 1.00 92.31 236 ILE A O 1
ATOM 1815 N N . THR A 1 237 ? -18.335 -20.143 22.166 1.00 89.19 237 THR A N 1
ATOM 1816 C CA . THR A 1 237 ? -18.683 -20.835 20.922 1.00 89.19 237 THR A CA 1
ATOM 1817 C C . THR A 1 237 ? -20.096 -20.518 20.446 1.00 89.19 237 THR A C 1
ATOM 1819 O O . THR A 1 237 ? -21.063 -20.450 21.202 1.00 89.19 237 THR A O 1
ATOM 1822 N N . TRP A 1 238 ? -20.221 -20.337 19.131 1.00 84.50 238 TRP A N 1
ATOM 1823 C CA . TRP A 1 238 ? -21.525 -20.216 18.492 1.00 84.50 238 TRP A CA 1
ATOM 1824 C C . TRP A 1 238 ? -22.258 -21.561 18.522 1.00 84.50 238 TRP A C 1
ATOM 1826 O O . TRP A 1 238 ? -21.620 -22.592 18.290 1.00 84.50 238 TRP A O 1
ATOM 1836 N N . PRO A 1 239 ? -23.593 -21.572 18.695 1.00 85.44 239 PRO A N 1
ATOM 1837 C CA . PRO A 1 239 ? -24.361 -22.806 18.629 1.00 85.44 239 PRO A CA 1
ATOM 1838 C C . PRO A 1 239 ? -24.197 -23.488 17.262 1.00 85.44 239 PRO A C 1
ATOM 1840 O O . PRO A 1 239 ? -24.088 -22.840 16.214 1.00 85.44 239 PRO A O 1
ATOM 1843 N N . GLU A 1 240 ? -24.197 -24.821 17.263 1.00 79.56 240 GLU A N 1
ATOM 1844 C CA . GLU A 1 240 ? -23.933 -25.627 16.062 1.00 79.56 240 GLU A CA 1
ATOM 1845 C C . GLU A 1 240 ? -24.967 -25.397 14.947 1.00 79.56 240 GLU A C 1
ATOM 1847 O O . GLU A 1 240 ? -24.616 -25.448 13.771 1.00 79.56 240 GLU A O 1
ATOM 1852 N N . ASN A 1 241 ? -26.200 -25.020 15.305 1.00 83.44 241 ASN A N 1
ATOM 1853 C CA . ASN A 1 241 ? -27.320 -24.789 14.382 1.00 83.44 241 ASN A CA 1
ATOM 1854 C C . ASN A 1 241 ? -27.228 -23.508 13.532 1.00 83.44 241 ASN A C 1
ATOM 1856 O O . ASN A 1 241 ? -28.160 -23.196 12.792 1.00 83.44 241 ASN A O 1
ATOM 1860 N N . VAL A 1 242 ? -26.153 -22.729 13.642 1.00 85.69 242 VAL A N 1
ATOM 1861 C CA . VAL A 1 242 ? -25.995 -21.495 12.863 1.00 85.69 242 VAL A CA 1
ATOM 1862 C C . VAL A 1 242 ? -25.533 -21.819 11.442 1.00 85.69 242 VAL A C 1
ATOM 1864 O O . VAL A 1 242 ? -24.485 -22.442 11.251 1.00 85.69 242 VAL A O 1
ATOM 1867 N N . GLU A 1 243 ? -26.290 -21.343 10.449 1.00 85.06 243 GLU A N 1
ATOM 1868 C CA . GLU A 1 243 ? -25.940 -21.465 9.033 1.00 85.06 243 GLU A CA 1
ATOM 1869 C C . GLU A 1 243 ? -24.548 -20.892 8.741 1.00 85.06 243 GLU A C 1
ATOM 1871 O O . GLU A 1 243 ? -24.125 -19.873 9.295 1.00 85.06 243 GLU A O 1
ATOM 1876 N N . TRP A 1 244 ? -23.834 -21.529 7.812 1.00 87.38 244 TRP A N 1
ATOM 1877 C CA . TRP A 1 244 ? -22.452 -21.170 7.488 1.00 87.38 244 TRP A CA 1
ATOM 1878 C C . TRP A 1 244 ? -22.286 -19.710 7.027 1.00 87.38 244 TRP A C 1
ATOM 1880 O O . TRP A 1 244 ? -21.236 -19.119 7.261 1.00 87.38 244 TRP A O 1
ATOM 1890 N N . ILE A 1 245 ? -23.329 -19.094 6.462 1.00 87.44 245 ILE A N 1
ATOM 1891 C CA . ILE A 1 245 ? -23.347 -17.691 6.008 1.00 87.44 245 ILE A CA 1
ATOM 1892 C C . ILE A 1 245 ? -23.046 -16.706 7.145 1.00 87.44 245 ILE A C 1
ATOM 1894 O O . ILE A 1 245 ? -22.503 -15.635 6.903 1.00 87.44 245 ILE A O 1
ATOM 1898 N N . HIS A 1 246 ? -23.379 -17.053 8.388 1.00 87.31 246 HIS A N 1
ATOM 1899 C CA . HIS A 1 246 ? -23.082 -16.200 9.538 1.00 87.31 246 HIS A CA 1
ATOM 1900 C C . HIS A 1 246 ? -21.660 -16.398 10.070 1.00 87.31 246 HIS A C 1
ATOM 1902 O O . HIS A 1 246 ? -21.130 -15.509 10.728 1.00 87.31 246 HIS A O 1
ATOM 1908 N N . LYS A 1 247 ? -21.044 -17.553 9.785 1.00 87.62 247 LYS A N 1
ATOM 1909 C CA . LYS A 1 247 ? -19.679 -17.882 10.215 1.00 87.62 247 LYS A CA 1
ATOM 1910 C C . LYS A 1 247 ? -18.652 -17.401 9.187 1.00 87.62 247 LYS A C 1
ATOM 1912 O O . LYS A 1 247 ? -17.657 -16.801 9.565 1.00 87.62 247 LYS A O 1
ATOM 1917 N N . LEU A 1 248 ? -18.895 -17.664 7.897 1.00 89.06 248 LEU A N 1
ATOM 1918 C CA . LEU A 1 248 ? -17.985 -17.405 6.766 1.00 89.06 248 LEU A CA 1
ATOM 1919 C C . LEU A 1 248 ? -16.544 -17.897 6.997 1.00 89.06 248 LEU A C 1
ATOM 1921 O O . LEU A 1 248 ? -15.606 -17.410 6.370 1.00 89.06 248 LEU A O 1
ATOM 1925 N N . THR A 1 249 ? -16.367 -18.888 7.871 1.00 89.44 249 THR A N 1
ATOM 1926 C CA . THR A 1 249 ? -15.076 -19.504 8.173 1.00 89.44 249 THR A CA 1
ATOM 1927 C C . THR A 1 249 ? -14.876 -20.762 7.337 1.00 89.44 249 THR A C 1
ATOM 1929 O O . THR A 1 249 ? -15.806 -21.542 7.108 1.00 89.44 249 THR A O 1
ATOM 1932 N N . VAL A 1 250 ? -13.654 -20.962 6.857 1.00 90.50 250 VAL A N 1
ATOM 1933 C CA . VAL A 1 250 ? -13.233 -22.194 6.190 1.00 90.50 250 VAL A CA 1
ATOM 1934 C C . VAL A 1 250 ? -11.949 -22.642 6.856 1.00 90.50 250 VAL A C 1
ATOM 1936 O O . VAL A 1 250 ? -10.955 -21.919 6.832 1.00 90.50 250 VAL A O 1
ATOM 1939 N N . ASP A 1 251 ? -11.992 -23.827 7.445 1.00 89.38 251 ASP A N 1
ATOM 1940 C CA . ASP A 1 251 ? -10.834 -24.415 8.095 1.00 89.38 251 ASP A CA 1
ATOM 1941 C C . ASP A 1 251 ? -9.979 -25.123 7.041 1.00 89.38 251 ASP A C 1
ATOM 1943 O O . ASP A 1 251 ? -10.484 -25.885 6.213 1.00 89.38 251 ASP A O 1
ATOM 1947 N N . HIS A 1 252 ? -8.677 -24.853 7.055 1.00 85.75 252 HIS A N 1
ATOM 1948 C CA . HIS A 1 252 ? -7.708 -25.492 6.174 1.00 85.75 252 HIS A CA 1
ATOM 1949 C C . HIS A 1 252 ? -6.721 -26.280 7.030 1.00 85.75 252 HIS A C 1
ATOM 1951 O O . HIS A 1 252 ? -5.985 -25.699 7.826 1.00 85.75 252 HIS A O 1
ATOM 1957 N N . ALA A 1 253 ? -6.716 -27.603 6.878 1.00 80.06 253 ALA A N 1
ATOM 1958 C CA . ALA A 1 253 ? -5.727 -28.458 7.515 1.00 80.06 253 ALA A CA 1
ATOM 1959 C C . ALA A 1 253 ? -4.435 -28.400 6.693 1.00 80.06 253 ALA A C 1
ATOM 1961 O O . ALA A 1 253 ? -4.339 -29.010 5.630 1.00 80.06 253 ALA A O 1
ATOM 1962 N N . GLN A 1 254 ? -3.465 -27.618 7.161 1.00 71.75 254 GLN A N 1
ATOM 1963 C CA . GLN A 1 254 ? -2.159 -27.532 6.525 1.00 71.75 254 GLN A CA 1
ATOM 1964 C C . GLN A 1 254 ? -1.264 -28.656 7.052 1.00 71.75 254 GLN A C 1
ATOM 1966 O O . GLN A 1 254 ? -0.942 -28.694 8.235 1.00 71.75 254 GLN A O 1
ATOM 1971 N N . GLU A 1 255 ? -0.875 -29.578 6.174 1.00 66.69 255 GLU A N 1
ATOM 1972 C CA . GLU A 1 255 ? -0.022 -30.726 6.527 1.00 66.69 255 GLU A CA 1
ATOM 1973 C C . GLU A 1 255 ? 1.473 -30.469 6.268 1.00 66.69 255 GLU A C 1
ATOM 1975 O O . GLU A 1 255 ? 2.318 -31.250 6.696 1.00 66.69 255 GLU A O 1
ATOM 1980 N N . GLN A 1 256 ? 1.822 -29.398 5.548 1.00 71.44 256 GLN A N 1
ATOM 1981 C CA . GLN A 1 256 ? 3.200 -29.137 5.128 1.00 71.44 256 GLN A CA 1
ATOM 1982 C C . GLN A 1 256 ? 3.961 -28.323 6.176 1.00 71.44 256 GLN A C 1
ATOM 1984 O O . GLN A 1 256 ? 3.619 -27.173 6.447 1.00 71.44 256 GLN A O 1
ATOM 1989 N N . GLU A 1 257 ? 5.028 -28.912 6.715 1.00 73.81 257 GLU A N 1
ATOM 1990 C CA . GLU A 1 257 ? 6.053 -28.191 7.466 1.00 73.81 257 GLU A CA 1
ATOM 1991 C C . GLU A 1 257 ? 6.827 -27.292 6.496 1.00 73.81 257 GLU A C 1
ATOM 1993 O O . GLU A 1 257 ? 7.523 -27.769 5.599 1.00 73.81 257 GLU A O 1
ATOM 1998 N N . ILE A 1 258 ? 6.657 -25.981 6.644 1.00 77.38 258 ILE A N 1
ATOM 1999 C CA . ILE A 1 258 ? 7.343 -24.971 5.839 1.00 77.38 258 ILE A CA 1
ATOM 2000 C C . ILE A 1 258 ? 8.436 -24.359 6.699 1.00 77.38 258 ILE A C 1
ATOM 2002 O O . ILE A 1 258 ? 8.204 -24.031 7.865 1.00 77.38 258 ILE A O 1
ATOM 2006 N N . ASP A 1 259 ? 9.619 -24.203 6.116 1.00 83.12 259 ASP A N 1
ATOM 2007 C CA . ASP A 1 259 ? 10.707 -23.488 6.766 1.00 83.12 259 ASP A CA 1
ATOM 2008 C C . ASP A 1 259 ? 10.309 -22.020 6.975 1.00 83.12 259 ASP A C 1
ATOM 2010 O O . ASP A 1 259 ? 9.926 -21.318 6.039 1.00 83.12 259 ASP A O 1
ATOM 2014 N N . VAL A 1 260 ? 10.378 -21.557 8.221 1.00 86.06 260 VAL A N 1
ATOM 2015 C CA . VAL A 1 260 ? 9.952 -20.208 8.607 1.00 86.06 260 VAL A CA 1
ATOM 2016 C C . VAL A 1 260 ? 10.882 -19.150 8.015 1.00 86.06 260 VAL A C 1
ATOM 2018 O O . VAL A 1 260 ? 10.437 -18.024 7.793 1.00 86.06 260 VAL A O 1
ATOM 2021 N N . ASN A 1 261 ? 12.138 -19.501 7.736 1.00 87.44 261 ASN A N 1
ATOM 2022 C CA . ASN A 1 261 ? 13.154 -18.566 7.265 1.00 87.44 261 ASN A CA 1
ATOM 2023 C C . ASN A 1 261 ? 13.120 -18.335 5.742 1.00 87.44 261 ASN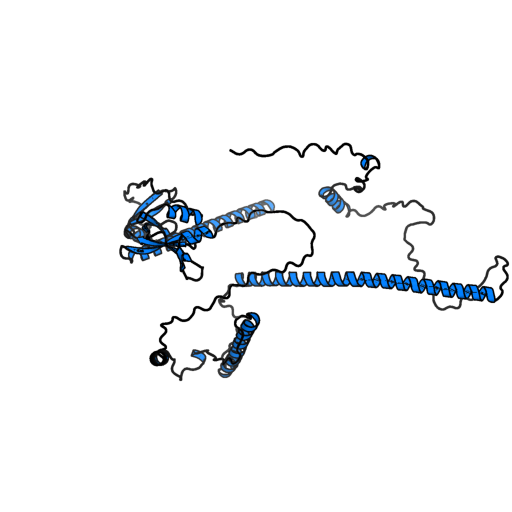 A C 1
ATOM 2025 O O . ASN A 1 261 ? 13.628 -17.317 5.273 1.00 87.44 261 ASN A O 1
ATOM 2029 N N . ASP A 1 262 ? 12.481 -19.217 4.964 1.00 91.94 262 ASP A N 1
ATOM 2030 C CA . ASP A 1 262 ? 12.268 -19.007 3.527 1.00 91.94 262 ASP A CA 1
ATOM 2031 C C . ASP A 1 262 ? 10.961 -18.240 3.279 1.00 91.94 262 ASP A C 1
ATOM 2033 O O . ASP A 1 262 ? 9.870 -18.808 3.171 1.00 91.94 262 ASP A O 1
ATOM 2037 N N . ASP A 1 263 ? 11.082 -16.915 3.176 1.00 91.56 263 ASP A N 1
ATOM 2038 C CA . ASP A 1 263 ? 9.945 -16.014 2.984 1.00 91.56 263 ASP A CA 1
ATOM 2039 C C . ASP A 1 263 ? 9.161 -16.308 1.695 1.00 91.56 263 ASP A C 1
ATOM 2041 O O . ASP A 1 263 ? 7.934 -16.266 1.693 1.00 91.56 263 ASP A O 1
ATOM 2045 N N . LEU A 1 264 ? 9.833 -16.683 0.600 1.00 91.69 264 LEU A N 1
ATOM 2046 C CA . LEU A 1 264 ? 9.155 -16.944 -0.673 1.00 91.69 264 LEU A CA 1
ATOM 2047 C C . LEU A 1 264 ? 8.296 -18.206 -0.594 1.00 91.69 264 LEU A C 1
ATOM 2049 O O . LEU A 1 264 ? 7.150 -18.202 -1.049 1.00 91.69 264 LEU A O 1
ATOM 2053 N N . ALA A 1 265 ? 8.833 -19.282 -0.014 1.00 90.25 265 ALA A N 1
ATOM 2054 C CA . ALA A 1 265 ? 8.080 -20.515 0.190 1.00 90.25 265 ALA A CA 1
ATOM 2055 C C . ALA A 1 265 ? 6.910 -20.304 1.164 1.00 90.25 265 ALA A C 1
ATOM 2057 O O . ALA A 1 265 ? 5.801 -20.786 0.916 1.00 90.25 265 ALA A O 1
ATOM 2058 N N . ARG A 1 266 ? 7.132 -19.524 2.227 1.00 91.81 266 ARG A N 1
ATOM 2059 C CA . ARG A 1 266 ? 6.117 -19.164 3.222 1.00 91.81 266 ARG A CA 1
ATOM 2060 C C . ARG A 1 266 ? 4.972 -18.340 2.626 1.00 91.81 266 ARG A C 1
ATOM 2062 O O . ARG A 1 266 ? 3.807 -18.687 2.817 1.00 91.81 266 ARG A O 1
ATOM 2069 N N . GLU A 1 267 ? 5.278 -17.313 1.840 1.00 92.25 267 GLU A N 1
ATOM 2070 C CA . GLU A 1 267 ? 4.270 -16.493 1.157 1.00 92.25 267 GLU A CA 1
ATOM 2071 C C . GLU A 1 267 ? 3.479 -17.300 0.118 1.00 92.25 267 GLU A C 1
ATOM 2073 O O . GLU A 1 267 ? 2.257 -17.163 0.005 1.00 92.25 267 GLU A O 1
ATOM 2078 N N . LEU A 1 268 ? 4.145 -18.200 -0.615 1.00 91.69 268 LEU A N 1
ATOM 2079 C CA . LEU A 1 268 ? 3.465 -19.111 -1.537 1.00 91.69 268 LEU A CA 1
ATOM 2080 C C . LEU A 1 268 ? 2.502 -20.045 -0.802 1.00 91.69 268 LEU A C 1
ATOM 2082 O O . LEU A 1 268 ? 1.386 -20.258 -1.278 1.00 91.69 268 LEU A O 1
ATOM 2086 N N . ALA A 1 269 ? 2.887 -20.559 0.364 1.00 91.19 269 ALA A N 1
ATOM 2087 C CA . ALA A 1 269 ? 2.012 -21.393 1.170 1.00 91.19 269 ALA A CA 1
ATOM 2088 C C . ALA A 1 269 ? 0.762 -20.631 1.635 1.00 91.19 269 ALA A C 1
ATOM 2090 O O . ALA A 1 269 ? -0.354 -21.103 1.402 1.00 91.19 269 ALA A O 1
ATOM 2091 N N . PHE A 1 270 ? 0.921 -19.422 2.184 1.00 92.06 270 PHE A N 1
ATOM 2092 C CA . PHE A 1 270 ? -0.211 -18.567 2.565 1.00 92.06 270 PHE A CA 1
ATOM 2093 C C . PHE A 1 270 ? -1.123 -18.259 1.377 1.00 92.06 270 PHE A C 1
ATOM 2095 O O . PHE A 1 270 ? -2.351 -18.310 1.492 1.00 92.06 270 PHE A O 1
ATOM 2102 N N . TYR A 1 271 ? -0.532 -18.000 0.210 1.00 94.31 271 TYR A N 1
ATOM 2103 C CA . TYR A 1 271 ? -1.284 -17.787 -1.017 1.00 94.31 271 TYR A CA 1
ATOM 2104 C C . TYR A 1 271 ? -2.105 -19.023 -1.409 1.00 94.31 271 TYR A C 1
ATOM 2106 O O . TYR A 1 271 ? -3.294 -18.897 -1.707 1.00 94.31 271 TYR A O 1
ATOM 2114 N N . THR A 1 272 ? -1.509 -20.219 -1.385 1.00 92.19 272 THR A N 1
ATOM 2115 C CA . THR A 1 272 ? -2.218 -21.467 -1.719 1.00 92.19 272 THR A CA 1
ATOM 2116 C C . THR A 1 272 ? -3.330 -21.795 -0.724 1.00 92.19 272 THR A C 1
ATOM 2118 O O . THR A 1 272 ? -4.437 -22.124 -1.148 1.00 92.19 272 THR A O 1
ATOM 2121 N N . GLN A 1 273 ? -3.091 -21.593 0.575 1.00 92.75 273 GLN A N 1
ATOM 2122 C CA . GLN A 1 273 ? -4.091 -21.755 1.629 1.00 92.75 273 GLN A CA 1
ATOM 2123 C C . GLN A 1 273 ? -5.291 -20.824 1.406 1.00 92.75 273 GLN A C 1
ATOM 2125 O O . GLN A 1 273 ? -6.443 -21.264 1.443 1.00 92.75 273 GLN A O 1
ATOM 2130 N N . ALA A 1 274 ? -5.041 -19.539 1.127 1.00 94.50 274 ALA A N 1
ATOM 2131 C CA . ALA A 1 274 ? -6.098 -18.571 0.846 1.00 94.50 274 ALA A CA 1
ATOM 2132 C C . ALA A 1 274 ? -6.870 -18.918 -0.438 1.00 94.50 274 ALA A C 1
ATOM 2134 O O . ALA A 1 274 ? -8.095 -18.768 -0.492 1.00 94.50 274 ALA A O 1
ATOM 2135 N N . LEU A 1 275 ? -6.175 -19.406 -1.467 1.00 93.88 275 LEU A N 1
ATOM 2136 C CA . LEU A 1 275 ? -6.775 -19.811 -2.735 1.00 93.88 275 LEU A CA 1
ATOM 2137 C C . LEU A 1 275 ? -7.721 -21.004 -2.543 1.00 93.88 275 LEU A C 1
ATOM 2139 O O . LEU A 1 275 ? -8.868 -20.951 -2.995 1.00 93.88 275 LEU A O 1
ATOM 2143 N N . ASP A 1 276 ? -7.285 -22.046 -1.839 1.00 93.25 276 ASP A N 1
ATOM 2144 C CA . ASP A 1 276 ? -8.106 -23.231 -1.588 1.00 93.25 276 ASP A CA 1
ATOM 2145 C C . ASP A 1 276 ? -9.276 -22.934 -0.644 1.00 93.25 276 ASP A C 1
ATOM 2147 O O . ASP A 1 276 ? -10.400 -23.367 -0.909 1.00 93.25 276 ASP A O 1
ATOM 2151 N N . GLY A 1 277 ? -9.066 -22.107 0.386 1.00 93.38 277 GLY A N 1
ATOM 2152 C CA . GLY A 1 277 ? -10.156 -21.608 1.229 1.00 93.38 277 GLY A CA 1
ATOM 2153 C C . GLY A 1 277 ? -11.207 -20.836 0.420 1.00 93.38 277 GLY A C 1
ATOM 2154 O O . GLY A 1 277 ? -12.411 -21.043 0.589 1.00 93.38 277 GLY A O 1
ATOM 2155 N N . THR A 1 278 ? -10.765 -20.011 -0.535 1.00 93.69 278 THR A N 1
ATOM 2156 C CA . THR A 1 278 ? -11.658 -19.263 -1.435 1.00 93.69 278 THR A CA 1
ATOM 2157 C C . THR A 1 278 ? -12.452 -20.193 -2.354 1.00 93.69 278 THR A C 1
ATOM 2159 O O . THR A 1 278 ? -13.641 -19.961 -2.574 1.00 93.69 278 THR A O 1
ATOM 2162 N N . ARG A 1 279 ? -11.839 -21.267 -2.870 1.00 93.94 279 ARG A N 1
ATOM 2163 C CA . ARG A 1 279 ? -12.531 -22.273 -3.699 1.00 93.94 279 ARG A CA 1
ATOM 2164 C C . ARG A 1 279 ? -13.643 -22.980 -2.930 1.00 93.94 279 ARG A C 1
ATOM 2166 O O . ARG A 1 279 ? -14.765 -23.051 -3.420 1.00 93.94 279 ARG A O 1
ATOM 2173 N N . GLN A 1 280 ? -13.365 -23.429 -1.708 1.00 93.44 280 GLN A N 1
ATOM 2174 C CA . GLN A 1 280 ? -14.381 -24.064 -0.864 1.00 93.44 280 GLN A CA 1
ATOM 2175 C C . GLN A 1 280 ? -15.513 -23.092 -0.509 1.00 93.44 280 GLN A C 1
ATOM 2177 O O . GLN A 1 280 ? -16.688 -23.461 -0.510 1.00 93.44 280 GLN A O 1
ATOM 2182 N N . ALA A 1 281 ? -15.178 -21.828 -0.229 1.00 93.12 281 ALA A N 1
ATOM 2183 C CA . ALA A 1 281 ? -16.180 -20.799 0.020 1.00 93.12 281 ALA A CA 1
ATOM 2184 C C . ALA A 1 281 ? -17.063 -20.550 -1.214 1.00 93.12 281 ALA A C 1
ATOM 2186 O O . ALA A 1 281 ? -18.275 -20.395 -1.080 1.00 93.12 281 ALA A O 1
ATOM 2187 N N . PHE A 1 282 ? -16.477 -20.561 -2.414 1.00 92.00 282 PHE A N 1
ATOM 2188 C CA . PHE A 1 282 ? -17.201 -20.407 -3.674 1.00 92.00 282 PHE A CA 1
ATOM 2189 C C . PHE A 1 282 ? -18.232 -21.520 -3.881 1.00 92.00 282 PHE A C 1
ATOM 2191 O O . PHE A 1 282 ? -19.384 -21.226 -4.186 1.00 92.00 282 PHE A O 1
ATOM 2198 N N . GLU A 1 283 ? -17.848 -22.782 -3.672 1.00 92.75 283 GLU A N 1
ATOM 2199 C CA . GLU A 1 283 ? -18.756 -23.931 -3.804 1.00 92.75 283 GLU A CA 1
ATOM 2200 C C . GLU A 1 283 ? -19.956 -23.809 -2.858 1.00 92.75 283 GLU A C 1
ATOM 2202 O O . GLU A 1 283 ? -21.106 -23.998 -3.265 1.00 92.75 283 GLU A O 1
ATOM 2207 N N . LYS A 1 284 ? -19.704 -23.405 -1.608 1.00 91.44 284 LYS A N 1
ATOM 2208 C CA . LYS A 1 284 ? -20.756 -23.179 -0.611 1.00 91.44 284 LYS A CA 1
ATOM 2209 C C . LYS A 1 284 ? -21.669 -22.007 -0.989 1.00 91.44 284 LYS A C 1
ATOM 2211 O O . LYS A 1 284 ? -22.887 -22.135 -0.900 1.00 91.44 284 LYS A O 1
ATOM 2216 N N . LEU A 1 285 ? -21.120 -20.880 -1.449 1.00 92.12 285 LEU A N 1
ATOM 2217 C CA . LEU A 1 285 ? -21.912 -19.717 -1.878 1.00 92.12 285 LEU A CA 1
ATOM 2218 C C . LEU A 1 285 ? -22.745 -20.014 -3.130 1.00 92.12 285 LEU A C 1
ATOM 2220 O O . LEU A 1 285 ? -23.887 -19.561 -3.234 1.00 92.12 285 LEU A O 1
ATOM 2224 N N . GLN A 1 286 ? -22.204 -20.813 -4.050 1.00 92.25 286 GLN A N 1
ATOM 2225 C CA . GLN A 1 286 ? -22.915 -21.264 -5.240 1.00 92.25 286 GLN A CA 1
ATOM 2226 C C . GLN A 1 286 ? -24.081 -22.193 -4.883 1.00 92.25 286 GLN A C 1
ATOM 2228 O O . GLN A 1 286 ? -25.155 -22.047 -5.463 1.00 92.25 286 GLN A O 1
ATOM 2233 N N . ALA A 1 287 ? -23.904 -23.094 -3.909 1.00 92.38 287 ALA A N 1
ATOM 2234 C CA . ALA A 1 287 ? -24.972 -23.971 -3.424 1.00 92.38 287 ALA A CA 1
ATOM 2235 C C . ALA A 1 287 ? -26.139 -23.190 -2.793 1.00 92.38 287 ALA A C 1
ATOM 2237 O O . ALA A 1 287 ? -27.297 -23.556 -2.981 1.00 92.38 287 ALA A O 1
ATOM 2238 N N . VAL A 1 288 ? -25.843 -22.094 -2.086 1.00 90.94 288 VAL A N 1
ATOM 2239 C CA . VAL A 1 288 ? -26.861 -21.200 -1.502 1.00 90.94 288 VAL A CA 1
ATOM 2240 C C . VAL A 1 288 ? -27.470 -20.257 -2.556 1.00 90.94 288 VAL A C 1
ATOM 2242 O O . VAL A 1 288 ? -28.563 -19.729 -2.368 1.00 90.94 288 VAL A O 1
ATOM 2245 N N . GLY A 1 289 ? -26.799 -20.056 -3.695 1.00 90.62 289 GLY A N 1
ATOM 2246 C CA . GLY A 1 289 ? -27.273 -19.186 -4.774 1.00 90.62 289 GLY A CA 1
ATOM 2247 C C . GLY A 1 289 ? -27.068 -17.690 -4.507 1.00 90.62 289 GLY A C 1
ATOM 2248 O O . GLY A 1 289 ? -27.787 -16.864 -5.069 1.00 90.62 289 GLY A O 1
ATOM 2249 N N . ILE A 1 290 ? -26.098 -17.322 -3.662 1.00 89.75 290 ILE A N 1
ATOM 2250 C CA . ILE A 1 290 ? -25.787 -15.918 -3.352 1.00 89.75 290 ILE A CA 1
ATOM 2251 C C . ILE A 1 290 ? -24.779 -15.367 -4.375 1.00 89.75 290 ILE A C 1
ATOM 2253 O O . ILE A 1 290 ? -23.722 -15.971 -4.576 1.00 89.75 290 ILE A O 1
ATOM 2257 N N . PRO A 1 291 ? -25.039 -14.200 -4.999 1.00 91.12 291 PRO A N 1
ATOM 2258 C CA . PRO A 1 291 ? -24.054 -13.526 -5.839 1.00 91.12 291 PRO A CA 1
ATOM 2259 C C . PRO A 1 291 ? -22.835 -13.100 -5.014 1.00 91.12 291 PRO A C 1
ATOM 2261 O O . PRO A 1 291 ? -22.957 -12.321 -4.074 1.00 91.12 291 PRO A O 1
ATOM 2264 N N . PHE A 1 292 ? -21.651 -13.583 -5.383 1.00 90.00 292 PHE A N 1
ATOM 2265 C CA . PHE A 1 292 ? -20.405 -13.305 -4.654 1.00 90.00 292 PHE A CA 1
ATOM 2266 C C . PHE A 1 292 ? -19.395 -12.481 -5.471 1.00 90.00 292 PHE A C 1
ATOM 2268 O O . PHE A 1 292 ? -18.476 -11.891 -4.905 1.00 90.00 292 PHE A O 1
ATOM 2275 N N . LEU A 1 293 ? -19.538 -12.410 -6.802 1.00 91.81 293 LEU A N 1
ATOM 2276 C CA . LEU A 1 293 ? -18.697 -11.545 -7.631 1.00 91.81 293 LEU A CA 1
ATOM 2277 C C . LEU A 1 293 ? -19.162 -10.100 -7.519 1.00 91.81 293 LEU A C 1
ATOM 2279 O O . LEU A 1 293 ? -20.334 -9.796 -7.735 1.00 91.81 293 LEU A O 1
ATOM 2283 N N . ARG A 1 294 ? -18.213 -9.197 -7.272 1.00 94.06 294 ARG A N 1
ATOM 2284 C CA . ARG A 1 294 ? -18.454 -7.758 -7.356 1.00 94.06 294 ARG A CA 1
ATOM 2285 C C . ARG A 1 294 ? -18.744 -7.366 -8.815 1.00 94.06 294 ARG A C 1
ATOM 2287 O O . ARG A 1 294 ? -17.854 -7.527 -9.654 1.00 94.06 294 ARG A O 1
ATOM 2294 N N . PRO A 1 295 ? -19.920 -6.792 -9.128 1.00 95.12 295 PRO A N 1
ATOM 2295 C CA . PRO A 1 295 ? -20.195 -6.272 -10.464 1.00 95.12 295 PRO A CA 1
ATOM 2296 C C . PRO A 1 295 ? -19.261 -5.100 -10.817 1.00 95.12 295 PRO A C 1
ATOM 2298 O O . PRO A 1 295 ? -18.967 -4.282 -9.940 1.00 95.12 295 PRO A O 1
ATOM 2301 N N . PRO A 1 296 ? -18.819 -4.966 -12.084 1.00 91.75 296 PRO A N 1
ATOM 2302 C CA . PRO A 1 296 ? -17.926 -3.879 -12.497 1.00 91.75 296 PRO A CA 1
ATOM 2303 C C . PRO A 1 296 ? -18.578 -2.494 -12.377 1.00 91.75 296 PRO A C 1
ATOM 2305 O O . PRO A 1 296 ? -17.884 -1.524 -12.089 1.00 91.75 296 PRO A O 1
ATOM 2308 N N . ASP A 1 297 ? -19.903 -2.422 -12.518 1.00 94.62 297 ASP A N 1
ATOM 2309 C CA . ASP A 1 297 ? -20.684 -1.182 -12.417 1.00 94.62 297 ASP A CA 1
ATOM 2310 C C . ASP A 1 297 ? -21.078 -0.825 -10.971 1.00 94.62 297 ASP A C 1
ATOM 2312 O O . ASP A 1 297 ? -21.749 0.179 -10.730 1.00 94.62 297 ASP A O 1
ATOM 2316 N N . TYR A 1 298 ? -20.671 -1.629 -9.981 1.00 94.38 298 TYR A N 1
ATOM 2317 C CA . TYR A 1 298 ? -20.953 -1.355 -8.575 1.00 94.38 298 TYR A CA 1
ATOM 2318 C C . TYR A 1 298 ? -19.833 -0.513 -7.940 1.00 94.38 298 TYR A C 1
ATOM 2320 O O . TYR A 1 298 ? -18.783 -1.020 -7.509 1.00 94.38 298 TYR A O 1
ATOM 2328 N N . TYR A 1 299 ? -20.074 0.799 -7.887 1.00 93.06 299 TYR A N 1
ATOM 2329 C CA . TYR A 1 299 ? -19.202 1.787 -7.253 1.00 93.06 299 TYR A CA 1
ATOM 2330 C C . TYR A 1 299 ? -19.600 1.995 -5.789 1.00 93.06 299 TYR A C 1
ATOM 2332 O O . TYR A 1 299 ? -20.569 2.686 -5.485 1.00 93.06 299 TYR A O 1
ATOM 2340 N N . ALA A 1 300 ? -18.823 1.401 -4.888 1.00 93.50 300 ALA A N 1
ATOM 2341 C CA . ALA A 1 300 ? -18.908 1.593 -3.446 1.00 93.50 300 ALA A CA 1
ATOM 2342 C C . ALA A 1 300 ? -17.542 2.035 -2.906 1.00 93.50 300 ALA A C 1
ATOM 2344 O O . ALA A 1 300 ? -16.524 1.904 -3.594 1.00 93.50 300 ALA A O 1
ATOM 2345 N N . GLU A 1 301 ? -17.520 2.561 -1.684 1.00 94.50 301 GLU A N 1
ATOM 2346 C CA . GLU A 1 301 ? -16.274 2.929 -1.018 1.00 94.50 301 GLU A CA 1
ATOM 2347 C C . GLU A 1 301 ? -15.384 1.691 -0.833 1.00 94.50 301 GLU A C 1
ATOM 2349 O O . GLU A 1 301 ? -15.807 0.661 -0.308 1.00 94.50 301 GLU A O 1
ATOM 2354 N N . MET A 1 302 ? -14.146 1.786 -1.316 1.00 95.56 302 MET A N 1
ATOM 2355 C CA . MET A 1 302 ? -13.149 0.724 -1.231 1.00 95.56 302 MET A CA 1
ATOM 2356 C C . MET A 1 302 ? -12.175 1.017 -0.093 1.00 95.56 302 MET A C 1
ATOM 2358 O O . MET A 1 302 ? -11.877 2.175 0.183 1.00 95.56 302 MET A O 1
ATOM 2362 N N . VAL A 1 303 ? -11.583 -0.031 0.491 1.00 95.81 303 VAL A N 1
ATOM 2363 C CA . VAL A 1 303 ? -10.570 0.085 1.565 1.00 95.81 303 VAL A CA 1
ATOM 2364 C C . VAL A 1 303 ? -9.420 1.030 1.187 1.00 95.81 303 VAL A C 1
ATOM 2366 O O . VAL A 1 303 ? -8.871 1.731 2.034 1.00 95.81 303 VAL A O 1
ATOM 2369 N N . LYS A 1 304 ? -9.040 1.053 -0.097 1.00 96.69 304 LYS A N 1
ATOM 2370 C CA . LYS A 1 304 ? -8.026 1.960 -0.644 1.00 96.69 304 LYS A CA 1
ATOM 2371 C C . LYS A 1 304 ? -8.682 2.931 -1.614 1.00 96.69 304 LYS A C 1
ATOM 2373 O O . LYS A 1 304 ? -9.425 2.511 -2.497 1.00 96.69 304 LYS A O 1
ATOM 2378 N N . SER A 1 305 ? -8.337 4.210 -1.492 1.00 97.06 305 SER A N 1
ATOM 2379 C CA . SER A 1 305 ? -8.829 5.251 -2.391 1.00 97.06 305 SER A CA 1
ATOM 2380 C C . SER A 1 305 ? -8.248 5.124 -3.803 1.00 97.06 305 SER A C 1
ATOM 2382 O O . SER A 1 305 ? -7.104 4.696 -3.999 1.00 97.06 305 SER A O 1
ATOM 2384 N N . ASP A 1 306 ? -9.004 5.583 -4.799 1.00 95.12 306 ASP A N 1
ATOM 2385 C CA . ASP A 1 306 ? -8.563 5.577 -6.199 1.00 95.12 306 ASP A CA 1
ATOM 2386 C C . ASP A 1 306 ? -7.294 6.407 -6.410 1.00 95.12 306 ASP A C 1
ATOM 2388 O O . ASP A 1 306 ? -6.411 6.027 -7.178 1.00 95.12 306 ASP A O 1
ATOM 2392 N N . SER A 1 307 ? -7.142 7.511 -5.672 1.00 95.69 307 SER A N 1
ATOM 2393 C CA . SER A 1 307 ? -5.931 8.334 -5.721 1.00 95.69 307 SER A CA 1
ATOM 2394 C C . SER A 1 307 ? -4.692 7.571 -5.239 1.00 95.69 307 SER A C 1
ATOM 2396 O O . SER A 1 307 ? -3.610 7.735 -5.808 1.00 95.69 307 SER A O 1
ATOM 2398 N N . HIS A 1 308 ? -4.834 6.698 -4.237 1.00 96.25 308 HIS A N 1
ATOM 2399 C CA . HIS A 1 308 ? -3.765 5.805 -3.800 1.00 96.25 308 HIS A CA 1
ATOM 2400 C C . HIS A 1 308 ? -3.476 4.727 -4.856 1.00 96.25 308 HIS A C 1
ATOM 2402 O O . HIS A 1 308 ? -2.318 4.536 -5.237 1.00 96.25 308 HIS A O 1
ATOM 2408 N N . MET A 1 309 ? -4.506 4.077 -5.406 1.00 96.25 309 MET A N 1
ATOM 2409 C CA . MET A 1 309 ? -4.337 3.037 -6.431 1.00 96.25 309 MET A CA 1
ATOM 2410 C C . MET A 1 309 ? -3.737 3.566 -7.739 1.00 96.25 309 MET A C 1
ATOM 2412 O O . MET A 1 309 ? -2.941 2.874 -8.374 1.00 96.25 309 MET A O 1
ATOM 2416 N N . LEU A 1 310 ? -4.029 4.813 -8.118 1.00 96.88 310 LEU A N 1
ATOM 2417 C CA . LEU A 1 310 ? -3.391 5.481 -9.254 1.00 96.88 310 LEU A CA 1
ATOM 2418 C C . LEU A 1 310 ? -1.885 5.662 -9.044 1.00 96.88 310 LEU A C 1
ATOM 2420 O O . LEU A 1 310 ? -1.114 5.464 -9.983 1.00 96.88 310 LEU A O 1
ATOM 2424 N N . LYS A 1 311 ? -1.444 5.973 -7.818 1.00 97.19 311 LYS A N 1
ATOM 2425 C CA . LYS A 1 311 ? -0.012 6.060 -7.488 1.00 97.19 311 LYS A CA 1
ATOM 2426 C C . LYS A 1 311 ? 0.666 4.695 -7.598 1.00 97.19 311 LYS A C 1
ATOM 2428 O O . LYS A 1 311 ? 1.734 4.603 -8.200 1.00 97.19 311 LYS A O 1
ATOM 2433 N N . VAL A 1 312 ? 0.038 3.640 -7.073 1.00 97.56 312 VAL A N 1
ATOM 2434 C CA . VAL A 1 312 ? 0.551 2.260 -7.175 1.00 97.56 312 VAL A CA 1
ATOM 2435 C C . VAL A 1 312 ? 0.649 1.831 -8.639 1.00 97.56 312 VAL A C 1
ATOM 2437 O O . VAL A 1 312 ? 1.707 1.398 -9.091 1.00 97.56 312 VAL A O 1
ATOM 2440 N N . LYS A 1 313 ? -0.413 2.048 -9.424 1.00 97.62 313 LYS A N 1
ATOM 2441 C CA . LYS A 1 313 ? -0.419 1.774 -10.866 1.00 97.62 313 LYS A CA 1
ATOM 2442 C C . LYS A 1 313 ? 0.664 2.569 -11.600 1.00 97.62 313 LYS A C 1
ATOM 2444 O O . LYS A 1 313 ? 1.322 2.026 -12.483 1.00 97.62 313 LYS A O 1
ATOM 2449 N N . GLY A 1 314 ? 0.878 3.827 -11.218 1.00 97.56 314 GLY A N 1
ATOM 2450 C CA . GLY A 1 314 ? 1.957 4.664 -11.737 1.00 97.56 314 GLY A CA 1
ATOM 2451 C C . GLY A 1 314 ? 3.339 4.046 -11.515 1.00 97.56 314 GLY A C 1
ATOM 2452 O O . GLY A 1 314 ? 4.109 3.946 -12.468 1.00 97.56 314 GLY A O 1
ATOM 2453 N N . LYS A 1 315 ? 3.632 3.564 -10.299 1.00 97.69 315 LYS A N 1
ATOM 2454 C CA . LYS A 1 315 ? 4.903 2.887 -9.979 1.00 97.69 315 LYS A CA 1
ATOM 2455 C C . LYS A 1 315 ? 5.103 1.612 -10.803 1.00 97.69 315 LYS A C 1
ATOM 2457 O O . LYS A 1 315 ? 6.137 1.471 -11.449 1.00 97.69 315 LYS A O 1
ATOM 2462 N N . LEU A 1 316 ? 4.080 0.762 -10.892 1.00 97.31 316 LEU A N 1
ATOM 2463 C CA . LEU A 1 316 ? 4.133 -0.475 -11.683 1.00 97.31 316 LEU A CA 1
ATOM 2464 C C . LEU A 1 316 ? 4.391 -0.212 -13.173 1.00 97.31 316 LEU A C 1
ATOM 2466 O O . LEU A 1 316 ? 5.141 -0.938 -13.820 1.00 97.31 316 LEU A O 1
ATOM 2470 N N . LEU A 1 317 ? 3.785 0.835 -13.740 1.00 97.06 317 LEU A N 1
ATOM 2471 C CA . LEU A 1 317 ? 4.030 1.218 -15.133 1.00 97.06 317 LEU A CA 1
ATOM 2472 C C . LEU A 1 317 ? 5.461 1.717 -15.354 1.00 97.06 317 LEU A C 1
ATOM 2474 O O . LEU A 1 317 ? 6.034 1.473 -16.414 1.00 97.06 317 LEU A O 1
ATOM 2478 N N . VAL A 1 318 ? 6.038 2.414 -14.375 1.00 97.56 318 VAL A N 1
ATOM 2479 C CA . VAL A 1 318 ? 7.434 2.859 -14.435 1.00 97.56 318 VAL A CA 1
ATOM 2480 C C . VAL A 1 318 ? 8.384 1.664 -14.363 1.00 97.56 318 VAL A C 1
ATOM 2482 O O . VAL A 1 318 ? 9.316 1.592 -15.158 1.00 97.56 318 VAL A O 1
ATOM 2485 N N . GLU A 1 319 ? 8.143 0.710 -13.467 1.00 97.38 319 GLU A N 1
ATOM 2486 C CA . GLU A 1 319 ? 8.951 -0.511 -13.351 1.00 97.38 319 GLU A CA 1
ATOM 2487 C C . GLU A 1 319 ? 8.885 -1.365 -14.617 1.00 97.38 319 GLU A C 1
ATOM 2489 O O . GLU A 1 319 ? 9.928 -1.743 -15.150 1.00 97.38 319 GLU A O 1
ATOM 2494 N N . LYS A 1 320 ? 7.686 -1.574 -15.175 1.00 97.50 320 LYS A N 1
ATOM 2495 C CA . LYS A 1 320 ? 7.517 -2.278 -16.456 1.00 97.50 320 LYS A CA 1
ATOM 2496 C C . LYS A 1 320 ? 8.311 -1.621 -17.581 1.00 97.50 320 LYS A C 1
ATOM 2498 O O . LYS A 1 320 ? 9.061 -2.305 -18.267 1.00 97.50 320 LYS A O 1
ATOM 2503 N N . LYS A 1 321 ? 8.230 -0.293 -17.715 1.00 97.38 321 LYS A N 1
ATOM 2504 C CA . LYS A 1 321 ? 9.021 0.448 -18.712 1.00 97.38 321 LYS A CA 1
ATOM 2505 C C . LYS A 1 321 ? 10.524 0.278 -18.500 1.00 97.38 321 LYS A C 1
ATOM 2507 O O . LYS A 1 321 ? 11.251 0.076 -19.465 1.00 97.38 321 LYS A O 1
ATOM 2512 N N . LYS A 1 322 ? 11.006 0.318 -17.253 1.00 97.25 322 LYS A N 1
ATOM 2513 C CA . LYS A 1 322 ? 12.430 0.091 -16.947 1.00 97.25 322 LYS A CA 1
ATOM 2514 C C . LYS A 1 322 ? 12.888 -1.306 -17.376 1.00 97.25 322 LYS A C 1
ATOM 2516 O O . LYS A 1 322 ? 13.977 -1.429 -17.939 1.00 97.25 322 LYS A O 1
ATOM 2521 N N . ILE A 1 323 ? 12.068 -2.331 -17.135 1.00 96.00 323 ILE A N 1
ATOM 2522 C CA . ILE A 1 323 ? 12.345 -3.716 -17.540 1.00 96.00 323 ILE A CA 1
ATOM 2523 C C . ILE A 1 323 ? 12.366 -3.828 -19.069 1.00 96.00 323 ILE A C 1
ATOM 2525 O O . ILE A 1 323 ? 13.349 -4.314 -19.624 1.00 96.00 323 ILE A O 1
ATOM 2529 N N . GLU A 1 324 ? 11.347 -3.304 -19.753 1.00 96.88 324 GLU A N 1
ATOM 2530 C CA . GLU A 1 324 ? 11.258 -3.304 -21.220 1.00 96.88 324 GLU A CA 1
ATOM 2531 C C . GLU A 1 324 ? 12.467 -2.610 -21.859 1.00 96.88 324 GLU A C 1
ATOM 2533 O O . GLU A 1 324 ? 13.139 -3.180 -22.719 1.00 96.88 324 GLU A O 1
ATOM 2538 N N . GLU A 1 325 ? 12.832 -1.419 -21.383 1.00 96.88 325 GLU A N 1
ATOM 2539 C CA . GLU A 1 325 ? 14.011 -0.711 -21.878 1.00 96.88 325 GLU A CA 1
ATOM 2540 C C . GLU A 1 325 ? 15.311 -1.489 -21.610 1.00 96.88 325 GLU A C 1
ATOM 2542 O O . GLU A 1 325 ? 16.244 -1.456 -22.417 1.00 96.88 325 GLU A O 1
ATOM 2547 N N . ALA A 1 326 ? 15.429 -2.178 -20.470 1.00 95.75 326 ALA A N 1
ATOM 2548 C CA . ALA A 1 326 ? 16.592 -3.011 -20.169 1.00 95.75 326 ALA A CA 1
ATOM 2549 C C . ALA A 1 326 ? 16.677 -4.224 -21.109 1.00 95.75 326 ALA A C 1
ATOM 2551 O O . ALA A 1 326 ? 17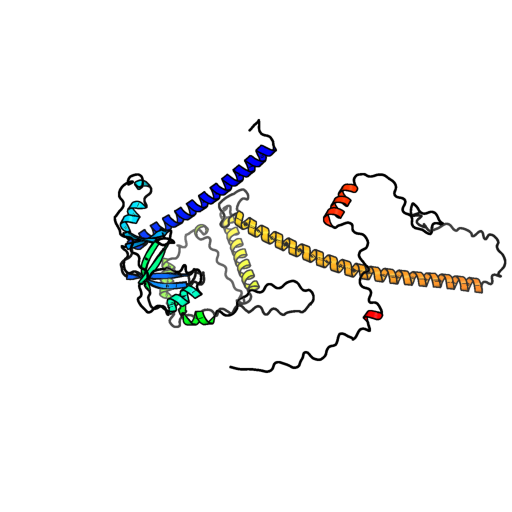.764 -4.534 -21.610 1.00 95.75 326 ALA A O 1
ATOM 2552 N N . GLU A 1 327 ? 15.552 -4.872 -21.407 1.00 95.94 327 GLU A N 1
ATOM 2553 C CA . GLU A 1 327 ? 15.477 -5.955 -22.387 1.00 95.94 327 GLU A CA 1
ATOM 2554 C C . GLU A 1 327 ? 15.810 -5.478 -23.802 1.00 95.94 327 GLU A C 1
ATOM 2556 O O . GLU A 1 327 ? 16.590 -6.126 -24.503 1.00 95.94 327 GLU A O 1
ATOM 2561 N N . GLU A 1 328 ? 15.291 -4.325 -24.223 1.00 96.50 328 GLU A N 1
ATOM 2562 C CA . GLU A 1 328 ? 15.625 -3.724 -25.515 1.00 96.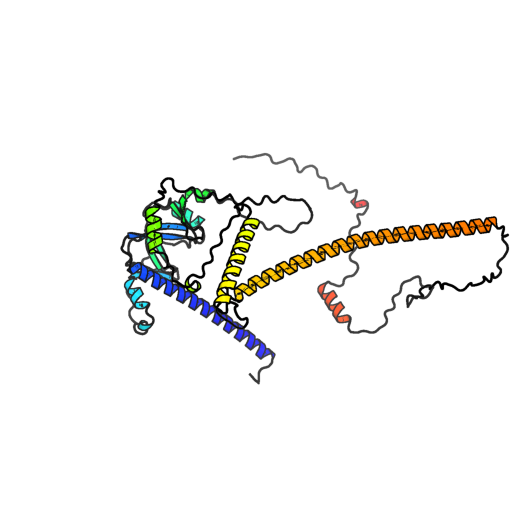50 328 GLU A CA 1
ATOM 2563 C C . GLU A 1 328 ? 17.114 -3.387 -25.609 1.00 96.50 328 GLU A C 1
ATOM 2565 O O . GLU A 1 328 ? 17.757 -3.659 -26.628 1.00 96.50 328 GLU A O 1
ATOM 2570 N N . ARG A 1 329 ? 17.712 -2.866 -24.530 1.00 95.44 329 ARG A N 1
ATOM 2571 C CA . ARG A 1 329 ? 19.162 -2.633 -24.460 1.00 95.44 329 ARG A CA 1
ATOM 2572 C C . ARG A 1 329 ? 19.948 -3.942 -24.572 1.00 95.44 329 ARG A C 1
ATOM 2574 O O . ARG A 1 329 ? 20.949 -3.962 -25.294 1.00 95.44 329 ARG A O 1
ATOM 2581 N N . LYS A 1 330 ? 19.523 -5.026 -23.910 1.00 96.00 330 LYS A N 1
ATOM 2582 C CA . LYS A 1 330 ? 20.153 -6.359 -24.030 1.00 96.00 330 LYS A CA 1
ATOM 2583 C C . LYS A 1 330 ? 20.060 -6.880 -25.470 1.00 96.00 330 LYS A C 1
ATOM 2585 O O . LYS A 1 330 ? 21.099 -7.151 -26.076 1.00 96.00 330 LYS A O 1
ATOM 2590 N N . LYS A 1 331 ? 18.865 -6.862 -26.070 1.00 96.62 331 LYS A N 1
ATOM 2591 C CA . LYS A 1 331 ? 18.626 -7.255 -27.473 1.00 96.62 331 LYS A CA 1
ATOM 2592 C C . LYS A 1 331 ? 19.463 -6.425 -28.451 1.00 96.62 331 LYS A C 1
ATOM 2594 O O . LYS A 1 331 ? 20.078 -6.966 -29.366 1.00 96.62 331 LYS A O 1
ATOM 2599 N N . ALA A 1 332 ? 19.576 -5.113 -28.239 1.00 95.62 332 ALA A N 1
ATOM 2600 C CA . ALA A 1 332 ? 20.401 -4.241 -29.074 1.00 95.62 332 ALA A CA 1
ATOM 2601 C C . ALA A 1 332 ? 21.905 -4.545 -28.947 1.00 95.62 332 ALA A C 1
ATOM 2603 O O . ALA A 1 332 ? 22.643 -4.442 -29.933 1.00 95.62 332 ALA A O 1
ATOM 2604 N N . ARG A 1 333 ? 22.388 -4.920 -27.754 1.00 95.38 333 ARG A N 1
ATOM 2605 C CA . ARG A 1 333 ? 23.782 -5.351 -27.546 1.00 95.38 333 ARG A CA 1
ATOM 2606 C C . ARG A 1 333 ? 24.058 -6.677 -28.256 1.00 95.38 333 ARG A C 1
ATOM 2608 O O . ARG A 1 333 ? 25.072 -6.783 -28.945 1.00 95.38 333 ARG A O 1
ATOM 2615 N N . GLU A 1 334 ? 23.157 -7.647 -28.145 1.00 95.56 334 GLU A N 1
ATOM 2616 C CA . GLU A 1 334 ? 23.250 -8.938 -28.839 1.00 95.56 334 GLU A CA 1
ATOM 2617 C C . GLU A 1 334 ? 23.212 -8.768 -30.358 1.00 95.56 334 GLU A C 1
ATOM 2619 O O . GLU A 1 334 ? 24.102 -9.254 -31.056 1.00 95.56 334 GLU A O 1
ATOM 2624 N N . ALA A 1 335 ? 22.278 -7.966 -30.874 1.00 95.69 335 ALA A N 1
ATOM 2625 C CA . ALA A 1 335 ? 22.194 -7.650 -32.296 1.00 95.69 335 ALA A CA 1
ATOM 2626 C C . ALA A 1 335 ? 23.484 -6.998 -32.818 1.00 95.69 335 ALA A C 1
ATOM 2628 O O . ALA A 1 335 ? 23.957 -7.335 -33.903 1.00 95.69 335 ALA A O 1
ATOM 2629 N N . LYS A 1 336 ? 24.112 -6.104 -32.039 1.00 95.81 336 LYS A N 1
ATOM 2630 C CA . LYS A 1 336 ? 25.413 -5.511 -32.393 1.00 95.81 336 LYS A CA 1
ATOM 2631 C C . LYS A 1 336 ? 26.546 -6.541 -32.396 1.00 95.81 336 LYS A C 1
ATOM 2633 O O . LYS A 1 336 ? 27.407 -6.465 -33.272 1.00 95.81 336 LYS A O 1
ATOM 2638 N N . LYS A 1 337 ? 26.570 -7.483 -31.445 1.00 96.56 337 LYS A N 1
ATOM 2639 C CA . LYS A 1 337 ? 27.557 -8.581 -31.414 1.00 96.56 337 LYS A CA 1
ATOM 2640 C C . LYS A 1 337 ? 27.402 -9.481 -32.645 1.00 96.56 337 LYS A C 1
ATOM 2642 O O . LYS A 1 337 ? 28.375 -9.689 -33.367 1.00 96.56 337 LYS A O 1
ATOM 2647 N N . LEU A 1 338 ? 26.175 -9.906 -32.947 1.00 96.12 338 LEU A N 1
ATOM 2648 C CA . LEU A 1 338 ? 25.865 -10.728 -34.119 1.00 96.12 338 LEU A CA 1
ATOM 2649 C C . LEU A 1 338 ? 26.172 -10.000 -35.432 1.00 96.12 338 LEU A C 1
ATOM 2651 O O . LEU A 1 338 ? 26.770 -10.581 -36.332 1.00 96.12 338 LEU A O 1
ATOM 2655 N N . ALA A 1 339 ? 25.843 -8.711 -35.543 1.00 96.00 339 ALA A N 1
ATOM 2656 C CA . ALA A 1 339 ? 26.142 -7.925 -36.738 1.00 96.00 339 ALA A CA 1
ATOM 2657 C C . ALA A 1 339 ? 27.652 -7.841 -37.021 1.00 96.00 339 ALA A C 1
ATOM 2659 O O . ALA A 1 339 ? 28.062 -7.937 -38.181 1.00 96.00 339 ALA A O 1
ATOM 2660 N N . LYS A 1 340 ? 28.484 -7.703 -35.977 1.00 96.81 340 LYS A N 1
ATOM 2661 C CA . LYS A 1 340 ? 29.950 -7.724 -36.108 1.00 96.81 340 LYS A CA 1
ATOM 2662 C C . LYS A 1 340 ? 30.453 -9.084 -36.596 1.00 96.81 340 LYS A C 1
ATOM 2664 O O . LYS A 1 340 ? 31.262 -9.120 -37.522 1.00 96.81 340 LYS A O 1
ATOM 2669 N N . GLU A 1 341 ? 29.940 -10.177 -36.034 1.00 94.75 341 GLU A N 1
ATOM 2670 C CA . GLU A 1 341 ? 30.308 -11.538 -36.446 1.00 94.75 341 GLU A CA 1
ATOM 2671 C C . GLU A 1 341 ? 29.891 -11.814 -37.899 1.00 94.75 341 GLU A C 1
ATOM 2673 O O . GLU A 1 341 ? 30.710 -12.223 -38.720 1.00 94.75 341 GLU A O 1
ATOM 2678 N N . VAL A 1 342 ? 28.656 -11.469 -38.274 1.00 96.50 342 VAL A N 1
ATOM 2679 C CA . VAL A 1 342 ? 28.157 -11.596 -39.654 1.00 96.50 342 VAL A CA 1
ATOM 2680 C C . VAL A 1 342 ? 29.002 -10.773 -40.626 1.00 96.50 342 VAL A C 1
ATOM 2682 O O . VAL A 1 342 ? 29.294 -11.219 -41.738 1.00 96.50 342 VAL A O 1
ATOM 2685 N N . GLN A 1 343 ? 29.423 -9.568 -40.238 1.00 93.62 343 GLN A N 1
ATOM 2686 C CA . GLN A 1 343 ? 30.292 -8.747 -41.074 1.00 93.62 343 GLN A CA 1
ATOM 2687 C C . GLN A 1 343 ? 31.677 -9.387 -41.249 1.00 93.62 343 GLN A C 1
ATOM 2689 O O . GLN A 1 343 ? 32.187 -9.406 -42.371 1.00 93.62 343 GLN A O 1
ATOM 2694 N N . ALA A 1 344 ? 32.255 -9.953 -40.186 1.00 95.25 344 ALA A N 1
ATOM 2695 C CA . ALA A 1 344 ? 33.523 -10.679 -40.240 1.00 95.25 344 ALA A CA 1
ATOM 2696 C C . ALA A 1 344 ? 33.427 -11.971 -41.075 1.00 95.25 344 ALA A C 1
ATOM 2698 O O . ALA A 1 344 ? 34.342 -12.300 -41.832 1.00 95.25 344 ALA A O 1
ATOM 2699 N N . GLN A 1 345 ? 32.307 -12.690 -41.008 1.00 94.75 345 GLN A N 1
ATOM 2700 C CA . GLN A 1 345 ? 32.065 -13.868 -41.842 1.00 94.75 345 GLN A CA 1
ATOM 2701 C C . GLN A 1 345 ? 31.911 -13.491 -43.317 1.00 94.75 345 GLN A C 1
ATOM 2703 O O . GLN A 1 345 ? 32.562 -14.091 -44.170 1.00 94.75 345 GLN A O 1
ATOM 2708 N N . LYS A 1 346 ? 31.155 -12.430 -43.631 1.00 96.81 346 LYS A N 1
ATOM 2709 C CA . LYS A 1 346 ? 31.007 -11.931 -45.009 1.00 96.81 346 LYS A CA 1
ATOM 2710 C C . LYS A 1 346 ? 32.333 -11.475 -45.614 1.00 96.81 346 LYS A C 1
ATOM 2712 O O . LYS A 1 346 ? 32.552 -11.661 -46.810 1.00 96.81 346 LYS A O 1
ATOM 2717 N N . THR A 1 347 ? 33.232 -10.863 -44.840 1.00 92.62 347 THR A N 1
ATOM 2718 C CA . THR A 1 347 ? 34.562 -10.490 -45.352 1.00 92.62 347 THR A CA 1
ATOM 2719 C C . THR A 1 347 ? 35.439 -11.717 -45.592 1.00 92.62 347 THR A C 1
ATOM 2721 O O . THR A 1 347 ? 36.082 -11.779 -46.642 1.00 92.62 347 THR A O 1
ATOM 2724 N N . LYS A 1 348 ? 35.413 -12.717 -44.695 1.00 95.19 348 LYS A N 1
ATOM 2725 C CA . LYS A 1 348 ? 36.084 -14.015 -44.894 1.00 95.19 348 LYS A CA 1
ATOM 2726 C C . LYS A 1 348 ? 35.562 -14.732 -46.142 1.00 95.19 348 LYS A C 1
ATOM 2728 O O . LYS A 1 348 ? 36.361 -15.170 -46.964 1.00 95.19 348 LYS A O 1
ATOM 2733 N N . GLU A 1 349 ? 34.247 -14.800 -46.327 1.00 95.25 349 GLU A N 1
ATOM 2734 C CA . GLU A 1 349 ? 33.615 -15.418 -47.498 1.00 95.25 349 GLU A CA 1
ATOM 2735 C C . GLU A 1 349 ? 33.992 -14.688 -48.794 1.00 95.25 349 GLU A C 1
ATOM 2737 O O . GLU A 1 349 ? 34.430 -15.314 -49.755 1.00 95.25 349 GLU A O 1
ATOM 2742 N N . ARG A 1 350 ? 33.930 -13.349 -48.812 1.00 95.56 350 ARG A N 1
ATOM 2743 C CA . ARG A 1 350 ? 34.377 -12.548 -49.965 1.00 95.56 350 ARG A CA 1
ATOM 2744 C C . ARG A 1 350 ? 35.854 -12.766 -50.286 1.00 95.56 350 ARG A C 1
ATOM 2746 O O . ARG A 1 350 ? 36.222 -12.751 -51.456 1.00 95.56 350 ARG A O 1
ATOM 2753 N N . ALA A 1 351 ? 36.705 -12.929 -49.275 1.00 94.44 351 ALA A N 1
ATOM 2754 C CA . ALA A 1 351 ? 38.119 -13.219 -49.481 1.00 94.44 351 ALA A CA 1
ATOM 2755 C C . ALA A 1 351 ? 38.336 -14.627 -50.059 1.00 94.44 351 ALA A C 1
ATOM 2757 O O . ALA A 1 351 ? 39.172 -14.773 -50.947 1.00 94.44 351 ALA A O 1
ATOM 2758 N N . LYS A 1 352 ? 37.572 -15.632 -49.604 1.00 95.94 352 LYS A N 1
ATOM 2759 C CA . LYS A 1 352 ? 37.582 -16.991 -50.172 1.00 95.94 352 LYS A CA 1
ATOM 2760 C C . LYS A 1 352 ? 37.145 -16.988 -51.636 1.00 95.94 352 LYS A C 1
ATOM 2762 O O . LYS A 1 352 ? 37.936 -17.394 -52.476 1.00 95.94 352 LYS A O 1
ATOM 2767 N N . ARG A 1 353 ? 35.993 -16.382 -51.949 1.00 94.50 353 ARG A N 1
ATOM 2768 C CA . ARG A 1 353 ? 35.497 -16.245 -53.331 1.00 94.50 353 ARG A CA 1
ATOM 2769 C C . ARG A 1 353 ? 36.531 -15.587 -54.249 1.00 94.50 353 ARG A C 1
ATOM 2771 O O . ARG A 1 353 ? 36.854 -16.120 -55.296 1.00 94.50 353 ARG A O 1
ATOM 2778 N N . LYS A 1 354 ? 37.160 -14.486 -53.813 1.00 95.94 354 LYS A N 1
ATOM 2779 C CA . LYS A 1 354 ? 38.240 -13.843 -54.588 1.00 95.94 354 LYS A CA 1
ATOM 2780 C C . LYS A 1 354 ? 39.442 -14.758 -54.828 1.00 95.94 354 LYS A C 1
ATOM 2782 O O . LYS A 1 354 ? 40.068 -14.654 -55.876 1.00 95.94 354 LYS A O 1
ATOM 2787 N N . LYS A 1 355 ? 39.819 -15.598 -53.858 1.00 96.19 355 LYS A N 1
ATOM 2788 C CA . LYS A 1 355 ? 40.915 -16.563 -54.035 1.00 96.19 355 LYS A CA 1
ATOM 2789 C C . LYS A 1 355 ? 40.525 -17.648 -55.034 1.00 96.19 355 LYS A C 1
ATOM 2791 O O . LYS A 1 355 ? 41.305 -17.900 -55.943 1.00 96.19 355 LYS A O 1
ATOM 2796 N N . GLU A 1 356 ? 39.323 -18.203 -54.907 1.00 95.12 356 GLU A N 1
ATOM 2797 C CA . GLU A 1 356 ? 38.760 -19.189 -55.838 1.00 95.12 356 GLU A CA 1
ATOM 2798 C C . GLU A 1 356 ? 38.697 -18.630 -57.271 1.00 95.12 356 GLU A C 1
ATOM 2800 O O . GLU A 1 356 ? 39.157 -19.285 -58.205 1.00 95.12 356 GLU A O 1
ATOM 2805 N N . ASP A 1 357 ? 38.248 -17.382 -57.440 1.00 94.19 357 ASP A N 1
ATOM 2806 C CA . ASP A 1 357 ? 38.227 -16.675 -58.728 1.00 94.19 357 ASP A CA 1
ATOM 2807 C C . ASP A 1 357 ? 39.645 -16.460 -59.293 1.00 94.19 357 ASP A C 1
ATOM 2809 O O . ASP A 1 357 ? 39.898 -16.624 -60.486 1.00 94.19 357 ASP A O 1
ATOM 2813 N N . ILE A 1 358 ? 40.618 -16.099 -58.450 1.00 93.12 358 ILE A N 1
ATOM 2814 C CA . ILE A 1 358 ? 42.016 -15.951 -58.886 1.00 93.12 358 ILE A CA 1
ATOM 2815 C C . ILE A 1 358 ? 42.604 -17.310 -59.282 1.00 93.12 358 ILE A C 1
ATOM 2817 O O . ILE A 1 358 ? 43.377 -17.393 -60.238 1.00 93.12 358 ILE A O 1
ATOM 2821 N N . GLU A 1 359 ? 42.272 -18.375 -58.560 1.00 93.81 359 GLU A N 1
ATOM 2822 C CA . GLU A 1 359 ? 42.717 -19.734 -58.857 1.00 93.81 359 GLU A CA 1
ATOM 2823 C C . GLU A 1 359 ? 42.101 -20.267 -60.149 1.00 93.81 359 GLU A C 1
ATOM 2825 O O . GLU A 1 359 ? 42.827 -20.853 -60.952 1.00 93.81 359 GLU A O 1
ATOM 2830 N N . SER A 1 360 ? 40.814 -20.020 -60.405 1.00 93.38 360 SER A N 1
ATOM 2831 C CA . SER A 1 360 ? 40.162 -20.387 -61.666 1.00 93.38 360 SER A CA 1
ATOM 2832 C C . SER A 1 360 ? 40.779 -19.634 -62.851 1.00 93.38 360 SER A C 1
ATOM 2834 O O . SER A 1 360 ? 41.138 -20.258 -63.850 1.00 93.38 360 SER A O 1
ATOM 2836 N N . VAL A 1 361 ? 41.054 -18.331 -62.710 1.00 90.00 361 VAL A N 1
ATOM 2837 C CA . VAL A 1 361 ? 41.762 -17.541 -63.734 1.00 90.00 361 VAL A CA 1
ATOM 2838 C C . VAL A 1 361 ? 43.197 -18.032 -63.934 1.00 90.00 361 VAL A C 1
ATOM 2840 O O . VAL A 1 361 ? 43.670 -18.096 -65.067 1.00 90.00 361 VAL A O 1
ATOM 2843 N N . LYS A 1 362 ? 43.919 -18.400 -62.869 1.00 92.19 362 LYS A N 1
ATOM 2844 C CA . LYS A 1 362 ? 45.267 -18.984 -62.986 1.00 92.19 362 LYS A CA 1
ATOM 2845 C C . LYS A 1 362 ? 45.238 -20.340 -63.688 1.00 92.19 362 LYS A C 1
ATOM 2847 O O . LYS A 1 362 ? 46.091 -20.573 -64.540 1.00 92.19 362 LYS A O 1
ATOM 2852 N N . LYS A 1 363 ? 44.271 -21.207 -63.366 1.00 89.88 363 LYS A N 1
ATOM 2853 C CA . LYS A 1 363 ? 44.049 -22.486 -64.058 1.00 89.88 363 LYS A CA 1
ATOM 2854 C C . LYS A 1 363 ? 43.778 -22.247 -65.541 1.00 89.88 363 LYS A C 1
ATOM 2856 O O . LYS A 1 363 ? 44.459 -22.843 -66.365 1.00 89.88 363 LYS A O 1
ATOM 2861 N N . TRP A 1 364 ? 42.902 -21.301 -65.875 1.00 82.25 364 TRP A N 1
ATOM 2862 C CA . TRP A 1 364 ? 42.615 -20.925 -67.260 1.00 82.25 364 TRP A CA 1
ATOM 2863 C C . TRP A 1 364 ? 43.844 -20.355 -67.984 1.00 82.25 364 TRP A C 1
ATOM 2865 O O . TRP A 1 364 ? 44.152 -20.762 -69.099 1.00 82.25 364 TRP A O 1
ATOM 2875 N N . ARG A 1 365 ? 44.626 -19.477 -67.338 1.00 83.31 365 ARG A N 1
ATOM 2876 C CA . ARG A 1 365 ? 45.900 -18.971 -67.886 1.00 83.31 365 ARG A CA 1
ATOM 2877 C C . ARG A 1 365 ? 46.905 -20.096 -68.134 1.00 83.31 365 ARG A C 1
ATOM 2879 O O . ARG A 1 365 ? 47.557 -20.093 -69.172 1.00 83.31 365 ARG A O 1
ATOM 2886 N N . LYS A 1 366 ? 47.025 -21.049 -67.207 1.00 84.50 366 LYS A N 1
ATOM 2887 C CA . LYS A 1 366 ? 47.914 -22.211 -67.340 1.00 84.50 366 LYS A CA 1
ATOM 2888 C C . LYS A 1 366 ? 47.441 -23.147 -68.456 1.00 84.50 366 LYS A C 1
ATOM 2890 O O . LYS A 1 366 ? 48.268 -23.597 -69.238 1.00 84.50 366 LYS A O 1
ATOM 2895 N N . GLN A 1 367 ? 46.133 -23.366 -68.582 1.00 79.81 367 GLN A N 1
ATOM 2896 C CA . GLN A 1 367 ? 45.529 -24.143 -69.665 1.00 79.81 367 GLN A CA 1
ATOM 2897 C C . GLN A 1 367 ? 45.750 -23.470 -71.028 1.00 79.81 367 GLN A C 1
ATOM 2899 O O . GLN A 1 367 ? 46.152 -24.143 -71.967 1.00 79.81 367 GLN A O 1
ATOM 2904 N N . ARG A 1 368 ? 45.616 -22.138 -71.114 1.00 73.19 368 ARG A N 1
ATOM 2905 C CA . ARG A 1 368 ? 45.913 -21.347 -72.324 1.00 73.19 368 ARG A CA 1
ATOM 2906 C C . ARG A 1 368 ? 47.398 -21.357 -72.705 1.00 73.19 368 ARG A C 1
ATOM 2908 O O . ARG A 1 368 ? 47.734 -21.299 -73.882 1.00 73.19 368 ARG A O 1
ATOM 2915 N N . GLN A 1 369 ? 48.294 -21.420 -71.718 1.00 70.06 369 GLN A N 1
ATOM 2916 C CA . GLN A 1 369 ? 49.734 -21.587 -71.948 1.00 70.06 369 GLN A CA 1
ATOM 2917 C C . GLN A 1 369 ? 50.085 -23.014 -72.389 1.00 70.06 369 GLN A C 1
ATOM 2919 O O . GLN A 1 369 ? 50.951 -23.187 -73.239 1.00 70.06 369 GLN A O 1
ATOM 2924 N N . GLN A 1 370 ? 49.404 -24.027 -71.849 1.00 66.44 370 GLN A N 1
ATOM 2925 C CA . GLN A 1 370 ? 49.576 -25.427 -72.250 1.00 66.44 370 GLN A CA 1
ATOM 2926 C C . GLN A 1 370 ? 48.949 -25.739 -73.617 1.00 66.44 370 GLN A C 1
ATOM 2928 O O . GLN A 1 370 ? 49.441 -26.623 -74.307 1.00 66.44 370 GLN A O 1
ATOM 2933 N N . SER A 1 371 ? 47.921 -24.998 -74.041 1.00 63.53 371 SER A N 1
ATOM 2934 C CA . SER A 1 371 ? 47.281 -25.141 -75.355 1.00 63.53 371 SER A CA 1
ATOM 2935 C C . SER A 1 371 ? 47.975 -24.366 -76.489 1.00 63.53 371 SER A C 1
ATOM 2937 O O . SER A 1 371 ? 47.413 -24.269 -77.572 1.00 63.53 371 SER A O 1
ATOM 2939 N N . GLY A 1 372 ? 49.164 -23.792 -76.255 1.00 55.03 372 GLY A N 1
ATOM 2940 C CA . GLY A 1 372 ? 50.065 -23.314 -77.313 1.00 55.03 372 GLY A CA 1
ATOM 2941 C C . GLY A 1 372 ? 49.512 -22.237 -78.257 1.00 55.03 372 GLY A C 1
ATOM 2942 O O . GLY A 1 372 ? 49.533 -22.433 -79.466 1.00 55.03 372 GLY A O 1
ATOM 2943 N N . PHE A 1 373 ? 49.059 -21.084 -77.746 1.00 49.66 373 PHE A N 1
ATOM 2944 C CA . PHE A 1 373 ? 48.711 -19.937 -78.605 1.00 49.66 373 PHE A CA 1
ATOM 2945 C C . PHE A 1 373 ? 49.890 -18.955 -78.740 1.00 49.66 373 PHE A C 1
ATOM 2947 O O . PHE A 1 373 ? 50.366 -18.405 -77.742 1.00 49.66 373 PHE A O 1
ATOM 2954 N N . ALA A 1 374 ? 50.363 -18.744 -79.973 1.00 46.47 374 ALA A N 1
ATOM 2955 C CA . ALA A 1 374 ? 51.432 -17.807 -80.317 1.00 46.47 374 ALA A CA 1
ATOM 2956 C C . ALA A 1 374 ? 50.969 -16.343 -80.198 1.00 46.47 374 ALA A C 1
ATOM 2958 O O . ALA A 1 374 ? 49.813 -16.005 -80.438 1.00 46.47 374 ALA A O 1
ATOM 2959 N N . ARG A 1 375 ? 51.889 -15.467 -79.789 1.00 48.34 375 ARG A N 1
ATOM 2960 C CA . ARG A 1 375 ? 51.645 -14.047 -79.512 1.00 48.34 375 ARG A CA 1
ATOM 2961 C C . ARG A 1 375 ? 51.819 -13.246 -80.808 1.00 48.34 375 ARG A C 1
ATOM 2963 O O . ARG A 1 375 ? 52.951 -13.074 -81.246 1.00 48.34 375 ARG A O 1
ATOM 2970 N N . GLY A 1 376 ? 50.727 -12.758 -81.396 1.00 38.53 376 GLY A N 1
ATOM 2971 C CA . GLY A 1 376 ? 50.762 -11.911 -82.590 1.00 38.53 376 GLY A CA 1
ATOM 2972 C C . GLY A 1 376 ? 49.492 -11.075 -82.760 1.00 38.53 376 GLY A C 1
ATOM 2973 O O . GLY A 1 376 ? 48.416 -11.644 -82.856 1.00 38.53 376 GLY A O 1
ATOM 2974 N N . ASN A 1 377 ? 49.702 -9.757 -82.780 1.00 36.56 377 ASN A N 1
ATOM 2975 C CA . ASN A 1 377 ? 48.893 -8.632 -83.262 1.00 36.56 377 ASN A CA 1
ATOM 2976 C C . ASN A 1 377 ? 47.430 -8.402 -82.856 1.00 36.56 377 ASN A C 1
ATOM 2978 O O . ASN A 1 377 ? 46.616 -9.286 -82.617 1.00 36.56 377 ASN A O 1
ATOM 2982 N N . ASP A 1 378 ? 47.169 -7.101 -82.810 1.00 49.91 378 ASP A N 1
ATOM 2983 C CA . ASP A 1 378 ? 45.959 -6.398 -82.441 1.00 49.91 378 ASP A CA 1
ATOM 2984 C C . ASP A 1 378 ? 44.931 -6.541 -83.570 1.00 49.91 378 ASP A C 1
ATOM 2986 O O . ASP A 1 378 ? 44.856 -5.701 -84.459 1.00 49.91 378 ASP A O 1
ATOM 2990 N N . GLU A 1 379 ? 44.147 -7.614 -83.550 1.00 41.41 379 GLU A N 1
ATOM 2991 C CA . GLU A 1 379 ? 42.972 -7.758 -84.406 1.00 41.41 379 GLU A CA 1
ATOM 2992 C C . GLU A 1 379 ? 41.778 -8.286 -83.604 1.00 41.41 379 GLU A C 1
ATOM 2994 O O . GLU A 1 379 ? 41.887 -9.113 -82.695 1.00 41.41 379 GLU A O 1
ATOM 2999 N N . GLU A 1 380 ? 40.645 -7.681 -83.928 1.00 52.66 380 GLU A N 1
ATOM 3000 C CA . GLU A 1 380 ? 39.298 -7.839 -83.402 1.00 52.66 380 GLU A CA 1
ATOM 3001 C C . GLU A 1 380 ? 38.920 -9.316 -83.185 1.00 52.66 380 GLU A C 1
ATOM 3003 O O . GLU A 1 380 ? 38.703 -10.079 -84.122 1.00 52.66 380 GLU A O 1
ATOM 3008 N N . LEU A 1 381 ? 38.858 -9.731 -81.916 1.00 45.66 381 LEU A N 1
ATOM 3009 C CA . LEU A 1 381 ? 38.390 -11.056 -81.514 1.00 45.66 381 LEU A CA 1
ATOM 3010 C C . LEU A 1 381 ? 36.897 -10.979 -81.199 1.00 45.66 381 LEU A C 1
ATOM 3012 O O . LEU A 1 381 ? 36.501 -10.663 -80.073 1.00 45.66 381 LEU A O 1
ATOM 3016 N N . ASP A 1 382 ? 36.092 -11.277 -82.214 1.00 48.06 382 ASP A N 1
ATOM 3017 C CA . ASP A 1 382 ? 34.675 -11.589 -82.079 1.00 48.06 382 ASP A CA 1
ATOM 3018 C C . ASP A 1 382 ? 34.545 -12.916 -81.308 1.00 48.06 382 ASP A C 1
ATOM 3020 O O . ASP A 1 382 ? 34.921 -13.993 -81.779 1.00 48.06 382 ASP A O 1
ATOM 3024 N N . LEU A 1 383 ? 34.134 -12.818 -80.044 1.00 44.22 383 LEU A N 1
ATOM 3025 C CA . LEU A 1 383 ? 33.891 -13.960 -79.165 1.00 44.22 383 LEU A CA 1
ATOM 3026 C C . LEU A 1 383 ? 32.412 -14.348 -79.288 1.00 44.22 383 LEU A C 1
ATOM 3028 O O . LEU A 1 383 ? 31.572 -13.462 -79.115 1.00 44.22 383 LEU A O 1
ATOM 3032 N N . PRO A 1 384 ? 32.063 -15.637 -79.483 1.00 43.38 384 PRO A N 1
ATOM 3033 C CA . PRO A 1 384 ? 30.674 -16.070 -79.446 1.00 43.38 384 PRO A CA 1
ATOM 3034 C C . PRO A 1 384 ? 30.117 -15.792 -78.049 1.00 43.38 384 PRO A C 1
ATOM 3036 O O . PRO A 1 384 ? 30.515 -16.401 -77.053 1.00 43.38 384 PRO A O 1
ATOM 3039 N N . LEU A 1 385 ? 29.237 -14.798 -77.988 1.00 41.16 385 LEU A N 1
ATOM 3040 C CA . LEU A 1 385 ? 28.370 -14.498 -76.864 1.00 41.16 385 LEU A CA 1
ATOM 3041 C C . LEU A 1 385 ? 27.364 -15.646 -76.741 1.00 41.16 385 LEU A C 1
ATOM 3043 O O . LEU A 1 385 ? 26.267 -15.573 -77.283 1.00 41.16 385 LEU A O 1
ATOM 3047 N N . ASP A 1 386 ? 27.743 -16.704 -76.024 1.00 42.56 386 ASP A N 1
ATOM 3048 C CA . ASP A 1 386 ? 26.751 -17.603 -75.441 1.00 42.56 386 ASP A CA 1
ATOM 3049 C C . ASP A 1 386 ? 25.982 -16.808 -74.375 1.00 42.56 386 ASP A C 1
ATOM 3051 O O . ASP A 1 386 ? 26.466 -16.499 -73.278 1.00 42.56 386 ASP A O 1
ATOM 3055 N N . GLU A 1 387 ? 24.781 -16.397 -74.770 1.00 52.78 387 GLU A N 1
ATOM 3056 C CA . GLU A 1 387 ? 23.742 -15.843 -73.922 1.00 52.78 387 GLU A CA 1
ATOM 3057 C C . GLU A 1 387 ? 23.376 -16.846 -72.822 1.00 52.78 387 GLU A C 1
ATOM 3059 O O . GLU A 1 387 ? 22.636 -17.783 -73.073 1.00 52.78 387 GLU A O 1
ATOM 3064 N N . GLU A 1 388 ? 23.858 -16.641 -71.591 1.00 49.81 388 GLU A N 1
ATOM 3065 C CA . GLU A 1 388 ? 23.066 -16.842 -70.363 1.00 49.81 388 GLU A CA 1
ATOM 3066 C C . GLU A 1 388 ? 23.848 -16.464 -69.094 1.00 49.81 388 GLU A C 1
ATOM 3068 O O . GLU A 1 388 ? 24.456 -17.278 -68.400 1.00 49.81 388 GLU A O 1
ATOM 3073 N N . LYS A 1 389 ? 23.812 -15.164 -68.792 1.00 45.09 389 LYS A N 1
ATOM 3074 C CA . LYS A 1 389 ? 23.680 -14.523 -67.465 1.00 45.09 389 LYS A CA 1
ATOM 3075 C C . LYS A 1 389 ? 24.279 -13.136 -67.575 1.00 45.09 389 LYS A C 1
ATOM 3077 O O . LYS A 1 389 ? 25.466 -12.914 -67.337 1.00 45.09 389 LYS A O 1
ATOM 3082 N N . GLY A 1 390 ? 23.416 -12.192 -67.946 1.00 35.59 390 GLY A N 1
ATOM 3083 C CA . GLY A 1 390 ? 23.724 -10.774 -67.944 1.00 35.59 390 GLY A CA 1
ATOM 3084 C C . GLY A 1 390 ? 24.390 -10.376 -66.631 1.00 35.59 390 GLY A C 1
ATOM 3085 O O . GLY A 1 390 ? 23.794 -10.423 -65.556 1.00 35.59 390 GLY A O 1
ATOM 3086 N N . PHE A 1 391 ? 25.652 -9.978 -66.726 1.00 37.75 391 PHE A N 1
ATOM 3087 C CA . PHE A 1 391 ? 26.337 -9.277 -65.661 1.00 37.75 391 PHE A CA 1
ATOM 3088 C C . PHE A 1 391 ? 25.694 -7.889 -65.567 1.00 37.75 391 PHE A C 1
ATOM 3090 O O . PHE A 1 391 ? 26.121 -6.947 -66.238 1.00 37.75 391 PHE A O 1
ATOM 3097 N N . GLU A 1 392 ? 24.635 -7.750 -64.767 1.00 45.84 392 GLU A N 1
ATOM 3098 C CA . GLU A 1 392 ? 24.066 -6.444 -64.441 1.00 45.84 392 GLU A CA 1
ATOM 3099 C C . GLU A 1 392 ? 25.096 -5.636 -63.642 1.00 45.84 392 GLU A C 1
ATOM 3101 O O . GLU A 1 392 ? 25.117 -5.577 -62.410 1.00 45.84 392 GLU A O 1
ATOM 3106 N N . ARG A 1 393 ? 25.980 -4.943 -64.362 1.00 47.53 393 ARG A N 1
ATOM 3107 C CA . ARG A 1 393 ? 26.652 -3.763 -63.832 1.00 47.53 393 ARG A CA 1
ATOM 3108 C C . ARG A 1 393 ? 25.546 -2.785 -63.469 1.00 47.53 393 ARG A C 1
ATOM 3110 O O . ARG A 1 393 ? 24.990 -2.136 -64.352 1.00 47.53 393 ARG A O 1
ATOM 3117 N N . SER A 1 394 ? 25.240 -2.664 -62.178 1.00 47.53 394 SER A N 1
ATOM 3118 C CA . SER A 1 394 ? 24.351 -1.611 -61.695 1.00 47.53 394 SER A CA 1
ATOM 3119 C C . SER A 1 394 ? 24.873 -0.256 -62.190 1.00 47.53 394 SER A C 1
ATOM 3121 O O . SER A 1 394 ? 25.827 0.320 -61.665 1.00 47.53 394 SER A O 1
ATOM 3123 N N . LYS A 1 395 ? 24.252 0.279 -63.245 1.00 47.72 395 LYS A N 1
ATOM 3124 C CA . LYS A 1 395 ? 24.471 1.648 -63.714 1.00 47.72 395 LYS A CA 1
ATOM 3125 C C . LYS A 1 395 ? 23.762 2.605 -62.755 1.00 47.72 395 LYS A C 1
ATOM 3127 O O . LYS A 1 395 ? 22.956 3.430 -63.165 1.00 47.72 395 LYS A O 1
ATOM 3132 N N . LYS A 1 396 ? 24.106 2.564 -61.464 1.00 46.59 396 LYS A N 1
ATOM 3133 C CA . LYS A 1 396 ? 23.915 3.724 -60.590 1.00 46.59 396 LYS A CA 1
ATOM 3134 C C . LYS A 1 396 ? 25.033 4.706 -60.918 1.00 46.59 396 LYS A C 1
ATOM 3136 O O . LYS A 1 396 ? 26.044 4.805 -60.227 1.00 46.59 396 LYS A O 1
ATOM 3141 N N . ARG A 1 397 ? 24.857 5.415 -62.038 1.00 43.00 397 ARG A N 1
ATOM 3142 C CA . ARG A 1 397 ? 25.602 6.644 -62.316 1.00 43.00 397 ARG A CA 1
ATOM 3143 C C . ARG A 1 397 ? 25.357 7.552 -61.111 1.00 43.00 397 ARG A C 1
ATOM 3145 O O . ARG A 1 397 ? 24.210 7.864 -60.803 1.00 43.00 397 ARG A O 1
ATOM 3152 N N . ARG A 1 398 ? 26.414 7.942 -60.396 1.00 46.25 398 ARG A N 1
ATOM 3153 C CA . ARG A 1 398 ? 26.318 9.069 -59.464 1.00 46.25 398 ARG A CA 1
ATOM 3154 C C . ARG A 1 398 ? 25.946 10.285 -60.304 1.00 46.25 398 ARG A C 1
ATOM 3156 O O . ARG A 1 398 ? 26.738 10.722 -61.135 1.00 46.25 398 ARG A O 1
ATOM 3163 N N . THR A 1 399 ? 24.727 10.778 -60.141 1.00 45.22 399 THR A N 1
ATOM 3164 C CA . THR A 1 399 ? 24.263 11.985 -60.819 1.00 45.22 399 THR A CA 1
ATOM 3165 C C . THR A 1 399 ? 25.164 13.150 -60.403 1.00 45.22 399 THR A C 1
ATOM 3167 O O . THR A 1 399 ? 25.220 13.478 -59.220 1.00 45.22 399 THR A O 1
ATOM 3170 N N . GLY A 1 400 ? 25.876 13.755 -61.361 1.00 55.53 400 GLY A N 1
ATOM 3171 C CA . GLY A 1 400 ? 26.505 15.068 -61.179 1.00 55.53 400 GLY A CA 1
ATOM 3172 C C . GLY A 1 400 ? 28.034 15.169 -61.197 1.00 55.53 400 GLY A C 1
ATOM 3173 O O . GLY A 1 400 ? 28.533 16.167 -60.692 1.00 55.53 400 GLY A O 1
ATOM 3174 N N . VAL A 1 401 ? 28.793 14.219 -61.761 1.00 53.09 401 VAL A N 1
ATOM 3175 C CA . VAL A 1 401 ? 30.246 14.422 -61.966 1.00 53.09 401 VAL A CA 1
ATOM 3176 C C . VAL A 1 401 ? 30.667 13.952 -63.358 1.00 53.09 401 VAL A C 1
ATOM 3178 O O . VAL A 1 401 ? 30.421 12.799 -63.720 1.00 53.09 401 VAL A O 1
ATOM 3181 N N . ALA A 1 402 ? 31.273 14.847 -64.142 1.00 54.53 402 ALA A N 1
ATOM 3182 C CA . ALA A 1 402 ? 31.838 14.525 -65.448 1.00 54.53 402 ALA A CA 1
ATOM 3183 C C . ALA A 1 402 ? 33.203 13.818 -65.290 1.00 54.53 402 ALA A C 1
ATOM 3185 O O . ALA A 1 402 ? 33.952 14.137 -64.362 1.00 54.53 402 ALA A O 1
ATOM 3186 N N . PRO A 1 403 ? 33.555 12.861 -66.169 1.00 46.34 403 PRO A N 1
ATOM 3187 C CA . PRO A 1 403 ? 34.866 12.217 -66.146 1.00 46.34 403 PRO A CA 1
ATOM 3188 C C . PRO A 1 403 ? 35.961 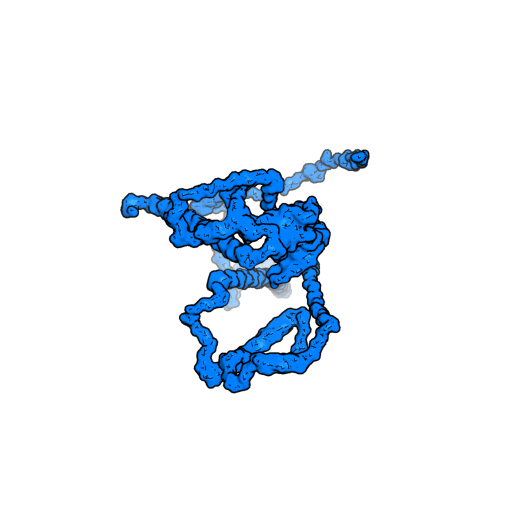13.223 -66.541 1.00 46.34 403 PRO A C 1
ATOM 3190 O O . PRO A 1 403 ? 36.134 13.518 -67.717 1.00 46.34 403 PRO A O 1
ATOM 3193 N N . GLY A 1 404 ? 36.668 13.781 -65.556 1.00 60.00 404 GLY A N 1
ATOM 3194 C CA . GLY A 1 404 ? 37.759 14.741 -65.776 1.00 60.00 404 GLY A CA 1
ATOM 3195 C C . GLY A 1 404 ? 37.975 15.745 -64.639 1.00 60.00 404 GLY A C 1
ATOM 3196 O O . GLY A 1 404 ? 39.084 16.247 -64.477 1.00 60.00 404 GLY A O 1
ATOM 3197 N N . ASP A 1 405 ? 36.971 15.983 -63.791 1.00 47.44 405 ASP A N 1
ATOM 3198 C CA . ASP A 1 405 ? 37.083 16.951 -62.694 1.00 47.44 405 ASP A CA 1
ATOM 3199 C C . ASP A 1 405 ? 37.781 16.356 -61.462 1.00 47.44 405 ASP A C 1
ATOM 3201 O O . ASP A 1 405 ? 37.243 15.501 -60.753 1.00 47.44 405 ASP A O 1
ATOM 3205 N N . ARG A 1 406 ? 38.994 16.841 -61.173 1.00 51.62 406 ARG A N 1
ATOM 3206 C CA . ARG A 1 406 ? 39.764 16.518 -59.955 1.00 51.62 406 ARG A CA 1
ATOM 3207 C C . ARG A 1 406 ? 39.544 17.493 -58.795 1.00 51.62 406 ARG A C 1
ATOM 3209 O O . ARG A 1 406 ? 40.238 17.405 -57.786 1.00 51.62 406 ARG A O 1
ATOM 3216 N N . THR A 1 407 ? 38.554 18.375 -58.870 1.00 47.59 407 THR A N 1
ATOM 3217 C CA . THR A 1 407 ? 38.214 19.293 -57.777 1.00 47.59 407 THR A CA 1
ATOM 3218 C C . THR A 1 407 ? 36.716 19.223 -57.486 1.00 47.59 407 THR A C 1
ATOM 3220 O O . THR A 1 407 ? 35.869 19.589 -58.293 1.00 47.59 407 THR A O 1
ATOM 3223 N N . GLY A 1 408 ? 36.362 18.691 -56.312 1.00 49.28 408 GLY A N 1
ATOM 3224 C CA . GLY A 1 408 ? 34.977 18.592 -55.850 1.00 49.28 408 GLY A CA 1
ATOM 3225 C C . GLY A 1 408 ? 34.364 19.972 -55.603 1.00 49.28 408 GLY A C 1
ATOM 3226 O O . GLY A 1 408 ? 34.443 20.496 -54.495 1.00 49.28 408 GLY A O 1
ATOM 3227 N N . GLY A 1 409 ? 33.750 20.556 -56.633 1.00 39.72 409 GLY A N 1
ATOM 3228 C CA . GLY A 1 409 ? 33.073 21.851 -56.588 1.00 39.72 409 GLY A CA 1
ATOM 3229 C C . GLY A 1 409 ? 31.553 21.706 -56.548 1.00 39.72 409 GLY A C 1
ATOM 3230 O O . GLY A 1 409 ? 30.891 21.611 -57.576 1.00 39.72 409 GLY A O 1
ATOM 3231 N N . PHE A 1 410 ? 30.980 21.717 -55.346 1.00 36.19 410 PHE A N 1
ATOM 3232 C CA . PHE A 1 410 ? 29.536 21.741 -55.108 1.00 36.19 410 PHE A CA 1
ATOM 3233 C C . PHE A 1 410 ? 28.938 23.096 -55.543 1.00 36.19 410 PHE A C 1
ATOM 3235 O O . PHE A 1 410 ? 28.876 24.039 -54.752 1.00 36.19 410 PHE A O 1
ATOM 3242 N N . LYS A 1 411 ? 28.477 23.216 -56.796 1.00 39.81 411 LYS A N 1
ATOM 3243 C CA . LYS A 1 411 ? 27.607 24.328 -57.222 1.00 39.81 411 LYS A CA 1
ATOM 3244 C C . LYS A 1 411 ? 26.217 24.145 -56.597 1.00 39.81 411 LYS A C 1
ATOM 3246 O O . LYS A 1 411 ? 25.452 23.269 -56.991 1.00 39.81 411 LYS A O 1
ATOM 3251 N N . ARG A 1 412 ? 25.891 24.983 -55.605 1.00 37.69 412 ARG A N 1
ATOM 3252 C CA . ARG A 1 412 ? 24.550 25.091 -55.006 1.00 37.69 412 ARG A CA 1
ATOM 3253 C C . ARG A 1 412 ? 23.554 25.596 -56.051 1.00 37.69 412 ARG A C 1
ATOM 3255 O O . ARG A 1 412 ? 23.674 26.727 -56.512 1.00 37.69 412 ARG A O 1
ATOM 3262 N N . LYS A 1 413 ? 22.553 24.776 -56.378 1.00 35.69 413 LYS A N 1
ATOM 3263 C CA . LYS A 1 413 ? 21.320 25.231 -57.030 1.00 35.69 413 LYS A CA 1
ATOM 3264 C C . LYS A 1 413 ? 20.427 25.925 -55.999 1.00 35.69 413 LYS A C 1
ATOM 3266 O O . LYS A 1 413 ? 20.247 25.442 -54.884 1.00 35.69 413 LYS A O 1
ATOM 3271 N N . VAL A 1 414 ? 19.912 27.073 -56.414 1.00 42.44 414 VAL A N 1
ATOM 3272 C CA . VAL A 1 414 ? 18.914 27.907 -55.747 1.00 42.44 414 VAL A CA 1
ATOM 3273 C C . VAL A 1 414 ? 17.596 27.137 -55.610 1.00 42.44 414 VAL A C 1
ATOM 3275 O O . VAL A 1 414 ? 17.171 26.481 -56.559 1.00 42.44 414 VAL A O 1
ATOM 3278 N N . GLY A 1 415 ? 16.963 27.246 -54.438 1.00 39.44 415 GLY A N 1
ATOM 3279 C CA . GLY A 1 415 ? 15.565 26.865 -54.214 1.00 39.44 415 GLY A CA 1
ATOM 3280 C C . GLY A 1 415 ? 15.342 25.924 -53.029 1.00 39.44 415 GLY A C 1
ATOM 3281 O O . GLY A 1 415 ? 15.333 24.716 -53.222 1.00 39.44 415 GLY A O 1
ATOM 3282 N N . ASN A 1 416 ? 15.161 26.472 -51.817 1.00 35.69 416 ASN A N 1
ATOM 3283 C CA . ASN A 1 416 ? 14.029 26.169 -50.919 1.00 35.69 416 ASN A CA 1
ATOM 3284 C C . ASN A 1 416 ? 14.145 27.002 -49.622 1.00 35.69 416 ASN A C 1
ATOM 3286 O O . ASN A 1 416 ? 15.075 26.837 -48.830 1.00 35.69 416 ASN A O 1
ATOM 3290 N N . GLU A 1 417 ? 13.187 27.891 -49.386 1.00 46.94 417 GLU A N 1
ATOM 3291 C CA . GLU A 1 417 ? 13.209 28.918 -48.334 1.00 46.94 417 GLU A CA 1
ATOM 3292 C C . GLU A 1 417 ? 12.873 28.391 -46.922 1.00 46.94 417 GLU A C 1
ATOM 3294 O O . GLU A 1 417 ? 12.956 29.115 -45.933 1.00 46.94 417 GLU A O 1
ATOM 3299 N N . LYS A 1 418 ? 12.566 27.094 -46.778 1.00 46.44 418 LYS A N 1
ATOM 3300 C CA . LYS A 1 418 ? 12.206 26.471 -45.487 1.00 46.44 418 LYS A CA 1
ATOM 3301 C C . LYS A 1 418 ? 13.397 25.990 -44.638 1.00 46.44 418 LYS A C 1
ATOM 3303 O O . LYS A 1 418 ? 13.205 25.555 -43.506 1.00 46.44 418 LYS A O 1
ATOM 3308 N N . GLY A 1 419 ? 14.632 26.088 -45.139 1.00 47.16 419 GLY A N 1
ATOM 3309 C CA . GLY A 1 419 ? 15.847 25.670 -44.416 1.00 47.16 419 GLY A CA 1
ATOM 3310 C C . GLY A 1 419 ? 16.519 26.756 -43.562 1.00 47.16 419 GLY A C 1
ATOM 3311 O O . GLY A 1 419 ? 17.322 26.427 -42.687 1.00 47.16 419 GLY A O 1
ATOM 3312 N N . ARG A 1 420 ? 16.198 28.039 -43.787 1.00 53.88 420 ARG A N 1
ATOM 3313 C CA . ARG A 1 420 ? 16.886 29.185 -43.157 1.00 53.88 420 ARG A CA 1
ATOM 3314 C C . ARG A 1 420 ? 16.641 29.268 -41.646 1.00 53.88 420 ARG A C 1
ATOM 3316 O O . ARG A 1 420 ? 17.600 29.269 -40.878 1.00 53.88 420 ARG A O 1
ATOM 3323 N N . LYS A 1 421 ? 15.380 29.135 -41.214 1.00 57.66 421 LYS A N 1
ATOM 3324 C CA . LYS A 1 421 ? 14.988 29.186 -39.789 1.00 57.66 421 LYS A CA 1
ATOM 3325 C C . LYS A 1 421 ? 15.641 28.093 -38.930 1.00 57.66 421 LYS A C 1
ATOM 3327 O O . LYS A 1 421 ? 15.953 28.314 -37.766 1.00 57.66 421 LYS A O 1
ATOM 3332 N N . LYS A 1 422 ? 15.912 26.912 -39.504 1.00 62.75 422 LYS A N 1
ATOM 3333 C CA . LYS A 1 422 ? 16.545 25.788 -38.783 1.00 62.75 422 LYS A CA 1
ATOM 3334 C C . LYS A 1 422 ? 18.059 25.965 -38.619 1.00 62.75 422 LYS A C 1
ATOM 3336 O O . LYS A 1 422 ? 18.653 25.346 -37.737 1.00 62.75 422 LYS A O 1
ATOM 3341 N N . ARG A 1 423 ? 18.683 26.787 -39.469 1.00 63.19 423 ARG A N 1
ATOM 3342 C CA . ARG A 1 423 ? 20.110 27.114 -39.408 1.00 63.19 423 ARG A CA 1
ATOM 3343 C C . ARG A 1 423 ? 20.369 28.303 -38.487 1.00 63.19 423 ARG A C 1
ATOM 3345 O O . ARG A 1 423 ? 21.248 28.196 -37.645 1.00 63.19 423 ARG A O 1
ATOM 3352 N N . GLU A 1 424 ? 19.548 29.346 -38.569 1.00 68.44 424 GLU A N 1
ATOM 3353 C CA . GLU A 1 424 ? 19.606 30.513 -37.673 1.00 68.44 424 GLU A CA 1
ATOM 3354 C C . GLU A 1 424 ? 19.373 30.113 -36.207 1.00 68.44 424 GLU A C 1
ATOM 3356 O O . GLU A 1 424 ? 20.143 30.502 -35.336 1.00 68.44 424 GLU A O 1
ATOM 3361 N N . PHE A 1 425 ? 18.411 29.222 -35.929 1.00 68.12 425 PHE A N 1
ATOM 3362 C CA . PHE A 1 425 ? 18.178 28.704 -34.572 1.00 68.12 425 PHE A CA 1
ATOM 3363 C C . PHE A 1 425 ? 19.346 27.853 -34.036 1.00 68.12 425 PHE A C 1
ATOM 3365 O O . PHE A 1 425 ? 19.643 27.867 -32.842 1.00 68.12 425 PHE A O 1
ATOM 3372 N N . ARG A 1 426 ? 20.042 27.109 -34.909 1.00 67.50 426 ARG A N 1
ATOM 3373 C CA . ARG A 1 426 ? 21.218 26.309 -34.518 1.00 67.50 426 ARG A CA 1
ATOM 3374 C C . ARG A 1 426 ? 22.468 27.171 -34.354 1.00 67.50 426 ARG A C 1
ATOM 3376 O O . ARG A 1 426 ? 23.256 26.887 -33.463 1.00 67.50 426 ARG A O 1
ATOM 3383 N N . GLU A 1 427 ? 22.633 28.217 -35.156 1.00 69.31 427 GLU A N 1
ATOM 3384 C CA . GLU A 1 427 ? 23.725 29.185 -35.006 1.00 69.31 427 GLU A CA 1
ATOM 3385 C C . GLU A 1 427 ? 23.524 30.083 -33.771 1.00 69.31 427 GLU A C 1
ATOM 3387 O O . GLU A 1 427 ? 24.502 30.369 -33.090 1.00 69.31 427 GLU A O 1
ATOM 3392 N N . ALA A 1 428 ? 22.284 30.434 -33.409 1.00 72.88 428 ALA A N 1
ATOM 3393 C CA . ALA A 1 428 ? 21.975 31.167 -32.175 1.00 72.88 428 ALA A CA 1
ATOM 3394 C C . ALA A 1 428 ? 22.175 30.318 -30.906 1.00 72.88 428 ALA A C 1
ATOM 3396 O O . ALA A 1 428 ? 22.660 30.820 -29.898 1.00 72.88 428 ALA A O 1
ATOM 3397 N N . LYS A 1 429 ? 21.838 29.019 -30.956 1.00 70.56 429 LYS A N 1
ATOM 3398 C CA . LYS A 1 429 ? 21.977 28.106 -29.808 1.00 70.56 429 LYS A CA 1
ATOM 3399 C C . LYS A 1 429 ? 23.400 27.562 -29.617 1.00 70.56 429 LYS A C 1
ATOM 3401 O O . LYS A 1 429 ? 23.781 27.276 -28.489 1.00 70.56 429 LYS A O 1
ATOM 3406 N N . PHE A 1 430 ? 24.173 27.388 -30.695 1.00 70.81 430 PHE A N 1
ATOM 3407 C CA . PHE A 1 430 ? 25.482 26.711 -30.654 1.00 70.81 430 PHE A CA 1
ATOM 3408 C C . PHE A 1 430 ? 26.659 27.536 -31.216 1.00 70.81 430 PHE A C 1
ATOM 3410 O O . PHE A 1 430 ? 27.793 27.056 -31.206 1.00 70.81 430 PHE A O 1
ATOM 3417 N N . GLY A 1 431 ? 26.428 28.765 -31.691 1.00 69.75 431 GLY A N 1
ATOM 3418 C CA . GLY A 1 431 ? 27.446 29.607 -32.330 1.00 69.75 431 GLY A CA 1
ATOM 3419 C C . GLY A 1 431 ? 27.822 29.161 -33.753 1.00 69.75 431 GLY A C 1
ATOM 3420 O O . GLY A 1 431 ? 27.565 28.031 -34.174 1.00 69.75 431 GLY A O 1
ATOM 3421 N N . HIS A 1 432 ? 28.440 30.061 -34.530 1.00 55.56 432 HIS A N 1
ATOM 3422 C CA . HIS A 1 432 ? 28.824 29.821 -35.930 1.00 55.56 432 HIS A CA 1
ATOM 3423 C C . HIS A 1 432 ? 30.013 28.832 -36.015 1.00 55.56 432 HIS A C 1
ATOM 3425 O O . HIS A 1 432 ? 31.184 29.205 -35.946 1.00 55.56 432 HIS A O 1
ATOM 3431 N N . GLY A 1 433 ? 29.715 27.532 -36.089 1.00 53.16 433 GLY A N 1
ATOM 3432 C CA . GLY A 1 433 ? 30.697 26.448 -35.982 1.00 53.16 433 GLY A CA 1
ATOM 3433 C C . GLY A 1 433 ? 31.410 26.089 -37.290 1.00 53.16 433 GLY A C 1
ATOM 3434 O O . GLY A 1 433 ? 30.965 25.208 -38.024 1.00 53.16 433 GLY A O 1
ATOM 3435 N N . GLY A 1 434 ? 32.563 26.712 -37.548 1.00 66.81 434 GLY A N 1
ATOM 3436 C CA . GLY A 1 434 ? 33.621 26.154 -38.404 1.00 66.81 434 GLY A CA 1
ATOM 3437 C C . GLY A 1 434 ? 34.477 25.113 -37.659 1.00 66.81 434 GLY A C 1
ATOM 3438 O O . GLY A 1 434 ? 34.429 25.040 -36.432 1.00 66.81 434 GLY A O 1
ATOM 3439 N N . ARG A 1 435 ? 35.261 24.302 -38.395 1.00 53.34 435 ARG A N 1
ATOM 3440 C CA . ARG A 1 435 ? 36.130 23.214 -37.882 1.00 53.34 435 ARG A CA 1
ATOM 3441 C C . ARG A 1 435 ? 36.963 23.641 -36.655 1.00 53.34 435 ARG A C 1
ATOM 3443 O O . ARG A 1 435 ? 38.065 24.163 -36.797 1.00 53.34 435 ARG A O 1
ATOM 3450 N N . LYS A 1 436 ? 36.482 23.334 -35.449 1.00 58.66 436 LYS A N 1
ATOM 3451 C CA . LYS A 1 436 ? 37.285 23.289 -34.220 1.00 58.66 436 LYS A CA 1
ATOM 3452 C C . LYS A 1 436 ? 37.705 21.844 -33.992 1.00 58.66 436 LYS A C 1
ATOM 3454 O O . LYS A 1 436 ? 36.938 21.047 -33.470 1.00 58.66 436 LYS A O 1
ATOM 3459 N N . GLY A 1 437 ? 38.902 21.494 -34.443 1.00 57.88 437 GLY A N 1
ATOM 3460 C CA . GLY A 1 437 ? 39.414 20.137 -34.274 1.00 57.88 437 GLY A CA 1
ATOM 3461 C C . GLY A 1 437 ? 40.817 19.952 -34.821 1.00 57.88 437 GLY A C 1
ATOM 3462 O O . GLY A 1 437 ? 41.001 19.067 -35.635 1.00 57.88 437 GLY A O 1
ATOM 3463 N N . MET A 1 438 ? 41.761 20.815 -34.428 1.00 50.38 438 MET A N 1
ATOM 3464 C CA . MET A 1 438 ? 43.220 20.615 -34.536 1.00 50.38 438 MET A CA 1
ATOM 3465 C C . MET A 1 438 ? 43.937 21.688 -33.678 1.00 50.38 438 MET A C 1
ATOM 3467 O O . MET A 1 438 ? 44.636 22.556 -34.189 1.00 50.38 438 MET A O 1
ATOM 3471 N N . LYS A 1 439 ? 43.728 21.693 -32.356 1.00 54.16 439 LYS A N 1
ATOM 3472 C CA . LYS A 1 439 ? 44.591 22.434 -31.412 1.00 54.16 439 LYS A CA 1
ATOM 3473 C C . LYS A 1 439 ? 44.909 21.539 -30.224 1.00 54.16 439 LYS A C 1
ATOM 3475 O O . LYS A 1 439 ? 44.330 21.698 -29.161 1.00 54.16 439 LYS A O 1
ATOM 3480 N N . LYS A 1 440 ? 45.762 20.552 -30.485 1.00 58.19 440 LYS A N 1
ATOM 3481 C CA . LYS A 1 440 ? 46.640 19.839 -29.546 1.00 58.19 440 LYS A CA 1
ATOM 3482 C C . LYS A 1 440 ? 47.527 18.945 -30.418 1.00 58.19 440 LYS A C 1
ATOM 3484 O O . LYS A 1 440 ? 47.221 17.785 -30.656 1.00 58.19 440 LYS A O 1
ATOM 3489 N N . GLN A 1 441 ? 48.557 19.544 -31.008 1.00 57.59 441 GLN A N 1
ATOM 3490 C CA . GLN A 1 441 ? 49.687 18.804 -31.563 1.00 57.59 441 GLN A CA 1
ATOM 3491 C C . GLN A 1 441 ? 50.887 19.174 -30.698 1.00 57.59 441 GLN A C 1
ATOM 3493 O O . GLN A 1 441 ? 51.205 20.356 -30.573 1.00 57.59 441 GLN A O 1
ATOM 3498 N N . ASN A 1 442 ? 51.497 18.175 -30.067 1.00 62.94 442 ASN A N 1
ATOM 3499 C CA . ASN A 1 442 ? 52.765 18.345 -29.373 1.00 62.94 442 ASN A CA 1
ATOM 3500 C C . ASN A 1 442 ? 53.827 18.645 -30.435 1.00 62.94 442 ASN A C 1
ATOM 3502 O O . ASN A 1 442 ? 53.972 17.890 -31.398 1.00 62.94 442 ASN A O 1
ATOM 3506 N N . THR A 1 443 ? 54.531 19.765 -30.302 1.00 70.12 443 THR A N 1
ATOM 3507 C CA . THR A 1 443 ? 55.699 20.060 -31.135 1.00 70.12 443 THR A CA 1
ATOM 3508 C C . THR A 1 443 ? 56.911 19.353 -30.536 1.00 70.12 443 THR A C 1
ATOM 3510 O O . THR A 1 443 ? 57.000 19.204 -29.321 1.00 70.12 443 THR A O 1
ATOM 3513 N N . ALA A 1 444 ? 57.879 18.942 -31.361 1.00 62.47 444 ALA A N 1
ATOM 3514 C CA . ALA A 1 444 ? 59.109 18.287 -30.888 1.00 62.47 444 ALA A CA 1
ATOM 3515 C C . ALA A 1 444 ? 59.884 19.118 -29.839 1.00 62.47 444 ALA A C 1
ATOM 3517 O O . ALA A 1 444 ? 60.656 18.576 -29.054 1.00 62.47 444 ALA A O 1
ATOM 3518 N N . VAL A 1 445 ? 59.632 20.431 -29.786 1.00 60.91 445 VAL A N 1
ATOM 3519 C CA . VAL A 1 445 ? 60.182 21.351 -28.783 1.00 60.91 445 VAL A CA 1
ATOM 3520 C C . VAL A 1 445 ? 59.541 21.146 -27.400 1.00 60.91 445 VAL A C 1
ATOM 3522 O O . VAL A 1 445 ? 60.233 21.280 -26.398 1.00 60.91 445 VAL A O 1
ATOM 3525 N N . SER A 1 446 ? 58.259 20.757 -27.316 1.00 63.28 446 SER A N 1
ATOM 3526 C CA . SER A 1 446 ? 57.565 20.539 -26.033 1.00 63.28 446 SER A CA 1
ATOM 3527 C C . SER A 1 446 ? 57.885 19.193 -25.374 1.00 63.28 446 SER A C 1
ATOM 3529 O O . SER A 1 446 ? 57.525 18.988 -24.221 1.00 63.28 446 SER A O 1
ATOM 3531 N N . THR A 1 447 ? 58.527 18.263 -26.089 1.00 63.00 447 THR A N 1
ATOM 3532 C CA . THR A 1 447 ? 58.939 16.954 -25.548 1.00 63.00 447 THR A CA 1
ATOM 3533 C C . THR A 1 447 ? 60.288 17.016 -24.817 1.00 63.00 447 THR A C 1
ATOM 3535 O O . THR A 1 447 ? 60.554 16.150 -23.992 1.00 63.00 447 THR A O 1
ATOM 3538 N N . ASN A 1 448 ? 61.108 18.051 -25.049 1.00 60.16 448 ASN A N 1
ATOM 3539 C CA . ASN A 1 448 ? 62.465 18.159 -24.491 1.00 60.16 448 ASN A CA 1
ATOM 3540 C C . ASN A 1 448 ? 62.659 19.305 -23.474 1.00 60.16 448 ASN A C 1
ATOM 3542 O O . ASN A 1 448 ? 63.798 19.614 -23.121 1.00 60.16 448 ASN A O 1
ATOM 3546 N N . ASP A 1 449 ? 61.591 19.946 -22.986 1.00 68.88 449 ASP A N 1
ATOM 3547 C CA . ASP A 1 449 ? 61.712 21.011 -21.981 1.00 68.88 449 ASP A CA 1
ATOM 3548 C C . ASP A 1 449 ? 61.687 20.451 -20.546 1.00 68.88 449 ASP A C 1
ATOM 3550 O O . ASP A 1 449 ? 60.634 20.249 -19.945 1.00 68.88 449 ASP A O 1
ATOM 3554 N N . PHE A 1 450 ? 62.873 20.191 -19.988 1.00 61.72 450 PHE A N 1
ATOM 3555 C CA . PHE A 1 450 ? 63.059 19.716 -18.608 1.00 61.72 450 PHE A CA 1
ATOM 3556 C C . PHE A 1 450 ? 63.310 20.847 -17.591 1.00 61.72 450 PHE A C 1
ATOM 3558 O O . PHE A 1 450 ? 63.679 20.581 -16.447 1.00 61.72 450 PHE A O 1
ATOM 3565 N N . ARG A 1 451 ? 63.110 22.122 -17.959 1.00 66.56 451 ARG A N 1
ATOM 3566 C CA . ARG A 1 451 ? 63.467 23.274 -17.102 1.00 66.56 451 ARG A CA 1
ATOM 3567 C C . ARG A 1 451 ? 62.566 23.465 -15.871 1.00 66.56 451 ARG A C 1
ATOM 3569 O O . ARG A 1 451 ? 62.862 24.314 -15.037 1.00 66.56 451 ARG A O 1
ATOM 3576 N N . GLY A 1 452 ? 61.493 22.681 -15.731 1.00 59.16 452 GLY A N 1
ATOM 3577 C CA . GLY A 1 452 ? 60.522 22.789 -14.634 1.00 59.16 452 GLY A CA 1
ATOM 3578 C C . GLY A 1 452 ? 60.735 21.859 -13.429 1.00 59.16 452 GLY A C 1
ATOM 3579 O O . GLY A 1 452 ? 59.978 21.957 -12.465 1.00 59.16 452 GLY A O 1
ATOM 3580 N N . PHE A 1 453 ? 61.720 20.953 -13.440 1.00 55.31 453 PHE A N 1
ATOM 3581 C CA . PHE A 1 453 ? 61.911 19.996 -12.338 1.00 55.31 453 PHE A CA 1
ATOM 3582 C C . PHE A 1 453 ? 62.730 20.611 -11.192 1.00 55.31 453 PHE A C 1
ATOM 3584 O O . PHE A 1 453 ? 63.948 20.461 -11.126 1.00 55.31 453 PHE A O 1
ATOM 3591 N N . ASN A 1 454 ? 62.062 21.330 -10.287 1.00 54.84 454 ASN A N 1
ATOM 3592 C CA . ASN A 1 454 ? 62.702 21.918 -9.109 1.00 54.84 454 ASN A CA 1
ATOM 3593 C C . ASN A 1 454 ? 62.611 20.949 -7.911 1.00 54.84 454 ASN A C 1
ATOM 3595 O O . ASN A 1 454 ? 61.521 20.672 -7.412 1.00 54.84 454 ASN A O 1
ATOM 3599 N N . LYS A 1 455 ? 63.754 20.406 -7.469 1.00 51.78 455 LYS A N 1
ATOM 3600 C CA . LYS A 1 455 ? 63.856 19.269 -6.526 1.00 51.78 455 LYS A CA 1
ATOM 3601 C C . LYS A 1 455 ? 63.816 19.662 -5.032 1.00 51.78 455 LYS A C 1
ATOM 3603 O O . LYS A 1 455 ? 63.960 18.792 -4.180 1.00 51.78 455 LYS A O 1
ATOM 3608 N N . ASP A 1 456 ? 63.573 20.933 -4.699 1.00 47.53 456 ASP A N 1
ATOM 3609 C CA . ASP A 1 456 ? 63.851 21.482 -3.355 1.00 47.53 456 ASP A CA 1
ATOM 3610 C C . ASP A 1 456 ? 62.649 21.717 -2.418 1.00 47.53 456 ASP A C 1
ATOM 3612 O O . ASP A 1 456 ? 62.805 22.274 -1.336 1.00 47.53 456 ASP A O 1
ATOM 3616 N N . LYS A 1 457 ? 61.434 21.258 -2.746 1.00 46.62 457 LYS A N 1
ATOM 3617 C CA . LYS A 1 457 ? 60.245 21.485 -1.887 1.00 46.62 457 LYS A CA 1
ATOM 3618 C C . LYS A 1 457 ? 59.840 20.324 -0.966 1.00 46.62 457 LYS A C 1
ATOM 3620 O O . LYS A 1 457 ? 58.695 20.284 -0.530 1.00 46.62 457 LYS A O 1
ATOM 3625 N N . PHE A 1 458 ? 60.744 19.398 -0.628 1.00 41.53 458 PHE A N 1
ATOM 3626 C CA . PHE A 1 458 ? 60.415 18.267 0.267 1.00 41.53 458 PHE A CA 1
ATOM 3627 C C . PHE A 1 458 ? 61.236 18.185 1.565 1.00 41.53 458 PHE A C 1
ATOM 3629 O O . PHE A 1 458 ? 61.275 17.146 2.222 1.00 41.53 458 PHE A O 1
ATOM 3636 N N . ARG A 1 459 ? 61.882 19.276 1.988 1.00 44.94 459 ARG A N 1
ATOM 3637 C CA . ARG A 1 459 ? 62.595 19.318 3.273 1.00 44.94 459 ARG A CA 1
ATOM 3638 C C . ARG A 1 459 ? 62.295 20.579 4.074 1.00 44.94 459 ARG A C 1
ATOM 3640 O O . ARG A 1 459 ? 63.194 21.359 4.316 1.00 44.94 459 ARG A O 1
ATOM 3647 N N . GLU A 1 460 ? 61.060 20.732 4.550 1.00 41.91 460 GLU A N 1
ATOM 3648 C CA . GLU A 1 460 ? 60.824 21.328 5.876 1.00 41.91 460 GLU A CA 1
ATOM 3649 C C . GLU A 1 460 ? 59.355 21.261 6.292 1.00 41.91 460 GLU A C 1
ATOM 3651 O O . GLU A 1 460 ? 58.508 21.942 5.723 1.00 41.91 460 GLU A O 1
ATOM 3656 N N . ARG A 1 461 ? 59.071 20.444 7.316 1.00 36.38 461 ARG A N 1
ATOM 3657 C CA . ARG A 1 461 ? 58.306 20.814 8.525 1.00 36.38 461 ARG A CA 1
ATOM 3658 C C . ARG A 1 461 ? 58.112 19.576 9.404 1.00 36.38 461 ARG A C 1
ATOM 3660 O O . ARG A 1 461 ? 57.094 18.894 9.375 1.00 36.38 461 ARG A O 1
ATOM 3667 N N . LYS A 1 462 ? 59.136 19.295 10.215 1.00 40.69 462 LYS A N 1
ATOM 3668 C CA . LYS A 1 462 ? 58.993 18.525 11.456 1.00 40.69 462 LYS A CA 1
ATOM 3669 C C . LYS A 1 462 ? 58.486 19.470 12.552 1.00 40.69 462 LYS A C 1
ATOM 3671 O O . LYS A 1 462 ? 59.069 20.525 12.746 1.00 40.69 462 LYS A O 1
ATOM 3676 N N . ARG A 1 463 ? 57.457 19.004 13.270 1.00 39.72 463 ARG A N 1
ATOM 3677 C CA . ARG A 1 463 ? 57.167 19.157 14.714 1.00 39.72 463 ARG A CA 1
ATOM 3678 C C . ARG A 1 463 ? 57.442 20.523 15.367 1.00 39.72 463 ARG A C 1
ATOM 3680 O O . ARG A 1 463 ? 58.592 20.863 15.602 1.00 39.72 463 ARG A O 1
ATOM 3687 N N . MET A 1 464 ? 56.395 21.111 15.947 1.00 34.41 464 MET A N 1
ATOM 3688 C CA . MET A 1 464 ? 56.463 21.590 17.333 1.00 34.41 464 MET A CA 1
ATOM 3689 C C . MET A 1 464 ? 55.134 21.365 18.060 1.00 34.41 464 MET A C 1
ATOM 3691 O O . MET A 1 464 ? 54.074 21.756 17.586 1.00 34.41 464 MET A O 1
ATOM 3695 N N . LYS A 1 465 ? 55.250 20.698 19.212 1.00 39.03 465 LYS A N 1
ATOM 3696 C CA . LYS A 1 465 ? 54.311 20.710 20.335 1.00 39.03 465 LYS A CA 1
ATOM 3697 C C . LYS A 1 465 ? 54.389 22.080 21.014 1.00 39.03 465 LYS A C 1
ATOM 3699 O O . LYS A 1 465 ? 55.503 22.525 21.294 1.00 39.03 465 LYS A O 1
ATOM 3704 N N . LYS A 1 466 ? 53.250 22.613 21.440 1.00 40.66 466 LYS A N 1
ATOM 3705 C CA . LYS A 1 466 ? 52.980 22.854 22.861 1.00 40.66 466 LYS A CA 1
ATOM 3706 C C . LYS A 1 466 ? 51.482 22.868 23.098 1.00 40.66 466 LYS A C 1
ATOM 3708 O O . LYS A 1 466 ? 50.788 23.446 22.238 1.00 40.66 466 LYS A O 1
#

Foldseek 3Di:
DVPDDPVRVVVVVVVVVVVVVVVVVVVVVVVVVVVLVVLVLVLLVVLVVDDAFDWDWFDLDPFKTFIWTFHDSQWKWFAPDPPFTDIDGSVVVNVCSPPVPVVPDPDDDDDDDGDDDVVDPPPPCPDPVVSLVVLVPDDAFDWDWGDSGPGMTGTIGTHDSQWMWGHPPPPDTDTDGSVVVVPPDDDDDDDDDDDDDDDPDDDPPPPPDPPPPPPPDPDPPDDPPPPVVVVVCVVPDDDPPDDCVVVLDDDDDDPDDDDPPPPVRVVVVVVVRVVVSVVVSVVVCVVVPHDDDDDPPDDDDDPDDPVRVVVVVVVVVVVVVVVVVVVVVVVVVVVVVVVVVVVVVVVVVVVVVVVVVVVVVVVVVVVVVVVDDDDDDDDDDDDPPPDDDDPPPPPPPPPDDDPPDPDPDDDDDDDDPVCPVVVVVCCVVPNDDDDPDDPDDDDPVNVPPPVPDDPPPPDDDDDDDD

Radius of gyration: 44.89 Å; chains: 1; bounding box: 91×75×125 Å

pLDDT: mean 70.31, std 21.32, range [26.58, 97.69]

InterPro domains:
  IPR004127 Prefoldin alpha-like [PF02996] (19-88)
  IPR004127 Prefoldin alpha-like [PF02996] (122-175)
  IPR004127 Prefoldin alpha-like [TIGR00293] (6-88)
  IPR004127 Prefoldin alpha-like [TIGR00293] (124-176)
  IPR008610 Eukaryotic rRNA processing [PF05890] (223-463)
  IPR008610 Eukaryotic rRNA processing [PTHR13028] (196-460)
  IPR009053 Prefoldin [G3DSA:1.10.287.370] (4-90)
  IPR009053 Prefoldin [G3DSA:1.10.287.370] (120-178)

Organism: Musa balbisiana (NCBI:txid52838)

Secondary structure (DSSP, 8-state):
-TTS-HHHHHHHHHHHHHHHHHHHHHHHHHHHHHHHHHHHHHHHHHHHTSPTT-EEEEESSSSEEEEEEES-SSEEEEEEETTEEEEEEHHHHHHH--TTTTTS--S----------TT--------HHHHHHHHHTPPTT-EEEEEEETTEEEEEEE--TTEEEEE-SSS-EEEEEHHHHTTS-----------------------------------TT----HHHHHHHHHHHPPPTTS-HHHH------------TT-HHHHHHHHHHHHHHHHHHHHHHHHHHT---SPPTT-----SS-HHHHHHHHHHHHHHHHHHHHHHHHHHHHHHHHHHHHHHHHHHHHHHHHHHHHHHHHHHHHHHHHHTT--------------------------TT--TT--S----PPP--GGGHHHHHHHHHHH-------------TTTTS--TT----SSS-------